Protein 7YLS (pdb70)

CATH classification: 2.102.10.10

Nearest PDB structures (foldseek):
  7yls-assembly1_B  TM=1.002E+00  e=3.024E-93  Variovorax paradoxus
  3vca-assembly1_A  TM=7.003E-01  e=1.512E-21  Sinorhizobium meliloti 1021
  4qup-assembly1_A  TM=6.989E-01  e=1.352E-21  Sinorhizobium meliloti 1021
  4qur-assembly1_A  TM=6.984E-01  e=1.690E-21  Sinorhizobium meliloti 1021
  4quq-assembly1_A  TM=7.025E-01  e=1.999E-21  Sinorhizobium meliloti 1021

Radius of gyration: 25.99 Å; Cα contacts (8 Å, |Δi|>4): 1235; chains: 2; bounding box: 70×60×62 Å

Foldseek 3Di:
DDDPVNVQVVVVVLQVCQQVLVLVVNLVQADQAAWEFEAQDPPDPDPPPHPGPGTDGSVRSVVLSVLVVDPPVVVVVPHKGKDKDKDRWDWPDDDVVVQKTKIKIWIKMKIADDPRIDIWTFIWIFIWGDDPNDIHTRYIYTYTPPSNDDDDDDRGGD/DQCVVPLVVLVVQFDLWWGFQCLQAPQNVVLLCLVFVQQQAKAWDDFCLQAQDAQKWFWDATSRFIKIWYQAPVRDTWMFGLFWLPHTHRQDDDTIDGRPQWGFRPPQGFIAGRNFAGDDHPPCCVCVPHCSCVDPSNRGTGTFPQWDDDQGTIIGHNDPHYDHDCQLCPPLCVLVQLLQLLFLVSHKHWDDDKFKAKFQTALLLVQLVQLALVPLLPLLVVQQVVLDVVCPPDPPLDQDDVSNVPNVCSNPDPVVLQVQWKKAAFQLKIWTGPFWAFDDPRPDDVVSLVSSCVRPNDVVSRVSNRRATQKIQPPDFKMAGRVLQKIWGWAGDGSGIIMIMITGIDRPPGPPVSVVRNSVVCVQQPHNPHPNVVSSSVVRVVSNVVCVDDDPRMGGRNAPDDCVCVVGHIDIGTSNHSVSSSSNVVSVSCSSSVVD

Organism: Variovorax paradoxus (strain S110) (NCBI:txid543728)

B-factor: mean 36.83, std 11.5, range [19.08, 93.51]

Solvent-accessible surface area: 25777 Å² total; per-residue (Å²): 214,37,69,137,103,60,0,29,73,21,0,74,66,1,5,92,6,2,41,54,167,98,22,100,85,0,16,65,31,4,2,100,104,2,65,1,15,0,2,1,41,82,136,7,166,49,10,93,60,43,1,1,1,3,46,0,54,79,37,18,3,60,1,17,10,47,4,43,131,31,120,128,3,66,3,16,91,78,92,6,181,20,96,14,113,45,129,104,5,62,36,76,80,68,62,63,178,47,54,102,2,3,0,98,0,19,11,66,0,24,8,26,43,59,160,76,110,59,121,10,50,15,40,1,44,0,40,2,10,40,103,131,75,45,29,49,0,50,38,1,40,0,43,7,137,54,4,62,34,35,4,32,20,2,27,9,8,0,129,78,10,106,130,45,35,101,19,0,111,64,10,22,72,70,35,81,2,20,43,21,2,5,25,20,79,51,1,16,80,1,1,30,79,22,0,7,1,1,2,2,1,10,2,4,6,47,36,46,0,71,120,76,1,8,15,12,33,20,94,14,11,68,72,54,0,0,0,0,20,21,73,93,39,40,24,82,1,0,30,4,122,1,10,60,146,25,28,146,9,14,96,45,105,79,31,86,35,38,170,83,0,148,3,80,148,69,27,7,16,0,93,5,34,0,35,49,87,48,21,66,159,144,88,59,73,128,146,61,57,36,136,133,68,127,25,33,155,6,8,68,70,18,177,34,27,88,51,48,86,12,0,0,1,0,2,30,28,102,23,28,27,75,2,88,106,2,1,41,79,0,16,24,5,0,38,9,0,2,24,18,0,8,78,21,87,6,48,39,13,12,19,16,0,67,1,39,5,24,0,2,1,2,4,4,3,24,25,28,4,43,12,57,33,7,19,82,15,2,52,4,0,0,21,7,0,102,157,54,42,60,152,87,80,162,111,62,90,52,43,30,4,2,50,60,4,20,53,41,48,26,110,109,147,98,15,69,72,25,4,0,58,2,8,76,21,0,0,0,4,6,3,40,103,138,53,151,99,55,92,75,64,38,18,97,62,13,35,96,29,0,107,90,148,54,32,118,73,95,15,61,100,4,15,1,35,24,37,84,19,2,2,2,2,1,4,3,4,1,56,9,68,30,5,1,1,38,9,5,32,37,87,22,6,60,90,0,11,0,21,0,62,0,1,91,4,76,44,21,26,90,76,23,17,39,83,0,3,70,16,0,7,3,21,3,0,0,3,0,9,6,10,5,6,17,8,57,42,6,82,42,85,16,71,43,35,121,62,95,71,123,55,68,29,69,5,85,105,88,57,71,86,87,15,88,95,27,30,98,41,75,32,22,0,20,12,38,4,0,12,6,20,1,3,53,8,0,22,103,17,0,18,72,61,64

Structure (mmCIF, N/CA/C/O backbone):
data_7YLS
#
_entry.id   7YLS
#
_cell.length_a   135.613
_cell.length_b   135.613
_cell.length_c   135.613
_cell.angle_alpha   90.000
_cell.angle_beta   90.000
_cell.angle_gamma   90.000
#
_symmetry.space_group_name_H-M   'P 2 3'
#
loop_
_entity.id
_entity.type
_entity.pdbx_description
1 polymer 'Aromatic-ring-hydroxylating dioxygenase beta subunit'
2 polymer 'Rieske (2Fe-2S) domain protein'
3 non-polymer 'ACETATE ION'
4 non-polymer 'FE2/S2 (INORGANIC) CLUSTER'
5 non-polymer GLYCEROL
6 non-polymer 'FE (III) ION'
7 water water
#
loop_
_atom_site.group_PDB
_atom_site.id
_atom_site.type_symbol
_atom_site.label_atom_id
_atom_site.label_alt_id
_atom_site.label_comp_id
_atom_site.label_asym_id
_atom_site.label_entity_id
_atom_site.label_seq_id
_atom_site.pdbx_PDB_ins_code
_atom_site.Cartn_x
_atom_site.Cartn_y
_atom_site.Cartn_z
_atom_site.occupancy
_atom_site.B_iso_or_equiv
_atom_site.auth_seq_id
_atom_site.auth_comp_id
_atom_site.auth_asym_id
_atom_site.auth_atom_id
_atom_site.pdbx_PDB_model_num
ATOM 1 N N . GLU A 1 5 ? 12.34229 -5.08503 18.19244 1.000 69.94756 5 GLU A N 1
ATOM 2 C CA . GLU A 1 5 ? 11.31282 -4.04680 18.23455 1.000 71.58317 5 GLU A CA 1
ATOM 3 C C . GLU A 1 5 ? 11.88465 -2.69322 18.69968 1.000 63.60164 5 GLU A C 1
ATOM 4 O O . GLU A 1 5 ? 11.23436 -1.65575 18.57614 1.000 63.01620 5 GLU A O 1
ATOM 15 N N . VAL A 1 6 ? 13.11818 -2.70483 19.20475 1.000 60.40513 6 VAL A N 1
ATOM 16 C CA . VAL A 1 6 ? 13.79480 -1.45353 19.54219 1.000 57.21420 6 VAL A CA 1
ATOM 17 C C . VAL A 1 6 ? 13.96888 -0.60910 18.28587 1.000 57.10169 6 VAL A C 1
ATOM 18 O O . VAL A 1 6 ? 14.41201 -1.10643 17.24360 1.000 58.66116 6 VAL A O 1
ATOM 31 N N . THR A 1 7 ? 13.65118 0.68189 18.38058 1.000 55.57144 7 THR A N 1
ATOM 32 C CA . THR A 1 7 ? 13.86733 1.60936 17.27715 1.000 50.97259 7 THR A CA 1
ATOM 33 C C . THR A 1 7 ? 15.03069 2.54135 17.60768 1.000 53.38041 7 THR A C 1
ATOM 34 O O . THR A 1 7 ? 15.44865 2.67401 18.76263 1.000 48.58398 7 THR A O 1
ATOM 45 N N . ARG A 1 8 ? 15.53910 3.23001 16.58392 1.000 49.10555 8 ARG A N 1
ATOM 46 C CA . ARG A 1 8 ? 16.56796 4.23398 16.85570 1.000 50.03601 8 ARG A CA 1
ATOM 47 C C . ARG A 1 8 ? 16.00926 5.38032 17.68844 1.000 45.84249 8 ARG A C 1
ATOM 48 O O . ARG A 1 8 ? 16.70929 5.92171 18.55554 1.000 41.28553 8 ARG A O 1
ATOM 69 N N . GLN A 1 9 ? 14.73908 5.73163 17.47897 1.000 47.35968 9 GLN A N 1
ATOM 70 C CA . GLN A 1 9 ? 14.16034 6.81444 18.25767 1.000 47.08448 9 GLN A CA 1
ATOM 71 C C . GLN A 1 9 ? 13.96817 6.40102 19.71342 1.000 47.23582 9 GLN A C 1
ATOM 72 O O . GLN A 1 9 ? 14.09562 7.24319 20.60391 1.000 42.58237 9 GLN A O 1
ATOM 86 N N . ASP A 1 10 ? 13.69136 5.11755 19.99233 1.000 44.57592 10 ASP A N 1
ATOM 87 C CA . ASP A 1 10 ? 13.64273 4.68770 21.39049 1.000 46.07597 10 ASP A CA 1
ATOM 88 C C . ASP A 1 10 ? 15.00391 4.85266 22.07150 1.000 43.51490 10 ASP A C 1
ATOM 89 O O . ASP A 1 10 ? 15.08495 5.16503 23.26545 1.000 41.40584 10 ASP A O 1
ATOM 98 N N . LEU A 1 11 ? 16.08129 4.56070 21.34809 1.000 40.19076 11 LEU A N 1
ATOM 99 C CA . LEU A 1 11 ? 17.42882 4.76265 21.88445 1.000 41.92362 11 LEU A CA 1
ATOM 100 C C . LEU A 1 11 ? 17.68937 6.23311 22.18759 1.000 41.68803 11 LEU A C 1
ATOM 101 O O . LEU A 1 11 ? 18.22713 6.57578 23.25098 1.000 40.03167 11 LEU A O 1
ATOM 117 N N . ILE A 1 12 ? 17.34935 7.11814 21.24321 1.000 39.46186 12 ILE A N 1
ATOM 118 C CA . ILE A 1 12 ? 17.50614 8.55459 21.46999 1.000 38.26180 12 ILE A CA 1
ATOM 119 C C . ILE A 1 12 ? 16.65049 8.99660 22.64614 1.000 38.98418 12 ILE A C 1
ATOM 120 O O . ILE A 1 12 ? 17.11122 9.72704 23.53125 1.000 33.47377 12 ILE A O 1
ATOM 136 N N . ASP A 1 13 ? 15.37787 8.57712 22.65855 1.000 38.48270 13 ASP A N 1
ATOM 137 C CA . ASP A 1 13 ? 14.46613 8.94770 23.73917 1.000 39.51223 13 ASP A CA 1
ATOM 138 C C . ASP A 1 13 ? 15.01976 8.52933 25.09931 1.000 38.00638 13 ASP A C 1
ATOM 139 O O . ASP A 1 13 ? 14.82318 9.22101 26.11134 1.000 37.24299 13 ASP A O 1
ATOM 148 N N . PHE A 1 14 ? 15.68808 7.38390 25.15100 1.000 37.92326 14 PHE A N 1
ATOM 149 C CA . PHE A 1 14 ? 16.26923 6.91749 26.40548 1.000 38.93607 14 PHE A CA 1
ATOM 150 C C . PHE A 1 14 ? 17.29480 7.90377 26.93668 1.000 35.03452 14 PHE A C 1
ATOM 151 O O . PHE A 1 14 ? 17.27598 8.25235 28.12140 1.000 34.25615 14 PHE A O 1
ATOM 168 N N . VAL A 1 15 ? 18.22288 8.33188 26.07630 1.000 35.65228 15 VAL A N 1
ATOM 169 C CA . VAL A 1 15 ? 19.29313 9.23834 26.50988 1.000 34.11365 15 VAL A CA 1
ATOM 170 C C . VAL A 1 15 ? 18.73033 10.59013 26.92651 1.000 33.57238 15 VAL A C 1
ATOM 171 O O . VAL A 1 15 ? 19.15220 11.16830 27.93729 1.000 33.15132 15 VAL A O 1
ATOM 184 N N . VAL A 1 16 ? 17.78921 11.12973 26.14588 1.000 31.31966 16 VAL A N 1
ATOM 185 C CA . VAL A 1 16 ? 17.12419 12.37744 26.51623 1.000 32.24294 16 VAL A CA 1
ATOM 186 C C . VAL A 1 16 ? 16.46213 12.24494 27.88918 1.000 34.69149 16 VAL A C 1
ATOM 187 O O . VAL A 1 16 ? 16.56451 13.13720 28.73793 1.000 33.69508 16 VAL A O 1
ATOM 200 N N . ASN A 1 17 ? 15.76071 11.14445 28.13482 1.000 34.80149 17 ASN A N 1
ATOM 201 C CA . ASN A 1 17 ? 15.04798 11.01392 29.40232 1.000 33.83971 17 ASN A CA 1
ATOM 202 C C . ASN A 1 17 ? 15.98964 10.81344 30.58904 1.000 32.69001 17 ASN A C 1
ATOM 203 O O . ASN A 1 17 ? 15.71948 11.29255 31.69877 1.000 32.79490 17 ASN A O 1
ATOM 214 N N . GLU A 1 18 ? 17.08535 10.09535 30.37538 1.000 32.31181 18 GLU A N 1
ATOM 215 C CA . GLU A 1 18 ? 18.09711 9.91957 31.41136 1.000 35.44512 18 GLU A CA 1
ATOM 216 C C . GLU A 1 18 ? 18.61010 11.25483 31.93210 1.000 35.16897 18 GLU A C 1
ATOM 217 O O . GLU A 1 18 ? 18.73050 11.46556 33.14680 1.000 31.00799 18 GLU A O 1
ATOM 229 N N . ALA A 1 19 ? 18.89586 12.18442 31.02735 1.000 32.18711 19 ALA A N 1
ATOM 230 C CA . ALA A 1 19 ? 19.34409 13.50028 31.47027 1.000 31.11057 19 ALA A CA 1
ATOM 231 C C . ALA A 1 19 ? 18.21657 14.24838 32.17192 1.000 31.92880 19 ALA A C 1
ATOM 232 O O . ALA A 1 19 ? 18.44855 14.98496 33.14317 1.000 29.69924 19 ALA A O 1
ATOM 239 N N . HIS A 1 20 ? 16.97571 14.05688 31.70794 1.000 32.16264 20 HIS A N 1
ATOM 240 C CA . HIS A 1 20 ? 15.84272 14.71259 32.34721 1.000 32.96561 20 HIS A CA 1
ATOM 241 C C . HIS A 1 20 ? 15.65750 14.20973 33.77788 1.000 34.74929 20 HIS A C 1
ATOM 242 O O . HIS A 1 20 ? 15.33517 14.99101 34.68522 1.000 31.26123 20 HIS A O 1
ATOM 256 N N . LEU A 1 21 ? 15.85890 12.91266 34.00681 1.000 31.53933 21 LEU A N 1
ATOM 257 C CA . LEU A 1 21 ? 15.74438 12.39985 35.37294 1.000 31.79963 21 LEU A CA 1
ATOM 258 C C . LEU A 1 21 ? 16.77276 13.03696 36.29320 1.000 28.07725 21 LEU A C 1
ATOM 259 O O . LEU A 1 21 ? 16.45055 13.42041 37.41847 1.000 33.77397 21 LEU A O 1
ATOM 275 N N . LEU A 1 22 ? 18.01656 13.15684 35.82020 1.000 29.15864 22 LEU A N 1
ATOM 276 C CA . LEU A 1 22 ? 19.06827 13.80637 36.60344 1.000 32.32574 22 LEU A CA 1
ATOM 277 C C . LEU A 1 22 ? 18.73408 15.26783 36.91643 1.000 35.52110 22 LEU A C 1
ATOM 278 O O . LEU A 1 22 ? 18.94082 15.72793 38.04913 1.000 36.29832 22 LEU A O 1
ATOM 294 N N . ASP A 1 23 ? 18.19084 16.01012 35.94183 1.000 30.21670 23 ASP A N 1
ATOM 295 C CA . ASP A 1 23 ? 17.87449 17.42556 36.15104 1.000 32.18749 23 ASP A CA 1
ATOM 296 C C . ASP A 1 23 ? 16.65886 17.63069 37.05662 1.000 32.63514 23 ASP A C 1
ATOM 297 O O . ASP A 1 23 ? 16.44957 18.74078 37.56388 1.000 31.40597 23 ASP A O 1
ATOM 306 N N . THR A 1 24 ? 15.84810 16.58980 37.26118 1.000 31.65634 24 THR A N 1
ATOM 307 C CA . THR A 1 24 ? 14.66151 16.66452 38.10499 1.000 30.96377 24 THR A CA 1
ATOM 308 C C . THR A 1 24 ? 14.83554 15.88825 39.40837 1.000 32.82069 24 THR A C 1
ATOM 309 O O . THR A 1 24 ? 13.86116 15.64189 40.11552 1.000 30.83861 24 THR A O 1
ATOM 320 N N . ARG A 1 25 ? 16.06719 15.52851 39.75341 1.000 29.58158 25 ARG A N 1
ATOM 321 C CA . ARG A 1 25 ? 16.38853 14.92247 41.03839 1.000 35.87425 25 ARG A CA 1
ATOM 322 C C . ARG A 1 25 ? 15.72384 13.55827 41.22150 1.000 30.51528 25 ARG A C 1
ATOM 323 O O . ARG A 1 25 ? 15.48590 13.13171 42.35989 1.000 32.55661 25 ARG A O 1
ATOM 344 N N . ARG A 1 26 ? 15.42092 12.86184 40.12450 1.000 32.02632 26 ARG A N 1
ATOM 345 C CA . ARG A 1 26 ? 14.80236 11.53868 40.18489 1.000 33.51530 26 ARG A CA 1
ATOM 346 C C . ARG A 1 26 ? 15.89047 10.46697 40.16759 1.000 35.90716 26 ARG A C 1
ATOM 347 O O . ARG A 1 26 ? 15.97488 9.62661 39.28236 1.000 35.67483 26 ARG A O 1
ATOM 368 N N . TYR A 1 27 ? 16.71908 10.51475 41.22273 1.000 35.93451 27 TYR A N 1
ATOM 369 C CA . TYR A 1 27 ? 17.97120 9.76479 41.23484 1.000 31.72313 27 TYR A CA 1
ATOM 370 C C . TYR A 1 27 ? 17.75109 8.27014 41.38310 1.000 35.47124 27 TYR A C 1
ATOM 371 O O . TYR A 1 27 ? 18.55031 7.47101 40.86245 1.000 36.72112 27 TYR A O 1
ATOM 389 N N . GLU A 1 28 ? 16.72981 7.87036 42.14116 1.000 38.21669 28 GLU A N 1
ATOM 390 C CA . GLU A 1 28 ? 16.45600 6.44505 42.31223 1.000 41.21943 28 GLU A CA 1
ATOM 391 C C . GLU A 1 28 ? 15.99340 5.83524 40.99977 1.000 41.76949 28 GLU A C 1
ATOM 392 O O . GLU A 1 28 ? 16.43490 4.74155 40.62158 1.000 37.61397 28 GLU A O 1
ATOM 404 N N . GLU A 1 29 ? 15.12113 6.53668 40.27851 1.000 38.23358 29 GLU A N 1
ATOM 405 C CA . GLU A 1 29 ? 14.70095 6.04268 38.97337 1.000 40.64601 29 GLU A CA 1
ATOM 406 C C . GLU A 1 29 ? 15.85847 6.03394 37.98551 1.000 40.98536 29 GLU A C 1
ATOM 407 O O . GLU A 1 29 ? 15.97112 5.11095 37.16956 1.000 40.74230 29 GLU A O 1
ATOM 419 N N . TRP A 1 30 ? 16.71525 7.06257 38.03592 1.000 35.28979 30 TRP A N 1
ATOM 420 C CA . TRP A 1 30 ? 17.91144 7.08748 37.19730 1.000 32.95566 30 TRP A CA 1
ATOM 421 C C . TRP A 1 30 ? 18.78237 5.86468 37.45605 1.000 34.91526 30 TRP A C 1
ATOM 422 O O . TRP A 1 30 ? 19.20079 5.16673 36.52450 1.000 34.23288 30 TRP A O 1
ATOM 443 N N . ASN A 1 31 ? 19.10547 5.62247 38.72476 1.000 34.33092 31 ASN A N 1
ATOM 444 C CA . ASN A 1 31 ? 19.98240 4.50933 39.07249 1.000 36.89910 31 ASN A CA 1
ATOM 445 C C . ASN A 1 31 ? 19.41168 3.19163 38.56221 1.000 34.83010 31 ASN A C 1
ATOM 446 O O . ASN A 1 31 ? 20.16000 2.30179 38.15367 1.000 35.36792 31 ASN A O 1
ATOM 457 N N . ALA A 1 32 ? 18.08133 3.05497 38.55709 1.000 36.89476 32 ALA A N 1
ATOM 458 C CA . ALA A 1 32 ? 17.47222 1.81594 38.09243 1.000 38.18286 32 ALA A CA 1
ATOM 459 C C . ALA A 1 32 ? 17.63533 1.61264 36.59162 1.000 41.66635 32 ALA A C 1
ATOM 460 O O . ALA A 1 32 ? 17.42691 0.49390 36.10309 1.000 42.60554 32 ALA A O 1
ATOM 467 N N . LEU A 1 33 ? 18.01759 2.65541 35.85623 1.000 37.90200 33 LEU A N 1
ATOM 468 C CA . LEU A 1 33 ? 18.27788 2.53728 34.42180 1.000 39.20871 33 LEU A CA 1
ATOM 469 C C . LEU A 1 33 ? 19.52972 1.73091 34.11362 1.000 40.47536 33 LEU A C 1
ATOM 470 O O . LEU A 1 33 ? 19.66063 1.21628 32.99811 1.000 41.71845 33 LEU A O 1
ATOM 486 N N . PHE A 1 34 ? 20.44744 1.60567 35.06368 1.000 37.45601 34 PHE A N 1
ATOM 487 C CA . PHE A 1 34 ? 21.64750 0.80994 34.85305 1.000 36.01939 34 PHE A CA 1
ATOM 488 C C . PHE A 1 34 ? 21.38313 -0.68331 35.09296 1.000 40.52367 34 PHE A C 1
ATOM 489 O O . PHE A 1 34 ? 20.60481 -1.05466 35.97191 1.000 40.82244 34 PHE A O 1
ATOM 506 N N . THR A 1 35 ? 22.06458 -1.55354 34.33417 1.000 39.76009 35 THR A N 1
ATOM 507 C CA . THR A 1 35 ? 22.11169 -2.95309 34.75478 1.000 40.07050 35 THR A CA 1
ATOM 508 C C . THR A 1 35 ? 22.92368 -3.06151 36.04325 1.000 42.64895 35 THR A C 1
ATOM 509 O O . THR A 1 35 ? 23.76304 -2.21668 36.34895 1.000 39.62267 35 THR A O 1
ATOM 520 N N . ASP A 1 36 ? 22.67967 -4.13731 36.79877 1.000 41.10034 36 ASP A N 1
ATOM 521 C CA . ASP A 1 36 ? 23.30686 -4.25579 38.11221 1.000 43.40180 36 ASP A CA 1
ATOM 522 C C . ASP A 1 36 ? 24.82704 -4.28089 38.02189 1.000 41.11212 36 ASP A C 1
ATOM 523 O O . ASP A 1 36 ? 25.50854 -3.91308 38.98386 1.000 39.76811 36 ASP A O 1
ATOM 532 N N . ASP A 1 37 ? 25.37701 -4.71675 36.89239 1.000 41.00577 37 ASP A N 1
ATOM 533 C CA . ASP A 1 37 ? 26.82443 -4.77255 36.73346 1.000 41.58931 37 ASP A CA 1
ATOM 534 C C . ASP A 1 37 ? 27.39613 -3.58931 35.96635 1.000 40.57193 37 ASP A C 1
ATOM 535 O O . ASP A 1 37 ? 28.59070 -3.60297 35.65453 1.000 38.24500 37 ASP A O 1
ATOM 544 N N . ALA A 1 38 ? 26.58808 -2.57139 35.65305 1.000 36.99833 38 ALA A N 1
ATOM 545 C CA . ALA A 1 38 ? 27.06999 -1.46138 34.84171 1.000 37.87293 38 ALA A CA 1
ATOM 546 C C . ALA A 1 38 ? 27.95561 -0.50336 35.64465 1.000 37.75103 38 ALA A C 1
ATOM 547 O O . ALA A 1 38 ? 27.84864 -0.38149 36.87289 1.000 34.95503 38 ALA A O 1
ATOM 554 N N . PHE A 1 39 ? 28.78145 0.26093 34.91236 1.000 33.93036 39 PHE A N 1
ATOM 555 C CA . PHE A 1 39 ? 29.57973 1.33135 35.49157 1.000 34.51076 39 PHE A CA 1
ATOM 556 C C . PHE A 1 39 ? 29.17966 2.68270 34.90350 1.000 33.34320 39 PHE A C 1
ATOM 557 O O . PHE A 1 39 ? 28.70893 2.78281 33.75975 1.000 33.05196 39 PHE A O 1
ATOM 574 N N . TYR A 1 40 ? 29.33068 3.70699 35.73469 1.000 30.63575 40 TYR A N 1
ATOM 575 C CA . TYR A 1 40 ? 29.14638 5.10471 35.39640 1.000 28.91681 40 TYR A CA 1
ATOM 576 C C . TYR A 1 40 ? 30.52357 5.74712 35.47720 1.000 27.16480 40 TYR A C 1
ATOM 577 O O . TYR A 1 40 ? 31.13837 5.80919 36.56038 1.000 30.20929 40 TYR A O 1
ATOM 595 N N . TRP A 1 41 ? 31.04933 6.13530 34.32160 1.000 28.66902 41 TRP A N 1
ATOM 596 C CA . TRP A 1 41 ? 32.47996 6.38912 34.14990 1.000 26.16206 41 TRP A CA 1
ATOM 597 C C . TRP A 1 41 ? 32.70914 7.80693 33.65904 1.000 27.89339 41 TRP A C 1
ATOM 598 O O . TRP A 1 41 ? 32.20837 8.17824 32.60211 1.000 26.38123 41 TRP A O 1
ATOM 619 N N . VAL A 1 42 ? 33.46353 8.58920 34.42608 1.000 26.06759 42 VAL A N 1
ATOM 620 C CA . VAL A 1 42 ? 33.92840 9.91060 33.98989 1.000 27.01011 42 VAL A CA 1
ATOM 621 C C . VAL A 1 42 ? 35.45392 9.86623 33.91710 1.000 25.64633 42 VAL A C 1
ATOM 622 O O . VAL A 1 42 ? 36.11811 10.03002 34.96038 1.000 25.68069 42 VAL A O 1
ATOM 635 N N . PRO A 1 43 ? 36.05476 9.63492 32.74275 1.000 26.59636 43 PRO A N 1
ATOM 636 C CA . PRO A 1 43 ? 37.52383 9.53863 32.67325 1.000 25.97863 43 PRO A CA 1
ATOM 637 C C . PRO A 1 43 ? 38.24658 10.80800 33.07366 1.000 24.46929 43 PRO A C 1
ATOM 638 O O . PRO A 1 43 ? 37.70818 11.92760 33.05187 1.000 24.56544 43 PRO A O 1
ATOM 649 N N . LEU A 1 44 ? 39.50728 10.60125 33.43338 1.000 24.50932 44 LEU A N 1
ATOM 650 C CA . LEU A 1 44 ? 40.39009 11.69923 33.75846 1.000 22.53505 44 LEU A CA 1
ATOM 651 C C . LEU A 1 44 ? 41.12702 12.25968 32.54308 1.000 24.80689 44 LEU A C 1
ATOM 652 O O . LEU A 1 44 ? 41.42342 13.44897 32.52956 1.000 25.96732 44 LEU A O 1
ATOM 668 N N . VAL A 1 45 ? 41.48302 11.44690 31.54791 1.000 26.31477 45 VAL A N 1
ATOM 669 C CA . VAL A 1 45 ? 42.26763 11.94591 30.41864 1.000 26.35474 45 VAL A CA 1
ATOM 670 C C . VAL A 1 45 ? 41.52114 11.67035 29.12512 1.000 29.08419 45 VAL A C 1
ATOM 671 O O . VAL A 1 45 ? 40.78754 10.67806 29.03156 1.000 29.04084 45 VAL A O 1
ATOM 684 N N . PRO A 1 46 ? 41.75229 12.45814 28.08374 1.000 30.23242 46 PRO A N 1
ATOM 685 C CA . PRO A 1 46 ? 41.17514 12.10929 26.77341 1.000 33.74913 46 PRO A CA 1
ATOM 686 C C . PRO A 1 46 ? 41.63816 10.74345 26.27025 1.000 30.20995 46 PRO A C 1
ATOM 687 O O . PRO A 1 46 ? 42.75893 10.29046 26.52593 1.000 30.39778 46 PRO A O 1
ATOM 698 N N . ASP A 1 47 ? 40.74011 10.08655 25.53638 1.000 34.95614 47 ASP A N 1
ATOM 699 C CA . ASP A 1 47 ? 40.99426 8.76593 24.98131 1.000 38.05804 47 ASP A CA 1
ATOM 700 C C . ASP A 1 47 ? 41.52936 7.77570 26.01622 1.000 37.34403 47 ASP A C 1
ATOM 701 O O . ASP A 1 47 ? 42.30051 6.86921 25.69043 1.000 35.33013 47 ASP A O 1
ATOM 710 N N . GLN A 1 48 ? 41.07076 7.89901 27.25437 1.000 31.41326 48 GLN A N 1
ATOM 711 C CA . GLN A 1 48 ? 41.46230 6.95213 28.28930 1.000 31.90134 48 GLN A CA 1
ATOM 712 C C . GLN A 1 48 ? 41.07668 5.53080 27.91867 1.000 30.23039 48 GLN A C 1
ATOM 713 O O . GLN A 1 48 ? 39.96525 5.27201 27.44673 1.000 33.75331 48 GLN A O 1
ATOM 727 N N . GLU A 1 49 ? 42.00319 4.58905 28.15184 1.000 33.32905 49 GLU A N 1
ATOM 728 C CA . GLU A 1 49 ? 41.82421 3.21293 27.68053 1.000 36.97203 49 GLU A CA 1
ATOM 729 C C . GLU A 1 49 ? 40.77739 2.45860 28.49052 1.000 37.34568 49 GLU A C 1
ATOM 730 O O . GLU A 1 49 ? 39.92246 1.75967 27.93222 1.000 36.96467 49 GLU A O 1
ATOM 742 N N . ASP A 1 50 ? 40.85034 2.55046 29.81303 1.000 32.29640 50 ASP A N 1
ATOM 743 C CA . ASP A 1 50 ? 39.94060 1.79700 30.65878 1.000 32.72428 50 ASP A CA 1
ATOM 744 C C . ASP A 1 50 ? 39.88659 2.46944 32.01822 1.000 31.63384 50 ASP A C 1
ATOM 745 O O . ASP A 1 50 ? 40.67763 3.36718 32.31659 1.000 32.13203 50 ASP A O 1
ATOM 754 N N . GLY A 1 51 ? 38.94362 2.01939 32.83632 1.000 31.85693 51 GLY A N 1
ATOM 755 C CA . GLY A 1 51 ? 38.74748 2.54475 34.17093 1.000 33.43582 51 GLY A CA 1
ATOM 756 C C . GLY A 1 51 ? 39.35260 1.70683 35.27551 1.000 35.36770 51 GLY A C 1
ATOM 757 O O . GLY A 1 51 ? 39.06908 1.96445 36.45216 1.000 37.76953 51 GLY A O 1
ATOM 761 N N . LEU A 1 52 ? 40.16960 0.71401 34.93524 1.000 33.00241 52 LEU A N 1
ATOM 762 C CA . LEU A 1 52 ? 40.79958 -0.20802 35.87816 1.000 36.37371 52 LEU A CA 1
ATOM 763 C C . LEU A 1 52 ? 42.25308 0.14552 36.18612 1.000 33.45457 52 LEU A C 1
ATOM 764 O O . LEU A 1 52 ? 42.65552 0.11799 37.35340 1.000 33.25697 52 LEU A O 1
ATOM 780 N N . ASN A 1 53 ? 43.05184 0.48262 35.16193 1.000 36.54134 53 ASN A N 1
ATOM 781 C CA . ASN A 1 53 ? 44.49145 0.68934 35.33586 1.000 30.53455 53 ASN A CA 1
ATOM 782 C C . ASN A 1 53 ? 44.91973 2.14388 35.26766 1.000 30.94805 53 ASN A C 1
ATOM 783 O O . ASN A 1 53 ? 46.12298 2.43748 35.32170 1.000 33.69480 53 ASN A O 1
ATOM 794 N N . HIS A 1 54 ? 43.97591 3.05469 35.14198 1.000 32.12486 54 HIS A N 1
ATOM 795 C CA . HIS A 1 54 ? 44.20472 4.48899 35.06378 1.000 28.15676 54 HIS A CA 1
ATOM 796 C C . HIS A 1 54 ? 43.15126 5.13856 35.94560 1.000 28.20333 54 HIS A C 1
ATOM 797 O O . HIS A 1 54 ? 41.99958 4.69728 35.96363 1.000 27.54974 54 HIS A O 1
ATOM 811 N N . THR A 1 55 ? 43.53532 6.18394 36.65917 1.000 26.35108 55 THR A N 1
ATOM 812 C CA . THR A 1 55 ? 42.58375 6.90797 37.49313 1.000 25.08141 55 THR A CA 1
ATOM 813 C C . THR A 1 55 ? 41.50714 7.54366 36.64176 1.000 26.24277 55 THR A C 1
ATOM 814 O O . THR A 1 55 ? 41.73621 7.95753 35.49177 1.000 26.38271 55 THR A O 1
ATOM 825 N N . SER A 1 56 ? 40.32677 7.62561 37.24162 1.000 25.66655 56 SER A N 1
ATOM 826 C CA . SER A 1 56 ? 39.19072 8.37125 36.71243 1.000 26.99384 56 SER A CA 1
ATOM 827 C C . SER A 1 56 ? 38.63295 9.30101 37.77256 1.000 26.22048 56 SER A C 1
ATOM 828 O O . SER A 1 56 ? 38.92345 9.17455 38.96149 1.000 25.59532 56 SER A O 1
ATOM 836 N N . HIS A 1 57 ? 37.79560 10.24793 37.32362 1.000 26.74263 57 HIS A N 1
ATOM 837 C CA . HIS A 1 57 ? 37.05092 11.03822 38.29068 1.000 22.95115 57 HIS A CA 1
ATOM 838 C C . HIS A 1 57 ? 35.95647 10.21581 38.93186 1.000 26.16725 57 HIS A C 1
ATOM 839 O O . HIS A 1 57 ? 35.73131 10.30759 40.14698 1.000 26.24598 57 HIS A O 1
ATOM 853 N N . LEU A 1 58 ? 35.24588 9.42988 38.13164 1.000 25.06927 58 LEU A N 1
ATOM 854 C CA . LEU A 1 58 ? 34.20818 8.53774 38.59991 1.000 26.18571 58 LEU A CA 1
ATOM 855 C C . LEU A 1 58 ? 34.29287 7.22028 37.83582 1.000 29.05842 58 LEU A C 1
ATOM 856 O O . LEU A 1 58 ? 34.56378 7.21095 36.63008 1.000 27.87442 58 LEU A O 1
ATOM 872 N N . TYR A 1 59 ? 34.11216 6.09413 38.53570 1.000 28.99275 59 TYR A N 1
ATOM 873 C CA . TYR A 1 59 ? 34.06303 4.76008 37.91945 1.000 30.40602 59 TYR A CA 1
ATOM 874 C C . TYR A 1 59 ? 33.16804 3.95706 38.85815 1.000 30.84430 59 TYR A C 1
ATOM 875 O O . TYR A 1 59 ? 33.62730 3.14090 39.66042 1.000 30.35107 59 TYR A O 1
ATOM 893 N N . GLU A 1 60 ? 31.88428 4.29149 38.85716 1.000 29.63166 60 GLU A N 1
ATOM 894 C CA . GLU A 1 60 ? 31.00736 3.93776 39.96692 1.000 32.08852 60 GLU A CA 1
ATOM 895 C C . GLU A 1 60 ? 30.16715 2.71483 39.60558 1.000 35.92384 60 GLU A C 1
ATOM 896 O O . GLU A 1 60 ? 29.43381 2.72878 38.61072 1.000 31.60739 60 GLU A O 1
ATOM 908 N N . ASP A 1 61 ? 30.25979 1.66614 40.43045 1.000 34.66180 61 ASP A N 1
ATOM 909 C CA . ASP A 1 61 ? 29.33288 0.55489 40.31887 1.000 33.99661 61 ASP A CA 1
ATOM 910 C C . ASP A 1 61 ? 28.02892 0.88953 41.05098 1.000 34.62881 61 ASP A C 1
ATOM 911 O O . ASP A 1 61 ? 27.82585 1.99566 41.55646 1.000 30.68490 61 ASP A O 1
ATOM 920 N N . LYS A 1 62 ? 27.13510 -0.08915 41.12308 1.000 35.87742 62 LYS A N 1
ATOM 921 C CA . LYS A 1 62 ? 25.82483 0.15740 41.70712 1.000 36.65610 62 LYS A CA 1
ATOM 922 C C . LYS A 1 62 ? 25.95736 0.61183 43.15593 1.000 36.32256 62 LYS A C 1
ATOM 923 O O . LYS A 1 62 ? 25.26547 1.54021 43.58821 1.000 34.33554 62 LYS A O 1
ATOM 942 N N . LEU A 1 63 ? 26.85442 -0.01698 43.92058 1.000 36.30394 63 LEU A N 1
ATOM 943 C CA . LEU A 1 63 ? 27.02519 0.37468 45.32379 1.000 35.43826 63 LEU A CA 1
ATOM 944 C C . LEU A 1 63 ? 27.43524 1.83971 45.44408 1.000 34.69302 63 LEU A C 1
ATOM 945 O O . LEU A 1 63 ? 26.92000 2.57447 46.29953 1.000 34.38169 63 LEU A O 1
ATOM 961 N N . LEU A 1 64 ? 28.36760 2.28886 44.59583 1.000 31.35414 64 LEU A N 1
ATOM 962 C CA . LEU A 1 64 ? 28.86669 3.65009 44.73687 1.000 32.77845 64 LEU A CA 1
ATOM 963 C C . LEU A 1 64 ? 27.81385 4.65772 44.30033 1.000 34.26632 64 LEU A C 1
ATOM 964 O O . LEU A 1 64 ? 27.66815 5.72010 44.91758 1.000 31.68519 64 LEU A O 1
ATOM 980 N N . ARG A 1 65 ? 27.05464 4.32928 43.25017 1.000 32.25202 65 ARG A N 1
ATOM 981 C CA . ARG A 1 65 ? 25.95133 5.19393 42.83542 1.000 33.73140 65 ARG A CA 1
ATOM 982 C C . ARG A 1 65 ? 24.93581 5.32216 43.97474 1.000 33.09189 65 ARG A C 1
ATOM 983 O O . ARG A 1 65 ? 24.49963 6.42807 44.32361 1.000 30.94653 65 ARG A O 1
ATOM 1004 N N . GLU A 1 66 ? 24.59949 4.20444 44.61045 1.000 31.99446 66 GLU A N 1
ATOM 1005 C CA . GLU A 1 66 ? 23.62308 4.24094 45.69812 1.000 34.01752 66 GLU A CA 1
ATOM 1006 C C . GLU A 1 66 ? 24.15482 5.03164 46.88688 1.000 32.72023 66 GLU A C 1
ATOM 1007 O O . GLU A 1 66 ? 23.40621 5.78196 47.52855 1.000 32.40378 66 GLU A O 1
ATOM 1019 N N . LEU A 1 67 ? 25.43557 4.84059 47.21849 1.000 31.46739 67 LEU A N 1
ATOM 1020 C CA . LEU A 1 67 ? 26.04963 5.60022 48.30282 1.000 33.17449 67 LEU A CA 1
ATOM 1021 C C . LEU A 1 67 ? 25.92550 7.09094 48.04762 1.000 32.84117 67 LEU A C 1
ATOM 1022 O O . LEU A 1 67 ? 25.51500 7.85429 48.92675 1.000 31.96210 67 LEU A O 1
ATOM 1038 N N . ARG A 1 68 ? 26.28003 7.53237 46.84050 1.000 32.99973 68 ARG A N 1
ATOM 1039 C CA . ARG A 1 68 ? 26.22230 8.96416 46.56267 1.000 29.51636 68 ARG A CA 1
ATOM 1040 C C . ARG A 1 68 ? 24.79054 9.47278 46.61594 1.000 31.84823 68 ARG A C 1
ATOM 1041 O O . ARG A 1 68 ? 24.51755 10.54527 47.17340 1.000 29.21219 68 ARG A O 1
ATOM 1062 N N . ILE A 1 69 ? 23.84524 8.70259 46.08890 1.000 30.04335 69 ILE A N 1
ATOM 1063 C CA . ILE A 1 69 ? 22.46022 9.14897 46.11816 1.000 30.92202 69 ILE A CA 1
ATOM 1064 C C . ILE A 1 69 ? 21.95326 9.24952 47.55284 1.000 32.61655 69 ILE A C 1
ATOM 1065 O O . ILE A 1 69 ? 21.29285 10.22483 47.91877 1.000 33.67301 69 ILE A O 1
ATOM 1081 N N . GLU A 1 70 ? 22.19567 8.21773 48.36782 1.000 32.31942 70 GLU A N 1
ATOM 1082 C CA . GLU A 1 70 ? 21.69024 8.23699 49.73599 1.000 32.67781 70 GLU A CA 1
ATOM 1083 C C . GLU A 1 70 ? 22.33008 9.35461 50.56177 1.000 34.07512 70 GLU A C 1
ATOM 1084 O O . GLU A 1 70 ? 21.67063 9.96396 51.41253 1.000 34.09734 70 GLU A O 1
ATOM 1096 N N . ARG A 1 71 ? 23.62106 9.61640 50.34561 1.000 31.50130 71 ARG A N 1
ATOM 1097 C CA . ARG A 1 71 ? 24.30599 10.69385 51.06071 1.000 29.74856 71 ARG A CA 1
ATOM 1098 C C . ARG A 1 71 ? 23.64723 12.05212 50.82368 1.000 32.36259 71 ARG A C 1
ATOM 1099 O O . ARG A 1 71 ? 23.59100 12.89092 51.73569 1.000 30.35485 71 ARG A O 1
ATOM 1120 N N . LEU A 1 72 ? 23.14439 12.30165 49.61230 1.000 32.70912 72 LEU A N 1
ATOM 1121 C CA . LEU A 1 72 ? 22.43478 13.55926 49.35812 1.000 32.59876 72 LEU A CA 1
ATOM 1122 C C . LEU A 1 72 ? 21.17738 13.72705 50.20863 1.000 35.71729 72 LEU A C 1
ATOM 1123 O O . LEU A 1 72 ? 20.63652 14.83900 50.29829 1.000 32.77614 72 LEU A O 1
ATOM 1139 N N . LYS A 1 73 ? 20.66014 12.65943 50.80536 1.000 34.74990 73 LYS A N 1
ATOM 1140 C CA . LYS A 1 73 ? 19.50793 12.81258 51.68284 1.000 32.21353 73 LYS A CA 1
ATOM 1141 C C . LYS A 1 73 ? 19.90056 13.18350 53.10860 1.000 34.32656 73 LYS A C 1
ATOM 1142 O O . LYS A 1 73 ? 19.01922 13.37181 53.95617 1.000 36.14291 73 LYS A O 1
ATOM 1161 N N . SER A 1 74 ? 21.16180 13.17971 53.42216 1.000 33.04032 74 SER A N 1
ATOM 1162 C CA . SER A 1 74 ? 21.56638 13.31219 54.82134 1.000 33.24086 74 SER A CA 1
ATOM 1163 C C . SER A 1 74 ? 21.43350 14.75507 55.29932 1.000 31.37335 74 SER A C 1
ATOM 1164 O O . SER A 1 74 ? 21.86609 15.67683 54.60574 1.000 31.81215 74 SER A O 1
ATOM 1172 N N . PRO A 1 75 ? 20.90074 14.97519 56.50778 1.000 32.96321 75 PRO A N 1
ATOM 1173 C CA . PRO A 1 75 ? 20.90049 16.33325 57.07459 1.000 31.13532 75 PRO A CA 1
ATOM 1174 C C . PRO A 1 75 ? 22.28378 16.82250 57.39873 1.000 32.14769 75 PRO A C 1
ATOM 1175 O O . PRO A 1 75 ? 22.45487 18.01644 57.67120 1.000 35.03929 75 PRO A O 1
ATOM 1186 N N . ARG A 1 76 ? 23.28924 15.94948 57.37159 1.000 29.39547 76 ARG A N 1
ATOM 1187 C CA . ARG A 1 76 ? 24.65841 16.37855 57.65212 1.000 31.57308 76 ARG A CA 1
ATOM 1188 C C . ARG A 1 76 ? 25.57176 16.26428 56.43112 1.000 28.38961 76 ARG A C 1
ATOM 1189 O O . ARG A 1 76 ? 26.80486 16.22806 56.58222 1.000 26.08258 76 ARG A O 1
ATOM 1210 N N . ALA A 1 77 ? 24.99346 16.27989 55.21912 1.000 26.60320 77 ALA A N 1
ATOM 1211 C CA . ALA A 1 77 ? 25.74492 16.48193 53.97224 1.000 30.03124 77 ALA A CA 1
ATOM 1212 C C . ALA A 1 77 ? 26.02436 17.98332 53.84123 1.000 26.76341 77 ALA A C 1
ATOM 1213 O O . ALA A 1 77 ? 25.35797 18.71540 53.10842 1.000 25.90849 77 ALA A O 1
ATOM 1220 N N . PHE A 1 78 ? 27.01028 18.45001 54.62956 1.000 25.83696 78 PHE A N 1
ATOM 1221 C CA . PHE A 1 78 ? 27.27962 19.88840 54.72905 1.000 26.28600 78 PHE A CA 1
ATOM 1222 C C . PHE A 1 78 ? 27.66092 20.48895 53.39093 1.000 26.59594 78 PHE A C 1
ATOM 1223 O O . PHE A 1 78 ? 27.36429 21.67214 53.13473 1.000 27.26156 78 PHE A O 1
ATOM 1240 N N . SER A 1 79 ? 28.34270 19.72470 52.52413 1.000 24.35518 79 SER A N 1
ATOM 1241 C CA . SER A 1 79 ? 28.73218 20.29146 51.23452 1.000 28.23635 79 SER A CA 1
ATOM 1242 C C . SER A 1 79 ? 27.55545 20.54231 50.29555 1.000 26.40631 79 SER A C 1
ATOM 1243 O O . SER A 1 79 ? 27.75841 21.15895 49.24681 1.000 24.63548 79 SER A O 1
ATOM 1251 N N . GLN A 1 80 ? 26.34596 20.08194 50.63209 1.000 24.73583 80 GLN A N 1
ATOM 1252 C CA . GLN A 1 80 ? 25.11115 20.31743 49.87663 1.000 25.85372 80 GLN A CA 1
ATOM 1253 C C . GLN A 1 80 ? 24.14340 21.19797 50.67723 1.000 25.56753 80 GLN A C 1
ATOM 1254 O O . GLN A 1 80 ? 22.90146 21.06169 50.61805 1.000 28.01952 80 GLN A O 1
ATOM 1268 N N . GLN A 1 81 ? 24.70703 22.15597 51.41145 1.000 28.27864 81 GLN A N 1
ATOM 1269 C CA . GLN A 1 81 ? 23.91452 23.16127 52.12254 1.000 29.13309 81 GLN A CA 1
ATOM 1270 C C . GLN A 1 81 ? 24.37015 24.51265 51.59913 1.000 28.55516 81 GLN A C 1
ATOM 1271 O O . GLN A 1 81 ? 25.46174 24.98612 51.97455 1.000 31.25346 81 GLN A O 1
ATOM 1285 N N . PRO A 1 82 ? 23.60593 25.14916 50.66670 1.000 29.71598 82 PRO A N 1
ATOM 1286 C CA . PRO A 1 82 ? 22.32125 24.71971 50.07709 1.000 30.82312 82 PRO A CA 1
ATOM 1287 C C . PRO A 1 82 ? 22.56729 23.68591 48.98029 1.000 26.94809 82 PRO A C 1
ATOM 1288 O O . PRO A 1 82 ? 23.68600 23.56871 48.48380 1.000 27.07423 82 PRO A O 1
ATOM 1299 N N . PRO A 1 83 ? 21.54698 22.94375 48.57289 1.000 29.19392 83 PRO A N 1
ATOM 1300 C CA . PRO A 1 83 ? 21.75716 21.92675 47.52301 1.000 27.06685 83 PRO A CA 1
ATOM 1301 C C . PRO A 1 83 ? 22.19100 22.55405 46.20479 1.000 27.16522 83 PRO A C 1
ATOM 1302 O O . PRO A 1 83 ? 21.68315 23.59903 45.78239 1.000 27.16689 83 PRO A O 1
ATOM 1313 N N . SER A 1 84 ? 23.14628 21.89781 45.56573 1.000 25.87754 84 SER A N 1
ATOM 1314 C CA . SER A 1 84 ? 23.48266 22.19246 44.18081 1.000 26.00466 84 SER A CA 1
ATOM 1315 C C . SER A 1 84 ? 22.30436 21.83901 43.27908 1.000 24.66280 84 SER A C 1
ATOM 1316 O O . SER A 1 84 ? 21.39684 21.08653 43.65945 1.000 25.93474 84 SER A O 1
ATOM 1324 N N . ARG A 1 85 ? 22.32605 22.40501 42.07123 1.000 25.09636 85 ARG A N 1
ATOM 1325 C CA . ARG A 1 85 ? 21.35440 22.13418 41.02038 1.000 27.76577 85 ARG A CA 1
ATOM 1326 C C . ARG A 1 85 ? 22.10293 21.91947 39.72199 1.000 27.26885 85 ARG A C 1
ATOM 1327 O O . ARG A 1 85 ? 23.14940 22.51112 39.51870 1.000 25.51154 85 ARG A O 1
ATOM 1348 N N . CYS A 1 86 ? 21.53843 21.12735 38.81762 1.000 23.54320 86 CYS A N 1
ATOM 1349 C CA . CYS A 1 86 ? 22.12770 20.92959 37.49213 1.000 24.17285 86 CYS A CA 1
ATOM 1350 C C . CYS A 1 86 ? 21.13262 21.02426 36.35688 1.000 25.86819 86 CYS A C 1
ATOM 1351 O O . CYS A 1 86 ? 19.91431 20.97091 36.54510 1.000 24.87950 86 CYS A O 1
ATOM 1359 N N . HIS A 1 87 ? 21.71705 21.18627 35.16819 1.000 24.62691 87 HIS A N 1
ATOM 1360 C CA . HIS A 1 87 ? 21.01430 21.28379 33.90666 1.000 24.15217 87 HIS A CA 1
ATOM 1361 C C . HIS A 1 87 ? 21.87091 20.65170 32.82141 1.000 25.99428 87 HIS A C 1
ATOM 1362 O O . HIS A 1 87 ? 23.09079 20.89854 32.72325 1.000 25.14107 87 HIS A O 1
ATOM 1376 N N . HIS A 1 88 ? 21.24188 19.78688 32.03556 1.000 24.67760 88 HIS A N 1
ATOM 1377 C CA . HIS A 1 88 ? 21.88466 19.20858 30.85702 1.000 26.53289 88 HIS A CA 1
ATOM 1378 C C . HIS A 1 88 ? 21.23646 19.79561 29.60849 1.000 27.74847 88 HIS A C 1
ATOM 1379 O O . HIS A 1 88 ? 20.00337 19.74802 29.47858 1.000 30.57646 88 HIS A O 1
ATOM 1393 N N . LEU A 1 89 ? 22.04289 20.29161 28.67656 1.000 24.85991 89 LEU A N 1
ATOM 1394 C CA . LEU A 1 89 ? 21.59849 20.57894 27.31652 1.000 27.37746 89 LEU A CA 1
ATOM 1395 C C . LEU A 1 89 ? 22.21774 19.56704 26.37366 1.000 28.63649 89 LEU A C 1
ATOM 1396 O O . LEU A 1 89 ? 23.44478 19.43162 26.33203 1.000 26.55676 89 LEU A O 1
ATOM 1412 N N . LEU A 1 90 ? 21.38150 18.83573 25.62625 1.000 26.45536 90 LEU A N 1
ATOM 1413 C CA . LEU A 1 90 ? 21.86710 17.78911 24.74545 1.000 27.47690 90 LEU A CA 1
ATOM 1414 C C . LEU A 1 90 ? 21.74187 18.16771 23.27241 1.000 26.79577 90 LEU A C 1
ATOM 1415 O O . LEU A 1 90 ? 20.72048 18.72147 22.83840 1.000 28.53835 90 LEU A O 1
ATOM 1431 N N . GLN A 1 91 ? 22.77320 17.84760 22.50576 1.000 26.68055 91 GLN A N 1
ATOM 1432 C CA . GLN A 1 91 ? 22.66038 17.65166 21.06484 1.000 28.37852 91 GLN A CA 1
ATOM 1433 C C . GLN A 1 91 ? 21.99770 16.30403 20.79830 1.000 29.68685 91 GLN A C 1
ATOM 1434 O O . GLN A 1 91 ? 22.19499 15.35484 21.55243 1.000 29.94649 91 GLN A O 1
ATOM 1448 N N . VAL A 1 92 ? 21.21912 16.20813 19.72170 1.000 28.79428 92 VAL A N 1
ATOM 1449 C CA . VAL A 1 92 ? 20.54530 14.93672 19.43951 1.000 32.46466 92 VAL A CA 1
ATOM 1450 C C . VAL A 1 92 ? 21.53525 13.77387 19.49359 1.000 29.64925 92 VAL A C 1
ATOM 1451 O O . VAL A 1 92 ? 22.59270 13.81086 18.82081 1.000 29.20955 92 VAL A O 1
ATOM 1464 N N . PRO A 1 93 ? 21.23532 12.70973 20.24950 1.000 34.02136 93 PRO A N 1
ATOM 1465 C CA . PRO A 1 93 ? 22.12418 11.53406 20.23437 1.000 32.32031 93 PRO A CA 1
ATOM 1466 C C . PRO A 1 93 ? 22.27685 10.96902 18.84012 1.000 38.55888 93 PRO A C 1
ATOM 1467 O O . PRO A 1 93 ? 21.32702 10.92627 18.05617 1.000 36.71856 93 PRO A O 1
ATOM 1478 N N . VAL A 1 94 ? 23.49130 10.52378 18.55057 1.000 33.81019 94 VAL A N 1
ATOM 1479 C CA . VAL A 1 94 ? 23.83245 9.85629 17.30347 1.000 34.51420 94 VAL A CA 1
ATOM 1480 C C . VAL A 1 94 ? 24.01543 8.37587 17.60248 1.000 37.69880 94 VAL A C 1
ATOM 1481 O O . VAL A 1 94 ? 24.75539 8.00916 18.52780 1.000 35.31839 94 VAL A O 1
ATOM 1494 N N . VAL A 1 95 ? 23.35739 7.52663 16.81644 1.000 36.11801 95 VAL A N 1
ATOM 1495 C CA . VAL A 1 95 ? 23.48514 6.08310 16.98620 1.000 39.40022 95 VAL A CA 1
ATOM 1496 C C . VAL A 1 95 ? 24.72764 5.60186 16.24026 1.000 41.92506 95 VAL A C 1
ATOM 1497 O O . VAL A 1 95 ? 24.79110 5.64532 15.01229 1.000 40.90804 95 VAL A O 1
ATOM 1510 N N . GLU A 1 96 ? 25.73292 5.16474 16.99103 1.000 38.40366 96 GLU A N 1
ATOM 1511 C CA . GLU A 1 96 ? 26.98047 4.68226 16.41542 1.000 38.94769 96 GLU A CA 1
ATOM 1512 C C . GLU A 1 96 ? 26.93484 3.18998 16.09403 1.000 43.40192 96 GLU A C 1
ATOM 1513 O O . GLU A 1 96 ? 27.56324 2.73893 15.12579 1.000 41.95705 96 GLU A O 1
ATOM 1525 N N . GLN A 1 97 ? 26.21727 2.41040 16.89875 1.000 43.09528 97 GLN A N 1
ATOM 1526 C CA . GLN A 1 97 ? 26.13581 0.97217 16.72026 1.0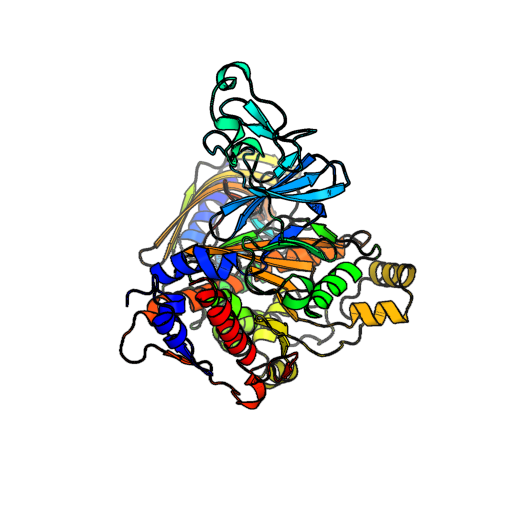00 45.72895 97 GLN A CA 1
ATOM 1527 C C . GLN A 1 97 ? 24.72899 0.51343 17.04235 1.000 47.12511 97 GLN A C 1
ATOM 1528 O O . GLN A 1 97 ? 24.20707 0.82900 18.11084 1.000 40.61847 97 GLN A O 1
ATOM 1542 N N . PHE A 1 98 ? 24.12834 -0.24521 16.13116 1.000 47.35543 98 PHE A N 1
ATOM 1543 C CA . PHE A 1 98 ? 22.76826 -0.74975 16.28660 1.000 48.20381 98 PHE A CA 1
ATOM 1544 C C . PHE A 1 98 ? 22.84729 -2.23831 15.97199 1.000 51.55768 98 PHE A C 1
ATOM 1545 O O . PHE A 1 98 ? 22.87545 -2.62484 14.79895 1.000 49.23924 98 PHE A O 1
ATOM 1562 N N . ASP A 1 99 ? 22.87693 -3.07218 17.02033 1.000 55.72832 99 ASP A N 1
ATOM 1563 C CA . ASP A 1 99 ? 23.00217 -4.53425 16.89775 1.000 53.35589 99 ASP A CA 1
ATOM 1564 C C . ASP A 1 99 ? 21.84784 -5.18438 17.65703 1.000 51.76686 99 ASP A C 1
ATOM 1565 O O . ASP A 1 99 ? 22.00078 -5.62169 18.79720 1.000 56.55699 99 ASP A O 1
ATOM 1574 N N . ALA A 1 100 ? 20.67895 -5.24987 17.01495 1.000 56.80837 100 ALA A N 1
ATOM 1575 C CA . ALA A 1 100 ? 19.52742 -5.88325 17.65696 1.000 62.04879 100 ALA A CA 1
ATOM 1576 C C . ALA A 1 100 ? 19.77436 -7.36990 17.91466 1.000 61.34566 100 ALA A C 1
ATOM 1577 O O . ALA A 1 100 ? 19.34350 -7.91060 18.94254 1.000 61.22380 100 ALA A O 1
ATOM 1584 N N . GLU A 1 101 ? 20.44436 -8.05595 16.98424 1.000 61.98455 101 GLU A N 1
ATOM 1585 C CA . GLU A 1 101 ? 20.69296 -9.48241 17.17639 1.000 61.19590 101 GLU A CA 1
ATOM 1586 C C . GLU A 1 101 ? 21.55148 -9.70701 18.41119 1.000 62.29257 101 GLU A C 1
ATOM 1587 O O . GLU A 1 101 ? 21.27401 -10.59837 19.22441 1.000 65.08068 101 GLU A O 1
ATOM 1599 N N . GLY A 1 102 ? 22.60737 -8.91279 18.55980 1.000 59.92264 102 GLY A N 1
ATOM 1600 C CA . GLY A 1 102 ? 23.48025 -8.99185 19.70696 1.000 58.77565 102 GLY A CA 1
ATOM 1601 C C . GLY A 1 102 ? 22.98798 -8.23764 20.90719 1.000 54.50024 102 GLY A C 1
ATOM 1602 O O . GLY A 1 102 ? 23.68039 -8.19876 21.92648 1.000 54.13609 102 GLY A O 1
ATOM 1606 N N . ASN A 1 103 ? 21.79579 -7.65293 20.81256 1.000 54.55550 103 ASN A N 1
ATOM 1607 C CA . ASN A 1 103 ? 21.24427 -6.84220 21.89269 1.000 55.22533 103 ASN A CA 1
ATOM 1608 C C . ASN A 1 103 ? 22.27931 -5.84901 22.40822 1.000 50.21724 103 ASN A C 1
ATOM 1609 O O . ASN A 1 103 ? 22.58611 -5.79680 23.60008 1.000 50.96548 103 ASN A O 1
ATOM 1620 N N . ARG A 1 104 ? 22.82864 -5.06011 21.48682 1.000 51.78647 104 ARG A N 1
ATOM 1621 C CA . ARG A 1 104 ? 23.86421 -4.08920 21.82042 1.000 53.85710 104 ARG A CA 1
ATOM 1622 C C . ARG A 1 104 ? 23.63411 -2.81236 21.01790 1.000 49.36491 104 ARG A C 1
ATOM 1623 O O . ARG A 1 104 ? 23.40341 -2.86488 19.80609 1.000 47.02525 104 ARG A O 1
ATOM 1644 N N . PHE A 1 105 ? 23.68554 -1.66901 21.70287 1.000 45.71125 105 PHE A N 1
ATOM 1645 C CA . PHE A 1 105 ? 23.49154 -0.36914 21.07902 1.000 42.73689 105 PHE A CA 1
ATOM 1646 C C . PHE A 1 105 ? 24.43808 0.63868 21.70104 1.000 41.28827 105 PHE A C 1
ATOM 1647 O O . PHE A 1 105 ? 24.63251 0.62990 22.92071 1.000 42.17184 105 PHE A O 1
ATOM 1664 N N . VAL A 1 106 ? 24.99923 1.52371 20.86974 1.000 36.42095 106 VAL A N 1
ATOM 1665 C CA . VAL A 1 106 ? 25.92893 2.55443 21.33083 1.000 37.24135 106 VAL A CA 1
ATOM 1666 C C . VAL A 1 106 ? 25.52568 3.90039 20.74277 1.000 39.45458 106 VAL A C 1
ATOM 1667 O O . VAL A 1 106 ? 25.38086 4.04225 19.52083 1.000 38.72302 106 VAL A O 1
ATOM 1680 N N . LEU A 1 107 ? 25.34919 4.88743 21.60347 1.000 35.96922 107 LEU A N 1
ATOM 1681 C CA . LEU A 1 107 ? 25.00799 6.23139 21.16438 1.000 37.26729 107 LEU A CA 1
ATOM 1682 C C . LEU A 1 107 ? 26.11114 7.19018 21.57373 1.000 36.12832 107 LEU A C 1
ATOM 1683 O O . LEU A 1 107 ? 26.81590 6.96595 22.56176 1.000 33.76966 107 LEU A O 1
ATOM 1699 N N . ARG A 1 108 ? 26.23729 8.26915 20.80809 1.000 31.66861 108 ARG A N 1
ATOM 1700 C CA . ARG A 1 108 ? 27.19063 9.34857 21.06497 1.000 30.76637 108 ARG A CA 1
ATOM 1701 C C . ARG A 1 108 ? 26.41992 10.65871 21.14958 1.000 31.80824 108 ARG A C 1
ATOM 1702 O O . ARG A 1 108 ? 25.73509 11.03209 20.19370 1.000 33.05664 108 ARG A O 1
ATOM 1723 N N . THR A 1 109 ? 26.53337 11.36385 22.28434 1.000 27.36451 109 THR A N 1
ATOM 1724 C CA . THR A 1 109 ? 25.69331 12.53518 22.56202 1.000 28.24938 109 THR A CA 1
ATOM 1725 C C . THR A 1 109 ? 26.52330 13.66969 23.12912 1.000 31.11400 109 THR A C 1
ATOM 1726 O O . THR A 1 109 ? 27.07672 13.56100 24.23177 1.000 28.28066 109 THR A O 1
ATOM 1737 N N . GLY A 1 110 ? 26.55239 14.78309 22.40852 1.000 28.61904 110 GLY A N 1
ATOM 1738 C CA . GLY A 1 110 ? 27.20331 15.95851 22.92786 1.000 30.53557 110 GLY A CA 1
ATOM 1739 C C . GLY A 1 110 ? 26.36227 16.61183 24.00466 1.000 27.91500 110 GLY A C 1
ATOM 1740 O O . GLY A 1 110 ? 25.11707 16.57556 23.97992 1.000 28.82233 110 GLY A O 1
ATOM 1744 N N . PHE A 1 111 ? 27.04284 17.26560 24.94405 1.000 25.27778 111 PHE A N 1
ATOM 1745 C CA . PHE A 1 111 ? 26.32521 17.90104 26.03456 1.000 24.11322 111 PHE A CA 1
ATOM 1746 C C . PHE A 1 111 ? 27.03387 19.15801 26.52993 1.000 23.71262 111 PHE A C 1
ATOM 1747 O O . PHE A 1 111 ? 28.23525 19.35915 26.31197 1.000 25.93888 111 PHE A O 1
ATOM 1764 N N . HIS A 1 112 ? 26.21188 20.04007 27.10810 1.000 24.13289 112 HIS A N 1
ATOM 1765 C CA . HIS A 1 112 ? 26.59000 21.17442 27.96497 1.000 25.67759 112 HIS A CA 1
ATOM 1766 C C . HIS A 1 112 ? 25.95505 20.88981 29.33022 1.000 23.47822 112 HIS A C 1
ATOM 1767 O O . HIS A 1 112 ? 24.73701 20.69226 29.43153 1.000 25.55030 112 HIS A O 1
ATOM 1781 N N . TYR A 1 113 ? 26.76814 20.82034 30.37356 1.000 21.44974 113 TYR A N 1
ATOM 1782 C CA . TYR A 1 113 ? 26.30293 20.51323 31.72340 1.000 22.76321 113 TYR A CA 1
ATOM 1783 C C . TYR A 1 113 ? 26.61322 21.69861 32.60988 1.000 22.27480 113 TYR A C 1
ATOM 1784 O O . TYR A 1 113 ? 27.76264 22.14599 32.64204 1.000 23.65603 113 TYR A O 1
ATOM 1802 N N . THR A 1 114 ? 25.60623 22.19076 33.32692 1.000 22.49030 114 THR A N 1
ATOM 1803 C CA . THR A 1 114 ? 25.75054 23.31182 34.24202 1.000 22.29838 114 THR A CA 1
ATOM 1804 C C . THR A 1 114 ? 25.45653 22.81437 35.64357 1.000 23.03056 114 THR A C 1
ATOM 1805 O O . THR A 1 114 ? 24.47730 22.09865 35.85319 1.000 23.22470 114 THR A O 1
ATOM 1816 N N . GLU A 1 115 ? 26.26281 23.25453 36.61747 1.000 22.52602 115 GLU A N 1
ATOM 1817 C CA . GLU A 1 115 ? 25.98360 22.95878 38.01009 1.000 24.59659 115 GLU A CA 1
ATOM 1818 C C . GLU A 1 115 ? 26.12234 24.22889 38.82216 1.000 24.93746 115 GLU A C 1
ATOM 1819 O O . GLU A 1 115 ? 27.14263 24.92351 38.73913 1.000 24.74486 115 GLU A O 1
ATOM 1831 N N . SER A 1 116 ? 25.12846 24.51425 39.64230 1.000 25.19321 116 SER A N 1
ATOM 1832 C CA . SER A 1 116 ? 25.14817 25.76060 40.38313 1.000 26.38977 116 SER A CA 1
ATOM 1833 C C . SER A 1 116 ? 24.93815 25.44762 41.84829 1.000 27.74144 116 SER A C 1
ATOM 1834 O O . SER A 1 116 ? 24.29006 24.45519 42.19063 1.000 27.59003 116 SER A O 1
ATOM 1842 N N . GLN A 1 117 ? 25.46749 26.30907 42.70412 1.000 25.60080 117 GLN A N 1
ATOM 1843 C CA . GLN A 1 117 ? 25.21699 26.21996 44.13425 1.000 26.13418 117 GLN A CA 1
ATOM 1844 C C . GLN A 1 117 ? 25.14970 27.64898 44.64742 1.000 25.08845 117 GLN A C 1
ATOM 1845 O O . GLN A 1 117 ? 26.14510 28.36009 44.55383 1.000 24.23883 117 GLN A O 1
ATOM 1859 N N . GLY A 1 118 ? 23.99784 28.05609 45.17100 1.000 25.72789 118 GLY A N 1
ATOM 1860 C CA . GLY A 1 118 ? 23.84726 29.43850 45.60292 1.000 26.79778 118 GLY A CA 1
ATOM 1861 C C . GLY A 1 118 ? 24.08981 30.36917 44.41499 1.000 25.76713 118 GLY A C 1
ATOM 1862 O O . GLY A 1 118 ? 23.54663 30.17488 43.33286 1.000 29.31299 118 GLY A O 1
ATOM 1866 N N . ASP A 1 119 ? 24.98571 31.34436 44.59539 1.000 25.72896 119 ASP A N 1
ATOM 1867 C CA . ASP A 1 119 ? 25.33447 32.30816 43.55453 1.000 24.01666 119 ASP A CA 1
ATOM 1868 C C . ASP A 1 119 ? 26.53613 31.87402 42.69731 1.000 29.45924 119 ASP A C 1
ATOM 1869 O O . ASP A 1 119 ? 27.02322 32.65188 41.87995 1.000 27.26763 119 ASP A O 1
ATOM 1878 N N . GLU A 1 120 ? 26.99949 30.64999 42.83724 1.000 22.56857 120 GLU A N 1
ATOM 1879 C CA . GLU A 1 120 ? 28.12712 30.14006 42.07210 1.000 25.13699 120 GLU A CA 1
ATOM 1880 C C . GLU A 1 120 ? 27.64307 29.17495 41.00725 1.000 27.45352 120 GLU A C 1
ATOM 1881 O O . GLU A 1 120 ? 26.66150 28.45662 41.19324 1.000 27.73926 120 GLU A O 1
ATOM 1893 N N . LEU A 1 121 ? 28.35493 29.16277 39.89259 1.000 25.15846 121 LEU A N 1
ATOM 1894 C CA . LEU A 1 121 ? 27.95281 28.34695 38.76192 1.000 23.58591 121 LEU A CA 1
ATOM 1895 C C . LEU A 1 121 ? 29.17824 27.94017 37.96520 1.000 25.56803 121 LEU A C 1
ATOM 1896 O O . LEU A 1 121 ? 30.05500 28.76133 37.71381 1.000 27.03153 121 LEU A O 1
ATOM 1912 N N . GLN A 1 122 ? 29.19328 26.69459 37.50205 1.000 21.68617 122 GLN A N 1
ATOM 1913 C CA . GLN A 1 122 ? 30.21827 26.19176 36.60865 1.000 24.54448 122 GLN A CA 1
ATOM 1914 C C . GLN A 1 122 ? 29.53247 25.44609 35.48010 1.000 24.36952 122 GLN A C 1
ATOM 1915 O O . GLN A 1 122 ? 28.43228 24.93007 35.64833 1.000 24.14143 122 GLN A O 1
ATOM 1929 N N . PHE A 1 123 ? 30.18309 25.38617 34.31959 1.000 24.07601 123 PHE A N 1
ATOM 1930 C CA . PHE A 1 123 ? 29.67506 24.56164 33.23588 1.000 24.08424 123 PHE A CA 1
ATOM 1931 C C . PHE A 1 123 ? 30.79024 23.73198 32.64259 1.000 24.16625 123 PHE A C 1
ATOM 1932 O O . PHE A 1 123 ? 31.96261 24.09362 32.72098 1.000 21.86919 123 PHE A O 1
ATOM 1949 N N . TYR A 1 124 ? 30.40502 22.62994 32.02361 1.000 21.60126 124 TYR A N 1
ATOM 1950 C CA . TYR A 1 124 ? 31.33642 21.68560 31.39991 1.000 23.33439 124 TYR A CA 1
ATOM 1951 C C . TYR A 1 124 ? 30.71808 21.19889 30.10107 1.000 24.95391 124 TYR A C 1
ATOM 1952 O O . TYR A 1 124 ? 29.49914 21.02697 30.01068 1.000 25.80423 124 TYR A O 1
ATOM 1970 N N . VAL A 1 125 ? 31.55935 20.97403 29.08743 1.000 25.25244 125 VAL A N 1
ATOM 1971 C CA . VAL A 1 125 ? 31.06157 20.43779 27.82372 1.000 22.34993 125 VAL A CA 1
ATOM 1972 C C . VAL A 1 125 ? 31.77533 19.13884 27.54722 1.000 25.88279 125 VAL A C 1
ATOM 1973 O O . VAL A 1 125 ? 32.86152 18.87509 28.07168 1.000 22.71772 125 VAL A O 1
ATOM 1986 N N . GLY A 1 126 ? 31.13174 18.29420 26.75224 1.000 23.32392 126 GLY A N 1
ATOM 1987 C CA . GLY A 1 126 ? 31.72185 17.00294 26.44627 1.000 25.63757 126 GLY A CA 1
ATOM 1988 C C . GLY A 1 126 ? 30.80972 16.14918 25.58692 1.000 26.18175 126 GLY A C 1
ATOM 1989 O O . GLY A 1 126 ? 29.83635 16.63988 25.00405 1.000 26.90656 126 GLY A O 1
ATOM 1993 N N . THR A 1 127 ? 31.09499 14.84870 25.59237 1.000 25.91196 127 THR A N 1
ATOM 1994 C CA . THR A 1 127 ? 30.35059 13.85072 24.83471 1.000 26.61306 127 THR A CA 1
ATOM 1995 C C . THR A 1 127 ? 30.09131 12.63682 25.71336 1.000 27.99173 127 THR A C 1
ATOM 1996 O O . THR A 1 127 ? 31.00594 12.12243 26.37971 1.000 25.99478 127 THR A O 1
ATOM 2007 N N . PHE A 1 128 ? 28.84040 12.17732 25.70046 1.000 27.66844 128 PHE A N 1
ATOM 2008 C CA . PHE A 1 128 ? 28.45903 10.91513 26.31221 1.000 29.79240 128 PHE A CA 1
ATOM 2009 C C . PHE A 1 128 ? 28.60028 9.77547 25.32839 1.000 30.56599 128 PHE A C 1
ATOM 2010 O O . PHE A 1 128 ? 28.23779 9.91348 24.16370 1.000 27.39400 128 PHE A O 1
ATOM 2027 N N . PHE A 1 129 ? 29.02695 8.62429 25.81633 1.000 29.10968 129 PHE A N 1
ATOM 2028 C CA . PHE A 1 129 ? 28.83135 7.36738 25.11213 1.000 30.17319 129 PHE A CA 1
ATOM 2029 C C . PHE A 1 129 ? 27.97192 6.48214 25.99110 1.000 32.96859 129 PHE A C 1
ATOM 2030 O O . PHE A 1 129 ? 28.35361 6.17255 27.12306 1.000 32.65020 129 PHE A O 1
ATOM 2047 N N . HIS A 1 130 ? 26.78864 6.14437 25.49389 1.000 32.52132 130 HIS A N 1
ATOM 2048 C CA . HIS A 1 130 ? 25.86381 5.25696 26.18883 1.000 35.42906 130 HIS A CA 1
ATOM 2049 C C . HIS A 1 130 ? 25.90144 3.88883 25.52834 1.000 35.58075 130 HIS A C 1
ATOM 2050 O O . HIS A 1 130 ? 25.66019 3.78067 24.31790 1.000 35.93623 130 HIS A O 1
ATOM 2064 N N . HIS A 1 131 ? 26.18022 2.84756 26.31434 1.000 35.49533 131 HIS A N 1
ATOM 2065 C CA . HIS A 1 131 ? 26.02303 1.46302 25.87739 1.000 36.63459 131 HIS A CA 1
ATOM 2066 C C . HIS A 1 131 ? 24.71263 0.93997 26.44978 1.000 38.81336 131 HIS A C 1
ATOM 2067 O O . HIS A 1 131 ? 24.55816 0.87239 27.67207 1.000 38.08223 131 HIS A O 1
ATOM 2081 N N . LEU A 1 132 ? 23.76625 0.61901 25.57134 1.000 36.60979 132 LEU A N 1
ATOM 2082 C CA . LEU A 1 132 ? 22.42161 0.21959 25.94663 1.000 39.91264 132 LEU A CA 1
ATOM 2083 C C . LEU A 1 132 ? 22.15895 -1.22984 25.55191 1.000 42.99119 132 LEU A C 1
ATOM 2084 O O . LEU A 1 132 ? 22.75456 -1.76236 24.61080 1.000 43.23896 132 LEU A O 1
ATOM 2100 N N . THR A 1 133 ? 21.24745 -1.85727 26.28456 1.000 40.67153 133 THR A N 1
ATOM 2101 C CA . THR A 1 133 ? 20.81611 -3.23151 26.02289 1.000 44.96164 133 THR A CA 1
ATOM 2102 C C . THR A 1 133 ? 19.38998 -3.37615 26.52736 1.000 46.27466 133 THR A C 1
ATOM 2103 O O . THR A 1 133 ? 18.90383 -2.54865 27.30129 1.000 46.26507 133 THR A O 1
ATOM 2114 N N . VAL A 1 134 ? 18.70837 -4.42428 26.06336 1.000 49.75136 134 VAL A N 1
ATOM 2115 C CA . VAL A 1 134 ? 17.36254 -4.75155 26.52873 1.000 53.18221 134 VAL A CA 1
ATOM 2116 C C . VAL A 1 134 ? 17.44564 -5.84897 27.57723 1.000 54.26306 134 VAL A C 1
ATOM 2117 O O . VAL A 1 134 ? 18.03834 -6.90950 27.33666 1.000 52.30418 134 VAL A O 1
ATOM 2130 N N . ARG A 1 135 ? 16.87105 -5.58014 28.75000 1.000 55.53815 135 ARG A N 1
ATOM 2131 C CA . ARG A 1 135 ? 16.71667 -6.56038 29.82179 1.000 56.22493 135 ARG A CA 1
ATOM 2132 C C . ARG A 1 135 ? 15.26230 -6.51540 30.26398 1.000 61.15684 135 ARG A C 1
ATOM 2133 O O . ARG A 1 135 ? 14.79487 -5.46355 30.72157 1.000 61.12407 135 ARG A O 1
ATOM 2154 N N . ASP A 1 136 ? 14.55109 -7.64552 30.09133 1.000 61.27694 136 ASP A N 1
ATOM 2155 C CA . ASP A 1 136 ? 13.16318 -7.81912 30.53823 1.000 64.63913 136 ASP A CA 1
ATOM 2156 C C . ASP A 1 136 ? 12.21274 -6.85370 29.82186 1.000 66.38548 136 ASP A C 1
ATOM 2157 O O . ASP A 1 136 ? 11.21779 -6.38162 30.37966 1.000 66.91909 136 ASP A O 1
ATOM 2166 N N . GLY A 1 137 ? 12.47989 -6.62072 28.53552 1.000 64.85412 137 GLY A N 1
ATOM 2167 C CA . GLY A 1 137 ? 11.66221 -5.73951 27.72319 1.000 61.67005 137 GLY A CA 1
ATOM 2168 C C . GLY A 1 137 ? 11.95700 -4.25954 27.86650 1.000 64.26530 137 GLY A C 1
ATOM 2169 O O . GLY A 1 137 ? 11.27019 -3.44140 27.23277 1.000 65.42372 137 GLY A O 1
ATOM 2173 N N . ALA A 1 138 ? 12.95851 -3.88161 28.65677 1.000 61.67732 138 ALA A N 1
ATOM 2174 C CA . ALA A 1 138 ? 13.26321 -2.48088 28.91946 1.000 55.26256 138 ALA A CA 1
ATOM 2175 C C . ALA A 1 138 ? 14.71353 -2.16273 28.57641 1.000 52.09612 138 ALA A C 1
ATOM 2176 O O . ALA A 1 138 ? 15.61316 -2.97528 28.80730 1.000 50.68066 138 ALA A O 1
ATOM 2183 N N . LEU A 1 139 ? 14.93983 -0.96725 28.04523 1.000 48.71748 139 LEU A N 1
ATOM 2184 C CA . LEU A 1 139 ? 16.29794 -0.52133 27.78275 1.000 49.20214 139 LEU A CA 1
ATOM 2185 C C . LEU A 1 139 ? 16.99812 -0.22774 29.10899 1.000 47.52362 139 LEU A C 1
ATOM 2186 O O . LEU A 1 139 ? 16.39781 0.32143 30.04383 1.000 44.54020 139 LEU A O 1
ATOM 2202 N N . ARG A 1 140 ? 18.27124 -0.61393 29.19069 1.000 43.30506 140 ARG A N 1
ATOM 2203 C CA . ARG A 1 140 ? 19.10430 -0.35618 30.35812 1.000 43.52911 140 ARG A CA 1
ATOM 2204 C C . ARG A 1 140 ? 20.50907 0.00648 29.88841 1.000 40.65510 140 ARG A C 1
ATOM 2205 O O . ARG A 1 140 ? 20.92381 -0.35154 28.78317 1.000 39.98669 140 ARG A O 1
ATOM 2226 N N . MET A 1 141 ? 21.23651 0.74553 30.72626 1.000 38.51484 141 MET A N 1
ATOM 2227 C CA . MET A 1 141 ? 22.61662 1.09253 30.41397 1.000 37.20657 141 MET A CA 1
ATOM 2228 C C . MET A 1 141 ? 23.56261 0.04506 30.98815 1.000 38.88450 141 MET A C 1
ATOM 2229 O O . MET A 1 141 ? 23.54721 -0.21361 32.19526 1.000 36.53055 141 MET A O 1
ATOM 2243 N N . THR A 1 142 ? 24.45479 -0.47815 30.14815 1.000 37.81920 142 THR A N 1
ATOM 2244 C CA . THR A 1 142 ? 25.56691 -1.29019 30.63685 1.000 34.76865 142 THR A CA 1
ATOM 2245 C C . THR A 1 142 ? 26.82940 -0.47001 30.86420 1.000 37.64206 142 THR A C 1
ATOM 2246 O O . THR A 1 142 ? 27.72751 -0.92301 31.58571 1.000 39.05019 142 THR A O 1
ATOM 2257 N N . LEU A 1 143 ? 26.89409 0.73647 30.29183 1.000 34.19326 143 LEU A N 1
ATOM 2258 C CA . LEU A 1 143 ? 27.96895 1.69116 30.53389 1.000 34.80597 143 LEU A CA 1
ATOM 2259 C C . LEU A 1 143 ? 27.46793 3.08775 30.16994 1.000 32.29197 143 LEU A C 1
ATOM 2260 O O . LEU A 1 143 ? 26.80835 3.26198 29.14343 1.000 35.21742 143 LEU A O 1
ATOM 2276 N N . LYS A 1 144 ? 27.76333 4.07396 31.01304 1.000 30.05906 144 LYS A N 1
ATOM 2277 C CA . LYS A 1 144 ? 27.67085 5.47649 30.61826 1.000 28.95657 144 LYS A CA 1
ATOM 2278 C C . LYS A 1 144 ? 29.06340 6.05715 30.80224 1.000 31.86213 144 LYS A C 1
ATOM 2279 O O . LYS A 1 144 ? 29.60336 6.03330 31.91706 1.000 32.74109 144 LYS A O 1
ATOM 2298 N N . ARG A 1 145 ? 29.65450 6.52951 29.70025 1.000 31.22245 145 ARG A N 1
ATOM 2299 C CA . ARG A 1 145 ? 30.97459 7.14463 29.69618 1.000 28.75405 145 ARG A CA 1
ATOM 2300 C C . ARG A 1 145 ? 30.79820 8.62623 29.39188 1.000 28.96178 145 ARG A C 1
ATOM 2301 O O . ARG A 1 145 ? 30.16793 8.97609 28.38996 1.000 30.74974 145 ARG A O 1
ATOM 2322 N N . VAL A 1 146 ? 31.36832 9.47910 30.23648 1.000 27.50678 146 VAL A N 1
ATOM 2323 C CA . VAL A 1 146 ? 31.25865 10.93140 30.14232 1.000 27.68091 146 VAL A CA 1
ATOM 2324 C C . VAL A 1 146 ? 32.65154 11.46481 29.81907 1.000 27.59142 146 VAL A C 1
ATOM 2325 O O . VAL A 1 146 ? 33.48199 11.59012 30.72643 1.000 26.87441 146 VAL A O 1
ATOM 2338 N N . ASN A 1 147 ? 32.89031 11.85081 28.56040 1.000 27.98632 147 ASN A N 1
ATOM 2339 C CA . ASN A 1 147 ? 34.16414 12.44287 28.13698 1.000 27.49128 147 ASN A CA 1
ATOM 2340 C C . ASN A 1 147 ? 34.04164 13.96039 28.24026 1.000 29.16020 147 ASN A C 1
ATOM 2341 O O . ASN A 1 147 ? 33.39988 14.58971 27.39611 1.000 28.33750 147 ASN A O 1
ATOM 2352 N N . LEU A 1 148 ? 34.62245 14.55946 29.28856 1.000 23.21521 148 LEU A N 1
ATOM 2353 C CA . LEU A 1 148 ? 34.66988 16.01364 29.41060 1.000 24.21896 148 LEU A CA 1
ATOM 2354 C C . LEU A 1 148 ? 35.83997 16.56411 28.58975 1.000 25.88728 148 LEU A C 1
ATOM 2355 O O . LEU A 1 148 ? 36.94673 16.00078 28.57663 1.000 26.02265 148 LEU A O 1
ATOM 2371 N N . LEU A 1 149 ? 35.57412 17.66302 27.88955 1.000 22.11383 149 LEU A N 1
ATOM 2372 C CA . LEU A 1 149 ? 36.59906 18.31765 27.10478 1.000 24.10978 149 LEU A CA 1
ATOM 2373 C C . LEU A 1 149 ? 37.82976 18.57092 27.93759 1.000 27.51151 149 LEU A C 1
ATOM 2374 O O . LEU A 1 149 ? 38.95436 18.34277 27.47595 1.000 26.53407 149 LEU A O 1
ATOM 2390 N N . ASN A 1 150 ? 37.63136 19.07398 29.15798 1.000 26.02504 150 ASN A N 1
ATOM 2391 C CA . ASN A 1 150 ? 38.71312 19.47790 30.04332 1.000 25.98382 150 ASN A CA 1
ATOM 2392 C C . ASN A 1 150 ? 38.82296 18.57728 31.27021 1.000 22.74869 150 ASN A C 1
ATOM 2393 O O . ASN A 1 150 ? 39.12028 19.03593 32.36777 1.000 23.45242 150 ASN A O 1
ATOM 2404 N N . CYS A 1 151 ? 38.63012 17.28335 31.09490 1.000 25.89664 151 CYS A N 1
ATOM 2405 C CA . CYS A 1 151 ? 38.71278 16.31991 32.18787 1.000 25.33484 151 CYS A CA 1
ATOM 2406 C C . CYS A 1 151 ? 40.00631 16.41783 32.99167 1.000 22.50527 151 CYS A C 1
ATOM 2407 O O . CYS A 1 151 ? 40.02058 16.08990 34.18858 1.000 23.58677 151 CYS A O 1
ATOM 2415 N N . ASP A 1 152 ? 41.11764 16.73912 32.33428 1.000 25.01392 152 ASP A N 1
ATOM 2416 C CA . ASP A 1 152 ? 42.41988 16.71755 32.97434 1.000 21.92300 152 ASP A CA 1
ATOM 2417 C C . ASP A 1 152 ? 42.84498 18.08243 33.46114 1.000 24.95950 152 ASP A C 1
ATOM 2418 O O . ASP A 1 152 ? 43.92941 18.20286 34.03943 1.000 25.41288 152 ASP A O 1
ATOM 2427 N N . ALA A 1 153 ? 41.97142 19.07835 33.32925 1.000 21.19879 153 ALA A N 1
ATOM 2428 C CA . ALA A 1 153 ? 42.23058 20.41671 33.81505 1.000 21.96308 153 ALA A CA 1
ATOM 2429 C C . ALA A 1 153 ? 41.98260 20.50321 35.31564 1.000 23.26695 153 ALA A C 1
ATOM 2430 O O . ALA A 1 153 ? 41.56063 19.53745 35.96402 1.000 23.03801 153 ALA A O 1
ATOM 2437 N N . ALA A 1 154 ? 42.29741 21.68160 35.86519 1.000 22.32769 154 ALA A N 1
ATOM 2438 C CA . ALA A 1 154 ? 42.09414 22.01587 37.26491 1.000 24.07625 154 ALA A CA 1
ATOM 2439 C C . ALA A 1 154 ? 40.61817 22.32296 37.44827 1.000 27.99845 154 ALA A C 1
ATOM 2440 O O . ALA A 1 154 ? 40.12334 23.33344 36.94344 1.000 27.09774 154 ALA A O 1
ATOM 2447 N N . LEU A 1 155 ? 39.91702 21.43011 38.11376 1.000 24.41014 155 LEU A N 1
ATOM 2448 C CA . LEU A 1 155 ? 38.48366 21.53160 38.26951 1.000 22.53580 155 LEU A CA 1
ATOM 2449 C C . LEU A 1 155 ? 38.12426 21.83535 39.70821 1.000 23.25207 155 LEU A C 1
ATOM 2450 O O . LEU A 1 155 ? 38.76027 21.30093 40.64106 1.000 22.23862 155 LEU A O 1
ATOM 2466 N N . PRO A 1 156 ? 37.06398 22.61511 39.92139 1.000 23.52203 156 PRO A N 1
ATOM 2467 C CA . PRO A 1 156 ? 36.49834 22.79245 41.25662 1.000 20.65048 156 PRO A CA 1
ATOM 2468 C C . PRO A 1 156 ? 35.61826 21.59069 41.56140 1.000 21.65405 156 PRO A C 1
ATOM 2469 O O . PRO A 1 156 ? 35.52372 20.66377 40.75725 1.000 23.06251 156 PRO A O 1
ATOM 2480 N N . ALA A 1 157 ? 34.99241 21.60319 42.74342 1.000 23.47764 157 ALA A N 1
ATOM 2481 C CA . ALA A 1 157 ? 34.14013 20.48662 43.14931 1.000 23.07391 157 ALA A CA 1
ATOM 2482 C C . ALA A 1 157 ? 32.97544 20.30595 42.18300 1.000 26.48803 157 ALA A C 1
ATOM 2483 O O . ALA A 1 157 ? 32.24167 21.26797 41.87110 1.000 27.56083 157 ALA A O 1
ATOM 2490 N N . VAL A 1 158 ? 32.75916 19.06684 41.76251 1.000 21.58589 158 VAL A N 1
ATOM 2491 C CA . VAL A 1 158 ? 31.59457 18.69453 40.95973 1.000 23.61792 158 VAL A CA 1
ATOM 2492 C C . VAL A 1 158 ? 30.79808 17.70923 41.77969 1.000 24.43077 158 VAL A C 1
ATOM 2493 O O . VAL A 1 158 ? 31.26426 16.59245 42.04386 1.000 23.34189 158 VAL A O 1
ATOM 2506 N N . GLN A 1 159 ? 29.59172 18.09824 42.18292 1.000 22.58301 159 GLN A N 1
ATOM 2507 C CA . GLN A 1 159 ? 28.89830 17.33408 43.21787 1.000 25.50599 159 GLN A CA 1
ATOM 2508 C C . GLN A 1 159 ? 27.65380 16.58560 42.76502 1.000 30.26822 159 GLN A C 1
ATOM 2509 O O . GLN A 1 159 ? 27.16028 15.75640 43.51852 1.000 27.41104 159 GLN A O 1
ATOM 2523 N N . LEU A 1 160 ? 27.14165 16.81430 41.57389 1.000 23.93077 160 LEU A N 1
ATOM 2524 C CA . LEU A 1 160 ? 25.97951 16.07236 41.10320 1.000 23.93752 160 LEU A CA 1
ATOM 2525 C C . LEU A 1 160 ? 26.42044 15.12989 40.00137 1.000 31.51055 160 LEU A C 1
ATOM 2526 O O . LEU A 1 160 ? 27.61318 14.84921 39.85534 1.000 35.00030 160 LEU A O 1
ATOM 2542 N N . PHE A 1 161 ? 25.46132 14.56109 39.27879 1.000 29.09698 161 PHE A N 1
ATOM 2543 C CA . PHE A 1 161 ? 25.75137 13.54879 38.27459 1.000 28.22117 161 PHE A CA 1
ATOM 2544 C C . PHE A 1 161 ? 25.64128 14.13826 36.88079 1.000 29.64899 161 PHE A C 1
ATOM 2545 O O . PHE A 1 161 ? 24.57634 14.62577 36.49538 1.000 30.28145 161 PHE A O 1
ATOM 2562 N N . ILE A 1 162 ? 26.72334 14.08054 36.12350 1.000 29.27528 162 ILE A N 1
ATOM 2563 C CA . ILE A 1 162 ? 26.69702 14.50301 34.72198 1.000 28.41700 162 ILE A CA 1
ATOM 2564 C C . ILE A 1 162 ? 26.11080 13.36696 33.84117 1.000 28.36177 162 ILE A C 1
ATOM 2565 O O . ILE A 1 162 ? 26.51861 12.19621 34.09661 1.000 31.33862 162 ILE A O 1
ATOM 2581 N N . THR B 2 2 ? 46.86447 45.24061 59.19613 1.000 53.95617 2 THR B N 1
ATOM 2582 C CA . THR B 2 2 ? 48.10727 45.99505 59.43236 1.000 55.61924 2 THR B CA 1
ATOM 2583 C C . THR B 2 2 ? 48.92233 45.91547 58.13015 1.000 50.96850 2 THR B C 1
ATOM 2584 O O . THR B 2 2 ? 48.56112 45.14498 57.23277 1.000 55.94425 2 THR B O 1
ATOM 2594 N N . SER B 2 3 ? 49.97337 46.73601 57.99906 1.000 57.66017 3 SER B N 1
ATOM 2595 C CA . SER B 2 3 ? 50.91941 46.63629 56.88607 1.000 44.63096 3 SER B CA 1
ATOM 2596 C C . SER B 2 3 ? 52.03515 45.69760 57.31400 1.000 40.34204 3 SER B C 1
ATOM 2597 O O . SER B 2 3 ? 52.88627 46.05480 58.13417 1.000 40.23024 3 SER B O 1
ATOM 2605 N N . TYR B 2 4 ? 52.03225 44.49866 56.76141 1.000 34.61922 4 TYR B N 1
ATOM 2606 C CA . TYR B 2 4 ? 53.01439 43.49995 57.17081 1.000 33.19925 4 TYR B CA 1
ATOM 2607 C C . TYR B 2 4 ? 54.33978 43.63701 56.42364 1.000 32.10795 4 TYR B C 1
ATOM 2608 O O . TYR B 2 4 ? 55.35909 43.09322 56.87698 1.000 33.12431 4 TYR B O 1
ATOM 2626 N N . ARG B 2 5 ? 54.32962 44.27602 55.25621 1.000 30.45824 5 ARG B N 1
ATOM 2627 C CA . ARG B 2 5 ? 55.57400 44.42273 54.51621 1.000 34.23003 5 ARG B CA 1
ATOM 2628 C C . ARG B 2 5 ? 56.60334 45.16327 55.35831 1.000 36.51093 5 ARG B C 1
ATOM 2629 O O . ARG B 2 5 ? 56.29718 46.16937 56.00380 1.000 36.64779 5 ARG B O 1
ATOM 2650 N N . ASP B 2 6 ? 57.83792 44.65581 55.33063 1.000 36.06417 6 ASP B N 1
ATOM 2651 C CA . ASP B 2 6 ? 58.97587 45.23953 56.04011 1.000 41.25110 6 ASP B CA 1
ATOM 2652 C C . ASP B 2 6 ? 58.67656 45.40435 57.52330 1.000 41.13554 6 ASP B C 1
ATOM 2653 O O . ASP B 2 6 ? 59.18395 46.32027 58.17029 1.000 41.27428 6 ASP B O 1
ATOM 2662 N N . ASN B 2 7 ? 57.86891 44.49372 58.07941 1.000 37.19576 7 ASN B N 1
ATOM 2663 C CA . ASN B 2 7 ? 57.35190 44.62862 59.44070 1.000 38.38273 7 ASN B CA 1
ATOM 2664 C C . ASN B 2 7 ? 57.40091 43.26836 60.12379 1.000 39.99338 7 ASN B C 1
ATOM 2665 O O . ASN B 2 7 ? 56.36534 42.70750 60.50610 1.000 36.76690 7 ASN B O 1
ATOM 2676 N N . PRO B 2 8 ? 58.60857 42.72137 60.32459 1.000 37.25253 8 PRO B N 1
ATOM 2677 C CA . PRO B 2 8 ? 58.71549 41.39319 60.94224 1.000 35.32590 8 PRO B CA 1
ATOM 2678 C C . PRO B 2 8 ? 58.13511 41.32747 62.34454 1.000 40.01563 8 PRO B C 1
ATOM 2679 O O . PRO B 2 8 ? 57.69678 40.25043 62.75889 1.000 35.63769 8 PRO B O 1
ATOM 2690 N N . ASP B 2 9 ? 58.14445 42.42495 63.10835 1.000 36.01491 9 ASP B N 1
ATOM 2691 C CA . ASP B 2 9 ? 57.55794 42.37245 64.44387 1.000 39.68639 9 ASP B CA 1
ATOM 2692 C C . ASP B 2 9 ? 56.06341 42.08085 64.36054 1.000 36.14289 9 ASP B C 1
ATOM 2693 O O . ASP B 2 9 ? 55.50924 41.36036 65.20022 1.000 35.50201 9 ASP B O 1
ATOM 2702 N N . ALA B 2 10 ? 55.39338 42.64308 63.35774 1.000 35.77530 10 ALA B N 1
ATOM 2703 C CA . ALA B 2 10 ? 53.97395 42.37295 63.19075 1.000 34.53717 10 ALA B CA 1
ATOM 2704 C C . ALA B 2 10 ? 53.73532 40.93057 62.76509 1.000 37.96559 10 ALA B C 1
ATOM 2705 O O . ALA B 2 10 ? 52.76304 40.30521 63.20026 1.000 33.87705 10 ALA B O 1
ATOM 2712 N N . ILE B 2 11 ? 54.61885 40.38580 61.92762 1.000 33.11920 11 ILE B N 1
ATOM 2713 C CA . ILE B 2 11 ? 54.54500 38.97225 61.55961 1.000 35.86513 11 ILE B CA 1
ATOM 2714 C C . ILE B 2 11 ? 54.68675 38.08124 62.79382 1.000 30.90110 11 ILE B C 1
ATOM 2715 O O . ILE B 2 11 ? 53.94418 37.10429 62.96465 1.000 33.67286 11 ILE B O 1
ATOM 2731 N N . ARG B 2 12 ? 55.72038 38.32709 63.61322 1.000 31.77802 12 ARG B N 1
ATOM 2732 C CA . ARG B 2 12 ? 55.90838 37.50655 64.80821 1.000 32.87302 12 ARG B CA 1
ATOM 2733 C C . ARG B 2 12 ? 54.68631 37.55067 65.70818 1.000 32.31417 12 ARG B C 1
ATOM 2734 O O . ARG B 2 12 ? 54.38890 36.57134 66.38442 1.000 32.80697 12 ARG B O 1
ATOM 2755 N N . ALA B 2 13 ? 54.00330 38.68127 65.77321 1.000 34.35885 13 ALA B N 1
ATOM 2756 C CA . ALA B 2 13 ? 52.85624 38.81201 66.66885 1.000 35.37925 13 ALA B CA 1
ATOM 2757 C C . ALA B 2 13 ? 51.65615 37.96872 66.25207 1.000 32.80473 13 ALA B C 1
ATOM 2758 O O . ALA B 2 13 ? 50.74966 37.74791 67.07737 1.000 33.96663 13 ALA B O 1
ATOM 2765 N N . LEU B 2 14 ? 51.63940 37.47673 65.01606 1.000 31.01516 14 LEU B N 1
ATOM 2766 C CA . LEU B 2 14 ? 50.54724 36.64442 64.52352 1.000 30.97652 14 LEU B CA 1
ATOM 2767 C C . LEU B 2 14 ? 50.58411 35.22087 65.05375 1.000 29.94062 14 LEU B C 1
ATOM 2768 O O . LEU B 2 14 ? 49.58957 34.50010 64.91998 1.000 28.64655 14 LEU B O 1
ATOM 2784 N N . VAL B 2 15 ? 51.71263 34.78020 65.58419 1.000 28.18529 15 VAL B N 1
ATOM 2785 C CA . VAL B 2 15 ? 51.93695 33.37932 65.92226 1.000 29.82961 15 VAL B CA 1
ATOM 2786 C C . VAL B 2 15 ? 52.35417 33.32198 67.38703 1.000 31.41338 15 VAL B C 1
ATOM 2787 O O . VAL B 2 15 ? 53.40865 33.84606 67.76246 1.000 31.11978 15 VAL B O 1
ATOM 2800 N N . GLN B 2 16 ? 51.49592 32.74003 68.23041 1.000 32.90804 16 GLN B N 1
ATOM 2801 C CA . GLN B 2 16 ? 51.79360 32.50593 69.63013 1.000 36.32838 16 GLN B CA 1
ATOM 2802 C C . GLN B 2 16 ? 52.03409 31.01167 69.80087 1.000 34.64460 16 GLN B C 1
ATOM 2803 O O . GLN B 2 16 ? 51.97854 30.21913 68.83740 1.000 34.20980 16 GLN B O 1
ATOM 2817 N N . ASP B 2 17 ? 52.40900 30.63050 71.01243 1.000 39.63351 17 ASP B N 1
ATOM 2818 C CA . ASP B 2 17 ? 52.79060 29.24395 71.19933 1.000 41.95429 17 ASP B CA 1
ATOM 2819 C C . ASP B 2 17 ? 51.63474 28.29320 70.91340 1.000 38.11900 17 ASP B C 1
ATOM 2820 O O . ASP B 2 17 ? 51.87249 27.15499 70.49728 1.000 38.12120 17 ASP B O 1
ATOM 2829 N N . ASP B 2 18 ? 50.38831 28.72719 71.13951 1.000 32.72075 18 ASP B N 1
ATOM 2830 C CA . ASP B 2 18 ? 49.23855 27.82620 71.15347 1.000 30.23378 18 ASP B CA 1
ATOM 2831 C C . ASP B 2 18 ? 48.05018 28.34882 70.35017 1.000 27.64021 18 ASP B C 1
ATOM 2832 O O . ASP B 2 18 ? 46.94382 27.82151 70.49642 1.000 29.10143 18 ASP B O 1
ATOM 2841 N N . ARG B 2 19 ? 48.25529 29.34947 69.49946 1.000 30.27832 19 ARG B N 1
ATOM 2842 C CA . ARG B 2 19 ? 47.20637 29.89612 68.64161 1.000 26.37720 19 ARG B CA 1
ATOM 2843 C C . ARG B 2 19 ? 47.83803 30.82183 67.60664 1.000 27.49259 19 ARG B C 1
ATOM 2844 O O . ARG B 2 19 ? 48.96962 31.30546 67.78249 1.000 31.66199 19 ARG B O 1
ATOM 2865 N N . VAL B 2 20 ? 47.14008 30.99953 66.49297 1.000 26.68892 20 VAL B N 1
ATOM 2866 C CA . VAL B 2 20 ? 47.62674 31.88588 65.44627 1.000 25.17263 20 VAL B CA 1
ATOM 2867 C C . VAL B 2 20 ? 46.49415 32.79594 64.99794 1.000 24.63182 20 VAL B C 1
ATOM 2868 O O . VAL B 2 20 ? 45.30735 32.49044 65.15394 1.000 26.38104 20 VAL B O 1
ATOM 2881 N N . HIS B 2 21 ? 46.89029 33.92933 64.43019 1.000 23.81018 21 HIS B N 1
ATOM 2882 C CA . HIS B 2 21 ? 45.93620 34.95553 64.04907 1.000 25.69720 21 HIS B CA 1
ATOM 2883 C C . HIS B 2 21 ? 45.32630 34.62631 62.69577 1.000 25.57681 21 HIS B C 1
ATOM 2884 O O . HIS B 2 21 ? 45.98060 34.03324 61.82270 1.000 25.37081 21 HIS B O 1
ATOM 2898 N N . ARG B 2 22 ? 44.06112 35.02451 62.52548 1.000 23.80220 22 ARG B N 1
ATOM 2899 C CA . ARG B 2 22 ? 43.31444 34.63957 61.32377 1.000 22.82663 22 ARG B CA 1
ATOM 2900 C C . ARG B 2 22 ? 43.95521 35.18546 60.04541 1.000 23.21153 22 ARG B C 1
ATOM 2901 O O . ARG B 2 22 ? 43.71094 34.65579 58.96159 1.000 22.15377 22 ARG B O 1
ATOM 2922 N N . ASP B 2 23 ? 44.68616 36.29168 60.11650 1.000 23.77381 23 ASP B N 1
ATOM 2923 C CA . ASP B 2 23 ? 45.28981 36.83845 58.90394 1.000 23.93185 23 ASP B CA 1
ATOM 2924 C C . ASP B 2 23 ? 46.22519 35.85249 58.19860 1.000 22.33868 23 ASP B C 1
ATOM 2925 O O . ASP B 2 23 ? 46.42515 35.98994 56.98292 1.000 22.84486 23 ASP B O 1
ATOM 2934 N N . LEU B 2 24 ? 46.77872 34.85659 58.90269 1.000 24.06581 24 LEU B N 1
ATOM 2935 C CA . LEU B 2 24 ? 47.54054 33.81431 58.20614 1.000 24.64758 24 LEU B CA 1
ATOM 2936 C C . LEU B 2 24 ? 46.72558 33.21054 57.06242 1.000 23.67174 24 LEU B C 1
ATOM 2937 O O . LEU B 2 24 ? 47.27087 32.80620 56.02539 1.000 24.29841 24 LEU B O 1
ATOM 2953 N N . TYR B 2 25 ? 45.42046 33.10087 57.25665 1.000 21.62016 25 TYR B N 1
ATOM 2954 C CA . TYR B 2 25 ? 44.54916 32.42564 56.30691 1.000 20.38527 25 TYR B CA 1
ATOM 2955 C C . TYR B 2 25 ? 43.91870 33.38134 55.32087 1.000 24.65814 25 TYR B C 1
ATOM 2956 O O . TYR B 2 25 ? 43.58285 32.95950 54.21372 1.000 22.82453 25 TYR B O 1
ATOM 2974 N N . THR B 2 26 ? 43.69435 34.63778 55.70174 1.000 23.82777 26 THR B N 1
ATOM 2975 C CA . THR B 2 26 ? 42.90225 35.54359 54.88803 1.000 25.79462 26 THR B CA 1
ATOM 2976 C C . THR B 2 26 ? 43.67158 36.64839 54.19786 1.000 22.70719 26 THR B C 1
ATOM 2977 O O . THR B 2 26 ? 43.12335 37.26630 53.26751 1.000 24.89439 26 THR B O 1
ATOM 2988 N N . SER B 2 27 ? 44.86349 36.98032 54.66116 1.000 23.02700 27 SER B N 1
ATOM 2989 C CA . SER B 2 27 ? 45.56146 38.18587 54.19825 1.000 24.06743 27 SER B CA 1
ATOM 2990 C C . SER B 2 27 ? 46.27030 37.94973 52.85214 1.000 25.12199 27 SER B C 1
ATOM 2991 O O . SER B 2 27 ? 47.21168 37.14863 5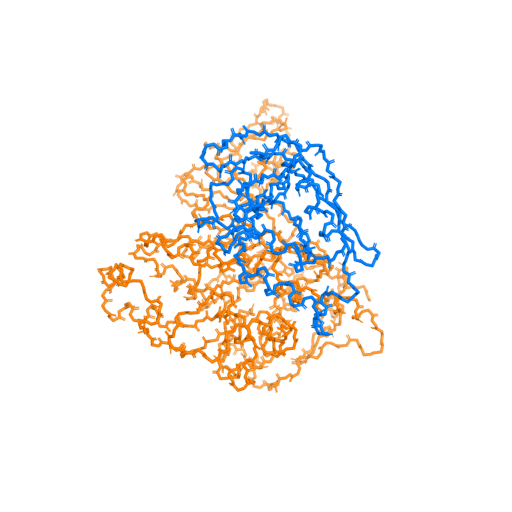2.77441 1.000 22.35696 27 SER B O 1
ATOM 2999 N N . GLN B 2 28 ? 45.83319 38.66437 51.80141 1.000 23.01070 28 GLN B N 1
ATOM 3000 C CA . GLN B 2 28 ? 46.53631 38.57399 50.51541 1.000 22.38152 28 GLN B CA 1
ATOM 3001 C C . GLN B 2 28 ? 47.93756 39.16148 50.63282 1.000 22.16836 28 GLN B C 1
ATOM 3002 O O . GLN B 2 28 ? 48.87802 38.64558 50.01173 1.000 23.95521 28 GLN B O 1
ATOM 3016 N N . GLU B 2 29 ? 48.11066 40.23418 51.43198 1.000 24.31128 29 GLU B N 1
ATOM 3017 C CA . GLU B 2 29 ? 49.46212 40.77236 51.62770 1.000 28.25206 29 GLU B CA 1
ATOM 3018 C C . GLU B 2 29 ? 50.38719 39.70136 52.20349 1.000 26.91641 29 GLU B C 1
ATOM 3019 O O . GLU B 2 29 ? 51.52815 39.50707 51.72888 1.000 25.44005 29 GLU B O 1
ATOM 3031 N N . LEU B 2 30 ? 49.91600 38.96901 53.20806 1.000 23.04543 30 LEU B N 1
ATOM 3032 C CA . LEU B 2 30 ? 50.75091 37.90129 53.74611 1.000 23.39000 30 LEU B CA 1
ATOM 3033 C C . LEU B 2 30 ? 51.01788 36.82779 52.70984 1.000 23.26402 30 LEU B C 1
ATOM 3034 O O . LEU B 2 30 ? 52.12736 36.30217 52.63582 1.000 24.71672 30 LEU B O 1
ATOM 3050 N N . PHE B 2 31 ? 50.04086 36.51267 51.86216 1.000 22.23739 31 PHE B N 1
ATOM 3051 C CA . PHE B 2 31 ? 50.31583 35.55383 50.79624 1.000 24.19667 31 PHE B CA 1
ATOM 3052 C C . PHE B 2 31 ? 51.47361 36.03306 49.91040 1.000 24.59833 31 PHE B C 1
ATOM 3053 O O . PHE B 2 31 ? 52.35605 35.24941 49.51899 1.000 21.62836 31 PHE B O 1
ATOM 3070 N N . GLU B 2 32 ? 51.43856 37.30687 49.51496 1.000 23.04807 32 GLU B N 1
ATOM 3071 C CA . GLU B 2 32 ? 52.49306 37.86320 48.67750 1.000 24.42977 32 GLU B CA 1
ATOM 3072 C C . GLU B 2 32 ? 53.84302 37.77971 49.38150 1.000 25.35144 32 GLU B C 1
ATOM 3073 O O . GLU B 2 32 ? 54.84969 37.34236 48.79213 1.000 24.80440 32 GLU B O 1
ATOM 3085 N N . LEU B 2 33 ? 53.85545 38.07207 50.67829 1.000 23.24014 33 LEU B N 1
ATOM 3086 C CA . LEU B 2 33 ? 55.09806 38.00925 51.43212 1.000 23.47846 33 LEU B CA 1
ATOM 3087 C C . LEU B 2 33 ? 55.56769 36.56191 51.61149 1.000 23.06838 33 LEU B C 1
ATOM 3088 O O . LEU B 2 33 ? 56.77510 36.33287 51.67916 1.000 24.68981 33 LEU B O 1
ATOM 3104 N N . GLU B 2 34 ? 54.64643 35.57755 51.65733 1.000 22.15938 34 GLU B N 1
ATOM 3105 C CA . GLU B 2 34 ? 55.06103 34.16352 51.67398 1.000 21.67241 34 GLU B CA 1
ATOM 3106 C C . GLU B 2 34 ? 55.85321 33.79936 50.41663 1.000 22.43383 34 GLU B C 1
ATOM 3107 O O . GLU B 2 34 ? 56.76269 32.95682 50.46507 1.000 24.13172 34 GLU B O 1
ATOM 3119 N N . GLN B 2 35 ? 55.48711 34.36411 49.26671 1.000 21.20967 35 GLN B N 1
ATOM 3120 C CA . GLN B 2 35 ? 56.24396 34.07467 48.04733 1.000 24.59093 35 GLN B CA 1
ATOM 3121 C C . GLN B 2 35 ? 57.65210 34.63182 48.11608 1.000 25.62174 35 GLN B C 1
ATOM 3122 O O . GLN B 2 35 ? 58.59367 34.02168 47.58366 1.000 26.25004 35 GLN B O 1
ATOM 3136 N N . GLU B 2 36 ? 57.81292 35.78645 48.74403 1.000 25.07922 36 GLU B N 1
ATOM 3137 C CA . GLU B 2 36 ? 59.11267 36.42137 48.87620 1.000 26.79959 36 GLU B CA 1
ATOM 3138 C C . GLU B 2 36 ? 59.97571 35.78095 49.94942 1.000 24.70845 36 GLU B C 1
ATOM 3139 O O . GLU B 2 36 ? 61.21581 35.80598 49.84224 1.000 26.78664 36 GLU B O 1
ATOM 3151 N N . HIS B 2 37 ? 59.35934 35.24569 50.99907 1.000 23.01170 37 HIS B N 1
ATOM 3152 C CA . HIS B 2 37 ? 60.08726 34.75363 52.15824 1.000 25.42811 37 HIS B CA 1
ATOM 3153 C C . HIS B 2 37 ? 59.77892 33.27304 52.38166 1.000 25.55886 37 HIS B C 1
ATOM 3154 O O . HIS B 2 37 ? 60.58294 32.43853 51.97423 1.000 28.21227 37 HIS B O 1
ATOM 3168 N N . PHE B 2 38 ? 58.64611 32.91715 52.99563 1.000 24.40886 38 PHE B N 1
ATOM 3169 C CA . PHE B 2 38 ? 58.40007 31.52465 53.41517 1.000 25.85783 38 PHE B CA 1
ATOM 3170 C C . PHE B 2 38 ? 58.64558 30.47704 52.31702 1.000 23.35048 38 PHE B C 1
ATOM 3171 O O . PHE B 2 38 ? 59.41525 29.51402 52.51508 1.000 23.82863 38 PHE B O 1
ATOM 3188 N N . PHE B 2 39 ? 57.95730 30.60066 51.17753 1.000 21.21900 39 PHE B N 1
ATOM 3189 C CA . PHE B 2 39 ? 58.08087 29.57256 50.14239 1.000 22.00299 39 PHE B CA 1
ATOM 3190 C C . PHE B 2 39 ? 59.42215 29.63369 49.42673 1.000 23.29979 39 PHE B C 1
ATOM 3191 O O . PHE B 2 39 ? 59.78792 28.69326 48.71263 1.000 23.77251 39 PHE B O 1
ATOM 3208 N N . ALA B 2 40 ? 60.13947 30.74822 49.54579 1.000 22.62669 40 ALA B N 1
ATOM 3209 C CA . ALA B 2 40 ? 61.47191 30.85231 48.96156 1.000 26.30756 40 ALA B CA 1
ATOM 3210 C C . ALA B 2 40 ? 62.58429 30.35814 49.87735 1.000 24.65633 40 ALA B C 1
ATOM 3211 O O . ALA B 2 40 ? 63.70471 30.14377 49.41027 1.000 24.82402 40 ALA B O 1
ATOM 3218 N N . ASN B 2 41 ? 62.29631 30.15449 51.16024 1.000 23.17592 41 ASN B N 1
ATOM 3219 C CA . ASN B 2 41 ? 63.27634 29.84321 52.17967 1.000 24.78438 41 ASN B CA 1
ATOM 3220 C C . ASN B 2 41 ? 63.13073 28.42802 52.67387 1.000 22.63919 41 ASN B C 1
ATOM 3221 O O . ASN B 2 41 ? 63.77287 28.06538 53.67127 1.000 22.46708 41 ASN B O 1
ATOM 3232 N N . THR B 2 42 ? 62.22921 27.65525 52.05238 1.000 24.15058 42 THR B N 1
ATOM 3233 C CA . THR B 2 42 ? 61.90414 26.28855 52.43433 1.000 23.46524 42 THR B CA 1
ATOM 3234 C C . THR B 2 42 ? 62.19766 25.34566 51.28073 1.000 23.38375 42 THR B C 1
ATOM 3235 O O . THR B 2 42 ? 62.23675 25.75463 50.10904 1.000 22.49268 42 THR B O 1
ATOM 3246 N N . TRP B 2 43 ? 62.36358 24.05874 51.60450 1.000 24.10724 43 TRP B N 1
ATOM 3247 C CA . TRP B 2 43 ? 62.46845 23.05830 50.54616 1.000 24.11325 43 TRP B CA 1
ATOM 3248 C C . TRP B 2 43 ? 61.08016 22.61973 50.10752 1.000 23.65509 43 TRP B C 1
ATOM 3249 O O . TRP B 2 43 ? 60.22906 22.27306 50.93945 1.000 21.77749 43 TRP B O 1
ATOM 3270 N N . ASN B 2 44 ? 60.88698 22.55596 48.79786 1.000 22.64875 44 ASN B N 1
ATOM 3271 C CA . ASN B 2 44 ? 59.60403 22.27100 48.16915 1.000 24.48518 44 ASN B CA 1
ATOM 3272 C C . ASN B 2 44 ? 59.76796 21.18856 47.10667 1.000 22.72859 44 ASN B C 1
ATOM 3273 O O . ASN B 2 44 ? 60.69752 21.24252 46.31702 1.000 22.67331 44 ASN B O 1
ATOM 3284 N N . TYR B 2 45 ? 58.87540 20.19627 47.13869 1.000 21.32083 45 TYR B N 1
ATOM 3285 C CA . TYR B 2 45 ? 58.81778 19.15687 46.12076 1.000 23.42233 45 TYR B CA 1
ATOM 3286 C C . TYR B 2 45 ? 58.50701 19.75836 44.76145 1.000 24.06061 45 TYR B C 1
ATOM 3287 O O . TYR B 2 45 ? 57.55731 20.53595 44.62254 1.000 22.43689 45 TYR B O 1
ATOM 3305 N N . VAL B 2 46 ? 59.24401 19.32630 43.72926 1.000 22.31376 46 VAL B N 1
ATOM 3306 C CA . VAL B 2 46 ? 59.03151 19.79557 42.36637 1.000 22.88351 46 VAL B CA 1
ATOM 3307 C C . VAL B 2 46 ? 58.80978 18.67811 41.35240 1.000 26.13238 46 VAL B C 1
ATOM 3308 O O . VAL B 2 46 ? 58.59635 18.98395 40.18109 1.000 24.99998 46 VAL B O 1
ATOM 3321 N N . GLY B 2 47 ? 58.89542 17.40681 41.72774 1.000 25.19423 47 GLY B N 1
ATOM 3322 C CA . GLY B 2 47 ? 58.72276 16.35128 40.73897 1.000 27.11571 47 GLY B CA 1
ATOM 3323 C C . GLY B 2 47 ? 59.47202 15.08347 41.07894 1.000 25.00169 47 GLY B C 1
ATOM 3324 O O . GLY B 2 47 ? 60.23547 15.01597 42.02208 1.000 23.02760 47 GLY B O 1
ATOM 3328 N N . HIS B 2 48 ? 59.24665 14.05957 40.25147 1.000 23.10262 48 HIS B N 1
ATOM 3329 C CA . HIS B 2 48 ? 59.86846 12.75356 40.46156 1.000 23.86983 48 HIS B CA 1
ATOM 3330 C C . HIS B 2 48 ? 60.77138 12.37141 39.28609 1.000 23.75832 48 HIS B C 1
ATOM 3331 O O . HIS B 2 48 ? 60.48282 12.68442 38.12136 1.000 24.68387 48 HIS B O 1
ATOM 3345 N N . GLU B 2 49 ? 61.86250 11.66171 39.60028 1.000 25.17228 49 GLU B N 1
ATOM 3346 C CA . GLU B 2 49 ? 62.86967 11.36066 38.58487 1.000 26.55905 49 GLU B CA 1
ATOM 3347 C C . GLU B 2 49 ? 62.31180 10.52876 37.44570 1.000 31.76955 49 GLU B C 1
ATOM 3348 O O . GLU B 2 49 ? 62.77630 10.65010 36.30582 1.000 29.14371 49 GLU B O 1
ATOM 3360 N N . SER B 2 50 ? 61.29068 9.71895 37.71859 1.000 27.22085 50 SER B N 1
ATOM 3361 C CA . SER B 2 50 ? 60.65053 8.95647 36.64526 1.000 29.98750 50 SER B CA 1
ATOM 3362 C C . SER B 2 50 ? 59.97036 9.84863 35.61537 1.000 27.41675 50 SER B C 1
ATOM 3363 O O . SER B 2 50 ? 59.66879 9.37142 34.51413 1.000 29.22397 50 SER B O 1
ATOM 3371 N N . GLN B 2 51 ? 59.72301 11.11375 35.93894 1.000 25.20979 51 GLN B N 1
ATOM 3372 C CA . GLN B 2 51 ? 59.15426 12.05723 34.98065 1.000 27.41248 51 GLN B CA 1
ATOM 3373 C C . GLN B 2 51 ? 60.18261 12.65451 34.02635 1.000 28.69662 51 GLN B C 1
ATOM 3374 O O . GLN B 2 51 ? 59.78934 13.36915 33.09542 1.000 27.99651 51 GLN B O 1
ATOM 3388 N N . LEU B 2 52 ? 61.46594 12.48814 34.31730 1.000 26.69728 52 LEU B N 1
ATOM 3389 C CA . LEU B 2 52 ? 62.54857 13.05929 33.50495 1.000 30.66883 52 LEU B CA 1
ATOM 3390 C C . LEU B 2 52 ? 63.73925 12.11545 33.60880 1.000 29.24242 52 LEU B C 1
ATOM 3391 O O . LEU B 2 52 ? 64.81602 12.47006 34.10599 1.000 30.84673 52 LEU B O 1
ATOM 3407 N N . PRO B 2 53 ? 63.59834 10.89055 33.07993 1.000 29.27156 53 PRO B N 1
ATOM 3408 C CA . PRO B 2 53 ? 64.65067 9.89252 33.28895 1.000 35.33749 53 PRO B CA 1
ATOM 3409 C C . PRO B 2 53 ? 65.86634 9.97877 32.37067 1.000 32.85363 53 PRO B C 1
ATOM 3410 O O . PRO B 2 53 ? 66.94003 9.51603 32.75726 1.000 34.66219 53 PRO B O 1
ATOM 3421 N N . LYS B 2 54 ? 65.72458 10.53495 31.17862 1.000 31.96477 54 LYS B N 1
ATOM 3422 C CA . LYS B 2 54 ? 66.78697 10.53799 30.16817 1.000 34.32063 54 LYS B CA 1
ATOM 3423 C C . LYS B 2 54 ? 67.34046 11.94339 29.95141 1.000 32.56846 54 LYS B C 1
ATOM 3424 O O . LYS B 2 54 ? 66.62054 12.93686 30.10646 1.000 31.13817 54 LYS B O 1
ATOM 3443 N N . PRO B 2 55 ? 68.59614 12.06748 29.51968 1.000 30.86689 55 PRO B N 1
ATOM 3444 C CA . PRO B 2 55 ? 69.13241 13.40326 29.20999 1.000 31.48075 55 PRO B CA 1
ATOM 3445 C C . PRO B 2 55 ? 68.23927 14.20051 28.27235 1.000 30.17845 55 PRO B C 1
ATOM 3446 O O . PRO B 2 55 ? 67.72388 13.68395 27.26661 1.000 32.85341 55 PRO B O 1
ATOM 3457 N N . GLY B 2 56 ? 68.03497 15.48646 28.59401 1.000 33.63086 56 GLY B N 1
ATOM 3458 C CA . GLY B 2 56 ? 67.17128 16.31923 27.79968 1.000 34.66063 56 GLY B CA 1
ATOM 3459 C C . GLY B 2 56 ? 65.72421 16.35475 28.25778 1.000 30.50757 56 GLY B C 1
ATOM 3460 O O . GLY B 2 56 ? 65.00228 17.29945 27.91007 1.000 27.35463 56 GLY B O 1
ATOM 3464 N N . ASP B 2 57 ? 65.28754 15.36921 29.05410 1.000 29.46298 57 ASP B N 1
ATOM 3465 C CA . ASP B 2 57 ? 63.93023 15.37682 29.56828 1.000 27.58789 57 ASP B CA 1
ATOM 3466 C C . ASP B 2 57 ? 63.79852 16.52552 30.56552 1.000 27.31079 57 ASP B C 1
ATOM 3467 O O . ASP B 2 57 ? 64.73058 16.82989 31.32750 1.000 28.06738 57 ASP B O 1
ATOM 3476 N N . TRP B 2 58 ? 62.62841 17.14174 30.57739 1.000 25.32769 58 TRP B N 1
ATOM 3477 C CA . TRP B 2 58 ? 62.35286 18.24014 31.48911 1.000 27.20979 58 TRP B CA 1
ATOM 3478 C C . TRP B 2 58 ? 60.87646 18.17381 31.84850 1.000 26.91727 58 TRP B C 1
ATOM 3479 O O . TRP B 2 58 ? 60.06066 17.63035 31.08871 1.000 25.36230 58 TRP B O 1
ATOM 3500 N N . ILE B 2 59 ? 60.54539 18.74728 33.01583 1.000 24.20706 59 ILE B N 1
ATOM 3501 C CA . ILE B 2 59 ? 59.19286 19.16357 33.38344 1.000 22.78696 59 ILE B CA 1
ATOM 3502 C C . ILE B 2 59 ? 59.21069 20.61807 33.83053 1.000 26.12354 59 ILE B C 1
ATOM 3503 O O . ILE B 2 59 ? 60.22751 21.13247 34.32756 1.000 25.48777 59 ILE B O 1
ATOM 3519 N N . SER B 2 60 ? 58.07012 21.27500 33.66758 1.000 24.33477 60 SER B N 1
ATOM 3520 C CA . SER B 2 60 ? 57.92070 22.64386 34.11931 1.000 23.49240 60 SER B CA 1
ATOM 3521 C C . SER B 2 60 ? 57.18989 22.61326 35.46082 1.000 23.67887 60 SER B C 1
ATOM 3522 O O . SER B 2 60 ? 56.37740 21.72986 35.74115 1.000 31.07841 60 SER B O 1
ATOM 3530 N N . ASN B 2 61 ? 57.42292 23.64605 36.24279 1.000 22.77291 61 ASN B N 1
ATOM 3531 C CA . ASN B 2 61 ? 56.76654 23.78124 37.53444 1.000 23.88621 61 ASN B CA 1
ATOM 3532 C C . ASN B 2 61 ? 56.86028 25.22435 37.99049 1.000 23.72138 61 ASN B C 1
ATOM 3533 O O . ASN B 2 61 ? 57.43479 26.07891 37.31154 1.000 23.92042 61 ASN B O 1
ATOM 3544 N N . GLU B 2 62 ? 56.24673 25.49904 39.14594 1.000 21.63795 62 GLU B N 1
ATOM 3545 C CA . GLU B 2 62 ? 56.26615 26.84041 39.71672 1.000 25.60575 62 GLU B CA 1
ATOM 3546 C C . GLU B 2 62 ? 56.44169 26.72694 41.21645 1.000 26.24362 62 GLU B C 1
ATOM 3547 O O . GLU B 2 62 ? 55.70876 25.96276 41.84163 1.000 27.39950 62 GLU B O 1
ATOM 3559 N N . ILE B 2 63 ? 57.33493 27.52144 41.80265 1.000 22.71291 63 ILE B N 1
ATOM 3560 C CA . ILE B 2 63 ? 57.53813 27.51772 43.26036 1.000 20.03613 63 ILE B CA 1
ATOM 3561 C C . ILE B 2 63 ? 57.75314 28.94298 43.71892 1.000 23.41465 63 ILE B C 1
ATOM 3562 O O . ILE B 2 63 ? 58.57699 29.65796 43.14253 1.000 20.77612 63 ILE B O 1
ATOM 3578 N N . ALA B 2 64 ? 57.00480 29.37612 44.72702 1.000 22.17518 64 ALA B N 1
ATOM 3579 C CA . ALA B 2 64 ? 57.18005 30.71703 45.29347 1.000 22.18356 64 ALA B CA 1
ATOM 3580 C C . ALA B 2 64 ? 56.99452 31.82315 44.24168 1.000 26.75777 64 ALA B C 1
ATOM 3581 O O . ALA B 2 64 ? 57.61218 32.90444 44.32172 1.000 21.39415 64 ALA B O 1
ATOM 3588 N N . GLY B 2 65 ? 56.14081 31.57994 43.25665 1.000 22.91381 65 GLY B N 1
ATOM 3589 C CA . GLY B 2 65 ? 55.86902 32.52659 42.16490 1.000 27.39484 65 GLY B CA 1
ATOM 3590 C C . GLY B 2 65 ? 56.87260 32.50875 41.02764 1.000 26.28455 65 GLY B C 1
ATOM 3591 O O . GLY B 2 65 ? 56.71714 33.28617 40.06805 1.000 26.03581 65 GLY B O 1
ATOM 3595 N N . ARG B 2 66 ? 57.91803 31.72764 41.12838 1.000 20.74870 66 ARG B N 1
ATOM 3596 C CA . ARG B 2 66 ? 58.90413 31.57877 40.05568 1.000 19.75224 66 ARG B CA 1
ATOM 3597 C C . ARG B 2 66 ? 58.55741 30.43551 39.10488 1.000 21.70310 66 ARG B C 1
ATOM 3598 O O . ARG B 2 66 ? 58.33123 29.29166 39.53957 1.000 22.14535 66 ARG B O 1
ATOM 3619 N N . PRO B 2 67 ? 58.61705 30.64051 37.79602 1.000 22.81036 67 PRO B N 1
ATOM 3620 C CA . PRO B 2 67 ? 58.47876 29.50816 36.87092 1.000 23.87439 67 PRO B CA 1
ATOM 3621 C C . PRO B 2 67 ? 59.80528 28.77487 36.76526 1.000 26.19608 67 PRO B C 1
ATOM 3622 O O . PRO B 2 67 ? 60.84176 29.41340 36.60796 1.000 22.49403 67 PRO B O 1
ATOM 3633 N N . LEU B 2 68 ? 59.78961 27.43762 36.89231 1.000 22.17370 68 LEU B N 1
ATOM 3634 C CA . LEU B 2 68 ? 60.99974 26.62030 36.86562 1.000 21.63755 68 LEU B CA 1
ATOM 3635 C C . LEU B 2 68 ? 60.98354 25.60650 35.72620 1.000 20.66406 68 LEU B C 1
ATOM 3636 O O . LEU B 2 68 ? 59.91527 25.17577 35.26876 1.000 23.31853 68 LEU B O 1
ATOM 3652 N N . ILE B 2 69 ? 62.19080 25.21507 35.30540 1.000 22.48245 69 ILE B N 1
ATOM 3653 C CA . ILE B 2 69 ? 62.45655 23.98533 34.56182 1.000 21.19520 69 ILE B CA 1
ATOM 3654 C C . ILE B 2 69 ? 63.22526 23.04095 35.48267 1.000 24.21014 69 ILE B C 1
ATOM 3655 O O . ILE B 2 69 ? 64.23858 23.42093 36.09928 1.000 25.26893 69 ILE B O 1
ATOM 3671 N N . VAL B 2 70 ? 62.79024 21.79116 35.52459 1.000 22.24498 70 VAL B N 1
ATOM 3672 C CA . VAL B 2 70 ? 63.51332 20.68857 36.16788 1.000 21.98875 70 VAL B CA 1
ATOM 3673 C C . VAL B 2 70 ? 63.92312 19.72386 35.07769 1.000 23.96522 70 VAL B C 1
ATOM 3674 O O . VAL B 2 70 ? 63.05160 19.14812 34.41472 1.000 26.69806 70 VAL B O 1
ATOM 3687 N N . ALA B 2 71 ? 65.22677 19.54793 34.88271 1.000 22.75564 71 ALA B N 1
ATOM 3688 C CA . ALA B 2 71 ? 65.73036 18.90344 33.67847 1.000 25.12025 71 ALA B CA 1
ATOM 3689 C C . ALA B 2 71 ? 66.82163 17.87217 33.98740 1.000 25.12978 71 ALA B C 1
ATOM 3690 O O . ALA B 2 71 ? 67.54344 17.98918 34.97782 1.000 27.49726 71 ALA B O 1
ATOM 3697 N N . ARG B 2 72 ? 66.90079 16.83821 33.15974 1.000 25.73842 72 ARG B N 1
ATOM 3698 C CA . ARG B 2 72 ? 67.98458 15.85572 33.21940 1.000 29.51500 72 ARG B CA 1
ATOM 3699 C C . ARG B 2 72 ? 69.12679 16.35440 32.32612 1.000 30.33162 72 ARG B C 1
ATOM 3700 O O . ARG B 2 72 ? 69.01705 16.40934 31.08750 1.000 30.54327 72 ARG B O 1
ATOM 3721 N N . HIS B 2 73 ? 70.24165 16.68056 32.94988 1.000 27.95541 73 HIS B N 1
ATOM 3722 C CA . HIS B 2 73 ? 71.44481 17.10689 32.24346 1.000 30.21529 73 HIS B CA 1
ATOM 3723 C C . HIS B 2 73 ? 72.18670 15.90048 31.64104 1.000 31.92741 73 HIS B C 1
ATOM 3724 O O . HIS B 2 73 ? 71.93587 14.73671 31.96436 1.000 30.32572 73 HIS B O 1
ATOM 3738 N N . SER B 2 74 ? 73.12470 16.19251 30.74123 1.000 33.57154 74 SER B N 1
ATOM 3739 C CA . SER B 2 74 ? 73.84259 15.13878 30.02820 1.000 36.36203 74 SER B CA 1
ATOM 3740 C C . SER B 2 74 ? 74.74058 14.29137 30.91510 1.000 38.49963 74 SER B C 1
ATOM 3741 O O . SER B 2 74 ? 75.17197 13.21763 30.47996 1.000 38.50547 74 SER B O 1
ATOM 3749 N N . ASP B 2 75 ? 75.05884 14.74823 32.12441 1.000 37.42737 75 ASP B N 1
ATOM 3750 C CA . ASP B 2 75 ? 75.81954 13.95024 33.06729 1.000 37.09286 75 ASP B CA 1
ATOM 3751 C C . ASP B 2 75 ? 74.92628 13.08482 33.95030 1.000 36.67364 75 ASP B C 1
ATOM 3752 O O . ASP B 2 75 ? 75.41850 12.49301 34.91096 1.000 38.72026 75 ASP B O 1
ATOM 3761 N N . GLY B 2 76 ? 73.62974 13.01523 33.65412 1.000 35.53500 76 GLY B N 1
ATOM 3762 C CA . GLY B 2 76 ? 72.69752 12.20718 34.41861 1.000 35.20153 76 GLY B CA 1
ATOM 3763 C C . GLY B 2 76 ? 72.11527 12.85453 35.65237 1.000 36.20633 76 GLY B C 1
ATOM 3764 O O . GLY B 2 76 ? 71.25640 12.23663 36.31106 1.000 32.95285 76 GLY B O 1
ATOM 3768 N N . SER B 2 77 ? 72.55734 14.06112 36.00616 1.000 32.50158 77 SER B N 1
ATOM 3769 C CA . SER B 2 77 ? 72.08040 14.74052 37.19101 1.000 33.11819 77 SER B CA 1
ATOM 3770 C C . SER B 2 77 ? 70.79746 15.48421 36.85904 1.000 29.25782 77 SER B C 1
ATOM 3771 O O . SER B 2 77 ? 70.48182 15.75007 35.68695 1.000 28.59091 77 SER B O 1
ATOM 3779 N N . VAL B 2 78 ? 70.07331 15.83881 37.91302 1.000 28.87199 78 VAL B N 1
ATOM 3780 C CA . VAL B 2 78 ? 68.90537 16.70693 37.82482 1.000 28.23321 78 VAL B CA 1
ATOM 3781 C C . VAL B 2 78 ? 69.37660 18.12502 38.09716 1.000 29.28119 78 VAL B C 1
ATOM 3782 O O . VAL B 2 78 ? 70.08766 18.37436 39.07947 1.000 30.62697 78 VAL B O 1
ATOM 3795 N N . ARG B 2 79 ? 68.98734 19.05760 37.22461 1.000 28.73007 79 ARG B N 1
ATOM 3796 C CA . ARG B 2 79 ? 69.25542 20.47347 37.41068 1.000 29.46166 79 ARG B CA 1
ATOM 3797 C C . ARG B 2 79 ? 67.92865 21.20615 37.44942 1.000 27.14744 79 ARG B C 1
ATOM 3798 O O . ARG B 2 79 ? 66.94722 20.81032 36.79663 1.000 27.64420 79 ARG B O 1
ATOM 3819 N N . ALA B 2 80 ? 67.88233 22.30754 38.17706 1.000 25.36769 80 ALA B N 1
ATOM 3820 C CA . ALA B 2 80 ? 66.69909 23.14687 38.21805 1.000 26.54400 80 ALA B CA 1
ATOM 3821 C C . ALA B 2 80 ? 67.13216 24.56275 37.86886 1.000 27.31883 80 ALA B C 1
ATOM 3822 O O . ALA B 2 80 ? 68.17724 25.03979 38.33397 1.000 25.48478 80 ALA B O 1
ATOM 3829 N N . MET B 2 81 ? 66.28373 25.26570 37.12025 1.000 24.32123 81 MET B N 1
ATOM 3830 C CA . MET B 2 81 ? 66.58750 26.62831 36.72305 1.000 22.51759 81 MET B CA 1
ATOM 3831 C C . MET B 2 81 ? 65.30033 27.38796 36.44758 1.000 25.70181 81 MET B C 1
ATOM 3832 O O . MET B 2 81 ? 64.21599 26.81450 36.32455 1.000 23.71543 81 MET B O 1
ATOM 3846 N N . MET B 2 82 ? 65.44921 28.70362 36.31496 1.000 24.49710 82 MET B N 1
ATOM 3847 C CA . MET B 2 82 ? 64.32642 29.58457 35.97046 1.000 24.55249 82 MET B CA 1
ATOM 3848 C C . MET B 2 82 ? 63.90491 29.33694 34.51914 1.000 24.64338 82 MET B C 1
ATOM 3849 O O . MET B 2 82 ? 64.74390 29.29466 33.62634 1.000 23.67360 82 MET B O 1
ATOM 3863 N N . ASN B 2 83 ? 62.60698 29.22499 34.26987 1.000 20.68013 83 ASN B N 1
ATOM 3864 C CA . ASN B 2 83 ? 62.06823 29.08744 32.91029 1.000 22.09286 83 ASN B CA 1
ATOM 3865 C C . ASN B 2 83 ? 61.91458 30.49610 32.35476 1.000 21.21641 83 ASN B C 1
ATOM 3866 O O . ASN B 2 83 ? 60.80376 31.02939 32.22030 1.000 23.21469 83 ASN B O 1
ATOM 3877 N N . ARG B 2 84 ? 63.06340 31.13482 32.16805 1.000 23.99857 84 ARG B N 1
ATOM 3878 C CA . ARG B 2 84 ? 63.12959 32.57663 31.94103 1.000 25.16236 84 ARG B CA 1
ATOM 3879 C C . ARG B 2 84 ? 64.40555 32.91000 31.18716 1.000 23.89378 84 ARG B C 1
ATOM 3880 O O . ARG B 2 84 ? 65.51711 32.85788 31.74289 1.000 24.23146 84 ARG B O 1
ATOM 3901 N N . CYS B 2 85 ? 64.24534 33.26399 29.90934 1.000 21.43735 85 CYS B N 1
ATOM 3902 C CA . CYS B 2 85 ? 65.39132 33.49229 29.04704 1.000 23.37244 85 CYS B CA 1
ATOM 3903 C C . CYS B 2 85 ? 66.28650 34.61951 29.54529 1.000 26.49517 85 CYS B C 1
ATOM 3904 O O . CYS B 2 85 ? 65.82786 35.65514 30.02957 1.000 26.36431 85 CYS B O 1
ATOM 3911 N N . ALA B 2 86 ? 67.58095 34.43574 29.34570 1.000 24.70210 86 ALA B N 1
ATOM 3912 C CA . ALA B 2 86 ? 68.55344 35.45300 29.72926 1.000 26.53915 86 ALA B CA 1
ATOM 3913 C C . ALA B 2 86 ? 68.43219 36.74526 28.92781 1.000 26.44507 86 ALA B C 1
ATOM 3914 O O . ALA B 2 86 ? 69.07200 37.74541 29.28147 1.000 30.01631 86 ALA B O 1
ATOM 3921 N N . HIS B 2 87 ? 67.72063 36.73123 27.80200 1.000 25.38206 87 HIS B N 1
ATOM 3922 C CA . HIS B 2 87 ? 67.57349 37.92765 26.96304 1.000 27.54719 87 HIS B CA 1
ATOM 3923 C C . HIS B 2 87 ? 66.41206 38.76541 27.51104 1.000 26.22965 87 HIS B C 1
ATOM 3924 O O . HIS B 2 87 ? 66.61864 39.66963 28.33197 1.000 26.66515 87 HIS B O 1
ATOM 3938 N N . LYS B 2 88 ? 65.17542 38.48244 27.10821 1.000 23.31978 88 LYS B N 1
ATOM 3939 C CA . LYS B 2 88 ? 64.04945 39.29834 27.57283 1.000 22.92605 88 LYS B CA 1
ATOM 3940 C C . LYS B 2 88 ? 63.00031 38.48133 28.33772 1.000 26.11936 88 LYS B C 1
ATOM 3941 O O . LYS B 2 88 ? 61.85875 38.93873 28.54237 1.000 24.17786 88 LYS B O 1
ATOM 3960 N N . GLY B 2 89 ? 63.36675 37.29645 28.83284 1.000 22.71922 89 GLY B N 1
ATOM 3961 C CA . GLY B 2 89 ? 62.56714 36.65248 29.86820 1.000 21.49159 89 GLY B CA 1
ATOM 3962 C C . GLY B 2 89 ? 61.56090 35.62812 29.40992 1.000 22.45173 89 GLY B C 1
ATOM 3963 O O . GLY B 2 89 ? 60.77005 35.14390 30.23344 1.000 22.28339 89 GLY B O 1
ATOM 3967 N N . SER B 2 90 ? 61.53067 35.30370 28.12480 1.000 23.64724 90 SER B N 1
ATOM 3968 C CA . SER B 2 90 ? 60.64107 34.25220 27.62852 1.000 23.97422 90 SER B CA 1
ATOM 3969 C C . SER B 2 90 ? 60.83897 32.93156 28.34325 1.000 23.72072 90 SER B C 1
ATOM 3970 O O . SER B 2 90 ? 61.97482 32.51139 28.58504 1.000 22.67809 90 SER B O 1
ATOM 3978 N N . ARG B 2 91 ? 59.72577 32.19593 28.53169 1.000 21.80511 91 ARG B N 1
ATOM 3979 C CA . ARG B 2 91 ? 59.81124 30.78807 28.89954 1.000 24.22673 91 ARG B CA 1
ATOM 3980 C C . ARG B 2 91 ? 60.52506 30.08136 27.77628 1.000 25.58573 91 ARG B C 1
ATOM 3981 O O . ARG B 2 91 ? 60.21552 30.31803 26.59896 1.000 24.43874 91 ARG B O 1
ATOM 4002 N N . LEU B 2 92 ? 61.50357 29.24729 28.13227 1.000 21.90755 92 LEU B N 1
ATOM 4003 C CA . LEU B 2 92 ? 62.22621 28.45025 27.14277 1.000 24.03895 92 LEU B CA 1
ATOM 4004 C C . LEU B 2 92 ? 61.40144 27.25554 26.68894 1.000 27.33222 92 LEU B C 1
ATOM 4005 O O . LEU B 2 92 ? 61.55611 26.78435 25.55136 1.000 26.61571 92 LEU B O 1
ATOM 4021 N N . VAL B 2 93 ? 60.51570 26.77484 27.55552 1.000 26.79401 93 VAL B N 1
ATOM 4022 C CA . VAL B 2 93 ? 59.73641 25.57952 27.28121 1.000 24.10346 93 VAL B CA 1
ATOM 4023 C C . VAL B 2 93 ? 58.28934 25.81924 27.64883 1.000 27.54839 93 VAL B C 1
ATOM 4024 O O . VAL B 2 93 ? 57.97680 26.39830 28.69664 1.000 25.93556 93 VAL B O 1
ATOM 4037 N N . ASN B 2 94 ? 57.41124 25.35322 26.76784 1.000 28.75387 94 ASN B N 1
ATOM 4038 C CA . ASN B 2 94 ? 55.97964 25.48536 26.90704 1.000 29.69323 94 ASN B CA 1
ATOM 4039 C C . ASN B 2 94 ? 55.38120 24.12160 27.19522 1.000 30.25894 94 ASN B C 1
ATOM 4040 O O . ASN B 2 94 ? 55.84372 23.09175 26.69065 1.000 30.56231 94 ASN B O 1
ATOM 4051 N N . GLY B 2 95 ? 54.32256 24.13486 27.97476 1.000 32.52018 95 GLY B N 1
ATOM 4052 C CA . GLY B 2 95 ? 53.64016 22.90723 28.32057 1.000 29.20564 95 GLY B CA 1
ATOM 4053 C C . GLY B 2 95 ? 54.24549 22.23939 29.53160 1.000 31.17646 95 GLY B C 1
ATOM 4054 O O . GLY B 2 95 ? 55.17462 22.75937 30.15526 1.000 29.05395 95 GLY B O 1
ATOM 4058 N N . PRO B 2 96 ? 53.71139 21.08354 29.90443 1.000 27.54124 96 PRO B N 1
ATOM 4059 C CA . PRO B 2 96 ? 54.13124 20.47103 31.17223 1.000 29.48999 96 PRO B CA 1
ATOM 4060 C C . PRO B 2 96 ? 55.41910 19.66062 31.11980 1.000 29.22488 96 PRO B C 1
ATOM 4061 O O . PRO B 2 96 ? 56.05581 19.53581 32.16697 1.000 25.16137 96 PRO B O 1
ATOM 4072 N N . CYS B 2 97 ? 55.79712 19.07871 29.96870 1.000 27.96863 97 CYS B N 1
ATOM 4073 C CA . CYS B 2 97 ? 56.95720 18.19954 29.89344 1.000 25.71550 97 CYS B CA 1
ATOM 4074 C C . CYS B 2 97 ? 57.41028 18.02164 28.45379 1.000 28.48239 97 CYS B C 1
ATOM 4075 O O . CYS B 2 97 ? 56.64936 18.22108 27.50392 1.000 29.44209 97 CYS B O 1
ATOM 4083 N N . GLY B 2 98 ? 58.65673 17.59699 28.30846 1.000 28.35026 98 GLY B N 1
ATOM 4084 C CA . GLY B 2 98 ? 59.17029 17.25319 26.99690 1.000 28.98250 98 GLY B CA 1
ATOM 4085 C C . GLY B 2 98 ? 60.61739 16.83039 27.05883 1.000 29.19446 98 GLY B C 1
ATOM 4086 O O . GLY B 2 98 ? 61.18361 16.59487 28.12765 1.000 26.87055 98 GLY B O 1
ATOM 4090 N N . ASN B 2 99 ? 61.21099 16.70404 25.87191 1.000 28.90769 99 ASN B N 1
ATOM 4091 C CA . ASN B 2 99 ? 62.63029 16.45951 25.77068 1.000 28.66172 99 ASN B CA 1
ATOM 4092 C C . ASN B 2 99 ? 63.20949 17.51271 24.82245 1.000 31.96245 99 ASN B C 1
ATOM 4093 O O . ASN B 2 99 ? 62.71469 17.68926 23.70718 1.000 30.80753 99 ASN B O 1
ATOM 4104 N N . THR B 2 100 ? 64.25576 18.20431 25.26506 1.000 29.89186 100 THR B N 1
ATOM 4105 C CA . THR B 2 100 ? 64.82815 19.30544 24.48644 1.000 30.30403 100 THR B CA 1
ATOM 4106 C C . THR B 2 100 ? 66.09744 18.89778 23.74375 1.000 33.51479 100 THR 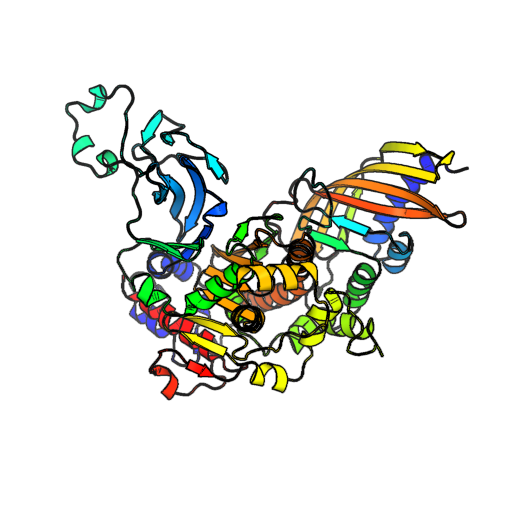B C 1
ATOM 4107 O O . THR B 2 100 ? 66.75111 19.74101 23.11295 1.000 35.78117 100 THR B O 1
ATOM 4118 N N . GLY B 2 101 ? 66.45444 17.61605 23.79971 1.000 34.66985 101 GLY B N 1
ATOM 4119 C CA . GLY B 2 101 ? 67.69009 17.17687 23.18978 1.000 37.87729 101 GLY B CA 1
ATOM 4120 C C . GLY B 2 101 ? 68.88978 17.72033 23.92599 1.000 34.38426 101 GLY B C 1
ATOM 4121 O O . GLY B 2 101 ? 68.99436 17.62588 25.14749 1.000 33.84550 101 GLY B O 1
ATOM 4125 N N . LYS B 2 102 ? 69.81362 18.32728 23.17798 1.000 34.23755 102 LYS B N 1
ATOM 4126 C CA . LYS B 2 102 ? 71.08026 18.73773 23.76943 1.000 33.76397 102 LYS B CA 1
ATOM 4127 C C . LYS B 2 102 ? 71.07685 20.17452 24.27628 1.000 35.86362 102 LYS B C 1
ATOM 4128 O O . LYS B 2 102 ? 72.01087 20.56306 24.97615 1.000 34.20066 102 LYS B O 1
ATOM 4147 N N . PHE B 2 103 ? 70.02698 20.95144 24.01000 1.000 33.12540 103 PHE B N 1
ATOM 4148 C CA . PHE B 2 103 ? 70.00277 22.33044 24.46667 1.000 28.67624 103 PHE B CA 1
ATOM 4149 C C . PHE B 2 103 ? 68.58205 22.86399 24.43658 1.000 28.21818 103 PHE B C 1
ATOM 4150 O O . PHE B 2 103 ? 67.76793 22.49445 23.57882 1.000 28.31101 103 PHE B O 1
ATOM 4167 N N . PHE B 2 104 ? 68.30805 23.77810 25.35713 1.000 30.29412 104 PHE B N 1
ATOM 4168 C CA . PHE B 2 104 ? 67.13544 24.62675 25.25406 1.000 26.00260 104 PHE B CA 1
ATOM 4169 C C . PHE B 2 104 ? 67.35633 25.68071 24.17324 1.000 26.02624 104 PHE B C 1
ATOM 4170 O O . PHE B 2 104 ? 68.48976 26.11385 23.91127 1.000 25.73693 104 PHE B O 1
ATOM 4187 N N . ARG B 2 105 ? 66.25419 26.03805 23.50725 1.000 26.60154 105 ARG B N 1
ATOM 4188 C CA . ARG B 2 105 ? 66.23692 27.06753 22.46066 1.000 27.49287 105 ARG B CA 1
ATOM 4189 C C . ARG B 2 105 ? 65.08990 28.01972 22.72818 1.000 27.37537 105 ARG B C 1
ATOM 4190 O O . ARG B 2 105 ? 63.92043 27.61026 22.73670 1.000 26.73047 105 ARG B O 1
ATOM 4211 N N . CYS B 2 106 ? 65.41210 29.29121 22.94384 1.000 24.84669 106 CYS B N 1
ATOM 4212 C CA . CYS B 2 106 ? 64.34605 30.24578 23.25325 1.000 23.42794 106 CYS B CA 1
ATOM 4213 C C . CYS B 2 106 ? 63.41726 30.39050 22.04707 1.000 24.39285 106 CYS B C 1
ATOM 4214 O O . CYS B 2 106 ? 63.89405 30.64247 20.93991 1.000 24.94894 106 CYS B O 1
ATOM 4221 N N . PRO B 2 107 ? 62.09529 30.25975 22.21682 1.000 25.57942 107 PRO B N 1
ATOM 4222 C CA . PRO B 2 107 ? 61.15235 30.37812 21.08712 1.000 25.75581 107 PRO B CA 1
ATOM 4223 C C . PRO B 2 107 ? 60.80291 31.79888 20.66800 1.000 25.49525 107 PRO B C 1
ATOM 4224 O O . PRO B 2 107 ? 59.90931 31.97293 19.83012 1.000 27.72565 107 PRO B O 1
ATOM 4235 N N . TYR B 2 108 ? 61.51072 32.81241 21.18561 1.000 24.95485 108 TYR B N 1
ATOM 4236 C CA . TYR B 2 108 ? 61.31964 34.18194 20.71199 1.000 27.80054 108 TYR B CA 1
ATOM 4237 C C . TYR B 2 108 ? 62.43950 34.62233 19.76910 1.000 27.69852 108 TYR B C 1
ATOM 4238 O O . TYR B 2 108 ? 62.16397 34.96085 18.60465 1.000 26.97341 108 TYR B O 1
ATOM 4256 N N . HIS B 2 109 ? 63.71741 34.61131 20.21407 1.000 27.10951 109 HIS B N 1
ATOM 4257 C CA . HIS B 2 109 ? 64.85936 34.96193 19.32391 1.000 26.35759 109 HIS B CA 1
ATOM 4258 C C . HIS B 2 109 ? 65.95185 33.88262 19.20385 1.000 26.49774 109 HIS B C 1
ATOM 4259 O O . HIS B 2 109 ? 66.97950 34.12076 18.53415 1.000 26.70974 109 HIS B O 1
ATOM 4273 N N . ALA B 2 110 ? 65.76562 32.73180 19.82233 1.000 28.50241 110 ALA B N 1
ATOM 4274 C CA . ALA B 2 110 ? 66.57033 31.52719 19.63340 1.000 28.90618 110 ALA B CA 1
ATOM 4275 C C . ALA B 2 110 ? 67.98765 31.65645 20.18395 1.000 31.87798 110 ALA B C 1
ATOM 4276 O O . ALA B 2 110 ? 68.91505 31.03128 19.66264 1.000 28.94553 110 ALA B O 1
ATOM 4283 N N . TRP B 2 111 ? 68.19256 32.42758 21.24804 1.000 27.83062 111 TRP B N 1
ATOM 4284 C CA . TRP B 2 111 ? 69.33247 32.14378 22.10548 1.000 26.61811 111 TRP B CA 1
ATOM 4285 C C . TRP B 2 111 ? 69.19072 30.69876 22.55624 1.000 27.08001 111 TRP B C 1
ATOM 4286 O O . TRP B 2 111 ? 68.06983 30.20912 22.74655 1.000 27.89578 111 TRP B O 1
ATOM 4307 N N . THR B 2 112 ? 70.31247 30.02550 22.76152 1.000 28.45786 112 THR B N 1
ATOM 4308 C CA . THR B 2 112 ? 70.30877 28.63436 23.21944 1.000 29.62881 112 THR B CA 1
ATOM 4309 C C . THR B 2 112 ? 71.11489 28.49554 24.50726 1.000 29.20164 112 THR B C 1
ATOM 4310 O O . THR B 2 112 ? 72.03313 29.26918 24.75738 1.000 28.09513 112 THR B O 1
ATOM 4321 N N . PHE B 2 113 ? 70.77184 27.48339 25.30628 1.000 28.99009 113 PHE B N 1
ATOM 4322 C CA . PHE B 2 113 ? 71.31931 27.22287 26.63787 1.000 32.34292 113 PHE B CA 1
ATOM 4323 C C . PHE B 2 113 ? 71.54035 25.71868 26.78066 1.000 31.16403 113 PHE B C 1
ATOM 4324 O O . PHE B 2 113 ? 70.72134 24.90931 26.32228 1.000 27.81414 113 PHE B O 1
ATOM 4341 N N . LYS B 2 114 ? 72.63688 25.34463 27.42499 1.000 29.07657 114 LYS B N 1
ATOM 4342 C CA . LYS B 2 114 ? 72.81443 23.94096 27.72501 1.000 31.80590 114 LYS B CA 1
ATOM 4343 C C . LYS B 2 114 ? 71.76865 23.46495 28.74104 1.000 28.67809 114 LYS B C 1
ATOM 4344 O O . LYS B 2 114 ? 71.07335 24.24976 29.38873 1.000 29.04631 114 LYS B O 1
ATOM 4363 N N . THR B 2 115 ? 71.70202 22.14459 28.93079 1.000 29.95303 115 THR B N 1
ATOM 4364 C CA . THR B 2 115 ? 70.72128 21.64616 29.89047 1.000 29.41018 115 THR B CA 1
ATOM 4365 C C . THR B 2 115 ? 71.14643 21.85755 31.34594 1.000 28.33036 115 THR B C 1
ATOM 4366 O O . THR B 2 115 ? 70.37944 21.50119 32.25589 1.000 31.00917 115 THR B O 1
ATOM 4377 N N . ASP B 2 116 ? 72.30892 22.44803 31.59916 1.000 31.03759 116 ASP B N 1
ATOM 4378 C CA . ASP B 2 116 ? 72.59448 22.95591 32.93315 1.000 30.97770 116 ASP B CA 1
ATOM 4379 C C . ASP B 2 116 ? 72.26294 24.43948 33.08923 1.000 36.04844 116 ASP B C 1
ATOM 4380 O O . ASP B 2 116 ? 72.52757 25.01071 34.15182 1.000 34.21071 116 ASP B O 1
ATOM 4389 N N . GLY B 2 117 ? 71.65659 25.06252 32.07876 1.000 31.75910 117 GLY B N 1
ATOM 4390 C CA . GLY B 2 117 ? 71.32393 26.46501 32.14180 1.000 31.47657 117 GLY B CA 1
ATOM 4391 C C . GLY B 2 117 ? 72.33964 27.40895 31.53008 1.000 30.17826 117 GLY B C 1
ATOM 4392 O O . GLY B 2 117 ? 71.98951 28.56351 31.23747 1.000 29.93148 117 GLY B O 1
ATOM 4396 N N . SER B 2 118 ? 73.56970 26.96280 31.30616 1.000 28.84186 118 SER B N 1
ATOM 4397 C CA . SER B 2 118 ? 74.59851 27.87549 30.83582 1.000 31.63607 118 SER B CA 1
ATOM 4398 C C . SER B 2 118 ? 74.34891 28.33144 29.39439 1.000 30.34479 118 SER B C 1
ATOM 4399 O O . SER B 2 118 ? 73.77829 27.61559 28.55874 1.000 31.23785 118 SER B O 1
ATOM 4407 N N . LEU B 2 119 ? 74.77583 29.55577 29.10699 1.000 30.90240 119 LEU B N 1
ATOM 4408 C CA . LEU B 2 119 ? 74.57113 30.09391 27.76666 1.000 34.94647 119 LEU B CA 1
ATOM 4409 C C . LEU B 2 119 ? 75.36115 29.27590 26.75582 1.000 35.33021 119 LEU B C 1
ATOM 4410 O O . LEU B 2 119 ? 76.52893 28.95710 26.97606 1.000 34.08178 119 LEU B O 1
ATOM 4426 N N . LEU B 2 120 ? 74.72554 28.90908 25.65602 1.000 31.35808 120 LEU B N 1
ATOM 4427 C CA . LEU B 2 120 ? 75.38544 28.14961 24.59867 1.000 33.52286 120 LEU B CA 1
ATOM 4428 C C . LEU B 2 120 ? 75.68062 28.99316 23.36224 1.000 32.07349 120 LEU B C 1
ATOM 4429 O O . LEU B 2 120 ? 76.82823 29.02102 22.89827 1.000 31.85447 120 LEU B O 1
ATOM 4445 N N . ALA B 2 121 ? 74.67996 29.66846 22.78287 1.000 31.05216 121 ALA B N 1
ATOM 4446 C CA . ALA B 2 121 ? 74.89434 30.48211 21.58666 1.000 32.62963 121 ALA B CA 1
ATOM 4447 C C . ALA B 2 121 ? 73.88942 31.62479 21.52354 1.000 32.90009 121 ALA B C 1
ATOM 4448 O O . ALA B 2 121 ? 72.76720 31.52442 22.02915 1.000 31.74710 121 ALA B O 1
ATOM 4455 N N . ILE B 2 122 ? 74.28892 32.69007 20.83996 1.000 33.60017 122 ILE B N 1
ATOM 4456 C CA . ILE B 2 122 ? 73.41202 33.83602 20.59106 1.000 32.36796 122 ILE B CA 1
ATOM 4457 C C . ILE B 2 122 ? 73.41175 34.07645 19.08784 1.000 30.15322 122 ILE B C 1
ATOM 4458 O O . ILE B 2 122 ? 74.50816 34.10446 18.49246 1.000 32.31942 122 ILE B O 1
ATOM 4474 N N . PRO B 2 123 ? 72.24080 34.22112 18.43127 1.000 32.59555 123 PRO B N 1
ATOM 4475 C CA . PRO B 2 123 ? 72.24492 34.60131 17.00699 1.000 33.04268 123 PRO B CA 1
ATOM 4476 C C . PRO B 2 123 ? 72.81327 35.99234 16.81233 1.000 35.80250 123 PRO B C 1
ATOM 4477 O O . PRO B 2 123 ? 72.63703 36.87499 17.65694 1.000 31.75305 123 PRO B O 1
ATOM 4488 N N . LEU B 2 124 ? 73.55571 36.16283 15.71370 1.000 31.68549 124 LEU B N 1
ATOM 4489 C CA . LEU B 2 124 ? 74.17038 37.44829 15.39662 1.000 37.22933 124 LEU B CA 1
ATOM 4490 C C . LEU B 2 124 ? 74.93962 37.99605 16.59040 1.000 39.25419 124 LEU B C 1
ATOM 4491 O O . LEU B 2 124 ? 74.75154 39.13204 17.01809 1.000 32.44387 124 LEU B O 1
ATOM 4507 N N . LYS B 2 125 ? 75.82047 37.15535 17.14593 1.000 36.96433 125 LYS B N 1
ATOM 4508 C CA . LYS B 2 125 ? 76.46256 37.50969 18.40282 1.000 35.33383 125 LYS B CA 1
ATOM 4509 C C . LYS B 2 125 ? 77.32573 38.75589 18.28035 1.000 35.77777 125 LYS B C 1
ATOM 4510 O O . LYS B 2 125 ? 77.56967 39.41086 19.30313 1.000 39.81490 125 LYS B O 1
ATOM 4529 N N . THR B 2 126 ? 77.76476 39.12010 17.06166 1.000 38.33634 126 THR B N 1
ATOM 4530 C CA . THR B 2 126 ? 78.59009 40.30659 16.88285 1.000 45.27815 126 THR B CA 1
ATOM 4531 C C . THR B 2 126 ? 77.83634 41.57631 17.26151 1.000 39.89265 126 THR B C 1
ATOM 4532 O O . THR B 2 126 ? 78.46500 42.60723 17.50164 1.000 40.80497 126 THR B O 1
ATOM 4543 N N . GLY B 2 127 ? 76.50505 41.53879 17.31848 1.000 37.95927 127 GLY B N 1
ATOM 4544 C CA . GLY B 2 127 ? 75.78551 42.71475 17.76611 1.000 39.59809 127 GLY B CA 1
ATOM 4545 C C . GLY B 2 127 ? 76.05181 43.08461 19.21342 1.000 38.81854 127 GLY B C 1
ATOM 4546 O O . GLY B 2 127 ? 75.72522 44.19850 19.62555 1.000 36.11393 127 GLY B O 1
ATOM 4550 N N . TYR B 2 128 ? 76.64945 42.19026 19.99050 1.000 34.42484 128 TYR B N 1
ATOM 4551 C CA . TYR B 2 128 ? 77.01993 42.48838 21.36964 1.000 35.87061 128 TYR B CA 1
ATOM 4552 C C . TYR B 2 128 ? 78.50151 42.79914 21.53243 1.000 43.40146 128 TYR B C 1
ATOM 4553 O O . TYR B 2 128 ? 78.94705 43.05405 22.65828 1.000 41.01773 128 TYR B O 1
ATOM 4571 N N . GLU B 2 129 ? 79.26037 42.81467 20.43069 1.000 41.44658 129 GLU B N 1
ATOM 4572 C CA . GLU B 2 129 ? 80.71784 42.81499 20.49431 1.000 53.07131 129 GLU B CA 1
ATOM 4573 C C . GLU B 2 129 ? 81.28385 43.85881 21.45262 1.000 53.64382 129 GLU B C 1
ATOM 4574 O O . GLU B 2 129 ? 82.15297 43.54400 22.27787 1.000 67.22288 129 GLU B O 1
ATOM 4586 N N . ASN B 2 130 ? 80.86879 45.10846 21.32557 1.000 46.75669 130 ASN B N 1
ATOM 4587 C CA . ASN B 2 130 ? 81.41812 46.17762 22.15686 1.000 50.81100 130 ASN B CA 1
ATOM 4588 C C . ASN B 2 130 ? 80.38396 46.68234 23.15959 1.000 51.52816 130 ASN B C 1
ATOM 4589 O O . ASN B 2 130 ? 80.32697 47.87576 23.47025 1.000 58.25406 130 ASN B O 1
ATOM 4600 N N . THR B 2 131 ? 79.56004 45.77777 23.67545 1.000 45.07099 131 THR B N 1
ATOM 4601 C CA . THR B 2 131 ? 78.54468 46.12872 24.65763 1.000 44.44521 131 THR B CA 1
ATOM 4602 C C . THR B 2 131 ? 78.90375 45.51479 26.00890 1.000 46.99588 131 THR B C 1
ATOM 4603 O O . THR B 2 131 ? 79.80535 44.67572 26.13055 1.000 43.58916 131 THR B O 1
ATOM 4614 N N . ALA B 2 132 ? 78.15323 45.92665 27.03029 1.000 47.41712 132 ALA B N 1
ATOM 4615 C CA . ALA B 2 132 ? 78.34923 45.43142 28.38514 1.000 49.27054 132 ALA B CA 1
ATOM 4616 C C . ALA B 2 132 ? 77.59982 44.13749 28.67930 1.000 44.83987 132 ALA B C 1
ATOM 4617 O O . ALA B 2 132 ? 77.52131 43.74318 29.85247 1.000 46.57397 132 ALA B O 1
ATOM 4624 N N . LEU B 2 133 ? 77.03967 43.46782 27.66285 1.000 42.13745 133 LEU B N 1
ATOM 4625 C CA . LEU B 2 133 ? 76.30042 42.23017 27.93933 1.000 41.14694 133 LEU B CA 1
ATOM 4626 C C . LEU B 2 133 ? 77.15334 41.24963 28.74003 1.000 40.45000 133 LEU B C 1
ATOM 4627 O O . LEU B 2 133 ? 76.66732 40.61565 29.68046 1.000 38.77306 133 LEU B O 1
ATOM 4643 N N . HIS B 2 134 ? 78.43024 41.12519 28.38416 1.000 44.56637 134 HIS B N 1
ATOM 4644 C CA . HIS B 2 134 ? 79.32892 40.18219 29.04876 1.000 45.69353 134 HIS B CA 1
ATOM 4645 C C . HIS B 2 134 ? 79.52034 40.47435 30.53127 1.000 48.76726 134 HIS B C 1
ATOM 4646 O O . HIS B 2 134 ? 79.98048 39.58962 31.27171 1.000 47.19334 134 HIS B O 1
ATOM 4660 N N . GLU B 2 135 ? 79.18613 41.68849 30.97811 1.000 47.01394 135 GLU B N 1
ATOM 4661 C CA . GLU B 2 135 ? 79.30730 42.07631 32.37946 1.000 47.56741 135 GLU B CA 1
ATOM 4662 C C . GLU B 2 135 ? 78.07342 41.76709 33.21291 1.000 46.68856 135 GLU B C 1
ATOM 4663 O O . GLU B 2 135 ? 78.12810 41.90758 34.44243 1.000 51.20218 135 GLU B O 1
ATOM 4675 N N . CYS B 2 136 ? 76.96509 41.37176 32.58657 1.000 42.85024 136 CYS B N 1
ATOM 4676 C CA . CYS B 2 136 ? 75.69032 41.19917 33.26254 1.000 40.83652 136 CYS B CA 1
ATOM 4677 C C . CYS B 2 136 ? 75.48582 39.73739 33.63195 1.000 40.64477 136 CYS B C 1
ATOM 4678 O O . CYS B 2 136 ? 76.11967 38.83526 33.07834 1.000 41.19199 136 CYS B O 1
ATOM 4686 N N . GLU B 2 137 ? 74.56398 39.51571 34.57264 1.000 44.64344 137 GLU B N 1
ATOM 4687 C CA . GLU B 2 137 ? 74.18367 38.15466 34.93572 1.000 44.00419 137 GLU B CA 1
ATOM 4688 C C . GLU B 2 137 ? 73.71065 37.35638 33.72422 1.000 44.45193 137 GLU B C 1
ATOM 4689 O O . GLU B 2 137 ? 73.93477 36.14272 33.64333 1.000 40.75276 137 GLU B O 1
ATOM 4701 N N . SER B 2 138 ? 73.05065 38.02328 32.77272 1.000 39.47440 138 SER B N 1
ATOM 4702 C CA . SER B 2 138 ? 72.50664 37.32765 31.61254 1.000 41.06471 138 SER B CA 1
ATOM 4703 C C . SER B 2 138 ? 73.58057 36.52744 30.89521 1.000 39.83401 138 SER B C 1
ATOM 4704 O O . SER B 2 138 ? 73.30819 35.45098 30.35266 1.000 40.11097 138 SER B O 1
ATOM 4712 N N . ALA B 2 139 ? 74.81980 37.04043 30.88311 1.000 37.79385 139 ALA B N 1
ATOM 4713 C CA . ALA B 2 139 ? 75.88027 36.36570 30.15179 1.000 40.62740 139 ALA B CA 1
ATOM 4714 C C . ALA B 2 139 ? 76.15111 34.97076 30.67593 1.000 41.42902 139 ALA B C 1
ATOM 4715 O O . ALA B 2 139 ? 76.72218 34.15206 29.94961 1.000 42.64825 139 ALA B O 1
ATOM 4722 N N . LYS B 2 140 ? 75.80444 34.70060 31.92696 1.000 37.97836 140 LYS B N 1
ATOM 4723 C CA . LYS B 2 140 ? 75.98718 33.36314 32.45433 1.000 45.61503 140 LYS B CA 1
ATOM 4724 C C . LYS B 2 140 ? 75.01257 32.37353 31.81668 1.000 44.71589 140 LYS B C 1
ATOM 4725 O O . LYS B 2 140 ? 75.23372 31.16667 31.92318 1.000 46.91041 140 LYS B O 1
ATOM 4744 N N . GLY B 2 141 ? 73.86623 32.83481 31.32585 1.000 33.48532 141 GLY B N 1
ATOM 4745 C CA . GLY B 2 141 ? 72.78557 31.91901 30.99266 1.000 29.11385 141 GLY B CA 1
ATOM 4746 C C . GLY B 2 141 ? 71.58246 32.05548 31.88652 1.000 27.13230 141 GLY B C 1
ATOM 4747 O O . GLY B 2 141 ? 71.33840 33.11169 32.48107 1.000 29.96396 141 GLY B O 1
ATOM 4751 N N . LEU B 2 142 ? 70.77605 31.00691 31.97997 1.000 26.05303 142 LEU B N 1
ATOM 4752 C CA . LEU B 2 142 ? 69.59920 31.05109 32.84637 1.000 26.12836 142 LEU B CA 1
ATOM 4753 C C . LEU B 2 142 ? 70.00032 31.02106 34.31504 1.000 29.25582 142 LEU B C 1
ATOM 4754 O O . LEU B 2 142 ? 71.01450 30.42172 34.68733 1.000 29.35066 142 LEU B O 1
ATOM 4770 N N . THR B 2 143 ? 69.20846 31.68852 35.15010 1.000 29.44600 143 THR B N 1
ATOM 4771 C CA . THR B 2 143 ? 69.42875 31.60947 36.59800 1.000 28.04547 143 THR B CA 1
ATOM 4772 C C . THR B 2 143 ? 69.20475 30.17234 37.03567 1.000 26.94952 143 THR B C 1
ATOM 4773 O O . THR B 2 143 ? 68.13990 29.61259 36.76564 1.000 26.61967 143 THR B O 1
ATOM 4784 N N . THR B 2 144 ? 70.21550 29.55019 37.65016 1.000 26.58543 144 THR B N 1
ATOM 4785 C CA . THR B 2 144 ? 70.12032 28.16333 38.08944 1.000 26.45639 144 THR B CA 1
ATOM 4786 C C . THR B 2 144 ? 69.98989 28.11137 39.60248 1.000 30.37424 144 THR B C 1
ATOM 4787 O O . THR B 2 144 ? 70.46422 29.00228 40.31998 1.000 30.52992 144 THR B O 1
ATOM 4798 N N . LEU B 2 145 ? 69.33803 27.05495 40.08191 1.000 28.43320 145 LEU B N 1
ATOM 4799 C CA . LEU B 2 145 ? 69.15894 26.84908 41.51596 1.000 26.58323 145 LEU B CA 1
ATOM 4800 C C . LEU B 2 145 ? 70.33187 26.03827 42.04400 1.000 29.77061 145 LEU B C 1
ATOM 4801 O O . LEU B 2 145 ? 70.57983 24.92791 41.56030 1.000 29.60649 145 LEU B O 1
ATOM 4817 N N . ARG B 2 146 ? 71.04522 26.57996 43.03536 1.000 25.57696 146 ARG B N 1
ATOM 4818 C CA . ARG B 2 146 ? 72.02196 25.77874 43.77842 1.000 31.15425 146 ARG B CA 1
ATOM 4819 C C . ARG B 2 146 ? 71.38607 24.63217 44.56052 1.000 29.52674 146 ARG B C 1
ATOM 4820 O O . ARG B 2 146 ? 71.98509 23.55467 44.70698 1.000 28.98733 146 ARG B O 1
ATOM 4840 N N . TYR B 2 147 ? 70.25020 24.91335 45.19410 1.000 27.09404 147 TYR B N 1
ATOM 4841 C CA . TYR B 2 147 ? 69.61483 24.04875 46.20041 1.000 27.97815 147 TYR B CA 1
ATOM 4842 C C . TYR B 2 147 ? 68.61344 23.15929 45.48291 1.000 26.84113 147 TYR B C 1
ATOM 4843 O O . TYR B 2 147 ? 67.45855 23.49617 45.30881 1.000 23.74684 147 TYR B O 1
ATOM 4861 N N . VAL B 2 148 ? 69.11896 22.03300 44.99918 1.000 26.00271 148 VAL B N 1
ATOM 4862 C CA . VAL B 2 148 ? 68.34908 21.03369 44.28527 1.000 27.46715 148 VAL B CA 1
ATOM 4863 C C . VAL B 2 148 ? 68.83671 19.70385 44.81030 1.000 29.41777 148 VAL B C 1
ATOM 4864 O O . VAL B 2 148 ? 70.04294 19.44054 44.78487 1.000 30.45241 148 VAL B O 1
ATOM 4877 N N . ARG B 2 149 ? 67.92140 18.90483 45.35172 1.000 26.05461 149 ARG B N 1
ATOM 4878 C CA . ARG B 2 149 ? 68.26742 17.64124 45.98378 1.000 27.47607 149 ARG B CA 1
ATOM 4879 C C . ARG B 2 149 ? 67.20189 16.59890 45.66770 1.000 30.17246 149 ARG B C 1
ATOM 4880 O O . ARG B 2 149 ? 66.04218 16.90930 45.38629 1.000 26.33163 149 ARG B O 1
ATOM 4901 N N . SER B 2 150 ? 67.59194 15.34756 45.75877 1.000 27.58397 150 SER B N 1
ATOM 4902 C CA . SER B 2 150 ? 66.66222 14.25688 45.57112 1.000 27.96934 150 SER B CA 1
ATOM 4903 C C . SER B 2 150 ? 66.81415 13.22160 46.67116 1.000 30.27869 150 SER B C 1
ATOM 4904 O O . SER B 2 150 ? 67.89369 13.04516 47.24017 1.000 33.81684 150 SER B O 1
ATOM 4912 N N . HIS B 2 151 ? 65.71060 12.53697 46.94774 1.000 27.68686 151 HIS B N 1
ATOM 4913 C CA . HIS B 2 151 ? 65.71612 11.38529 47.84026 1.000 26.92891 151 HIS B CA 1
ATOM 4914 C C . HIS B 2 151 ? 64.81607 10.31953 47.23607 1.000 27.15511 151 HIS B C 1
ATOM 4915 O O . HIS B 2 151 ? 63.60088 10.51735 47.15112 1.000 24.02674 151 HIS B O 1
ATOM 4929 N N . ARG B 2 152 ? 65.39448 9.18273 46.85004 1.000 26.99813 152 ARG B N 1
ATOM 4930 C CA . ARG B 2 152 ? 64.62086 8.06665 46.29486 1.000 30.32649 152 ARG B CA 1
ATOM 4931 C C . ARG B 2 152 ? 63.70762 8.55269 45.16952 1.000 29.46927 152 ARG B C 1
ATOM 4932 O O . ARG B 2 152 ? 62.52655 8.19989 45.08212 1.000 31.18490 152 ARG B O 1
ATOM 4953 N N . GLY B 2 153 ? 64.27911 9.37174 44.29971 1.000 26.71504 153 GLY B N 1
ATOM 4954 C CA . GLY B 2 153 ? 63.58175 9.90034 43.14584 1.000 28.49413 153 GLY B CA 1
ATOM 4955 C C . GLY B 2 153 ? 62.76459 11.15308 43.37175 1.000 28.05014 153 GLY B C 1
ATOM 4956 O O . GLY B 2 153 ? 62.32991 11.77636 42.39589 1.000 23.90360 153 GLY B O 1
ATOM 4960 N N . PHE B 2 154 ? 62.44377 11.48904 44.60890 1.000 23.50513 154 PHE B N 1
ATOM 4961 C CA . PHE B 2 154 ? 61.67332 12.68895 44.91702 1.000 23.32330 154 PHE B CA 1
ATOM 4962 C C . PHE B 2 154 ? 62.60592 13.91325 44.92083 1.000 23.33918 154 PHE B C 1
ATOM 4963 O O . PHE B 2 154 ? 63.62374 13.91347 45.62157 1.000 25.11955 154 PHE B O 1
ATOM 4980 N N . ILE B 2 155 ? 62.32269 14.88700 44.05874 1.000 22.77744 155 ILE B N 1
ATOM 4981 C CA . ILE B 2 155 ? 63.18173 16.03539 43.80393 1.000 24.46751 155 ILE B CA 1
ATOM 4982 C C . ILE B 2 155 ? 62.59498 17.22314 44.55441 1.000 22.95712 155 ILE B C 1
ATOM 4983 O O . ILE B 2 155 ? 61.40242 17.51859 44.43693 1.000 22.50793 155 ILE B O 1
ATOM 4999 N N . PHE B 2 156 ? 63.43765 17.92854 45.28544 1.000 22.52533 156 PHE B N 1
ATOM 5000 C CA . PHE B 2 156 ? 63.06266 19.12961 46.00632 1.000 25.42512 156 PHE B CA 1
ATOM 5001 C C . PHE B 2 156 ? 64.00006 20.29071 45.68289 1.000 23.89296 156 PHE B C 1
ATOM 5002 O O . PHE B 2 156 ? 65.18489 20.09340 45.39722 1.000 24.38356 156 PHE B O 1
ATOM 5019 N N . VAL B 2 157 ? 63.49969 21.51175 45.77734 1.000 21.40211 157 VAL B N 1
ATOM 5020 C CA . VAL B 2 157 ? 64.35505 22.66463 45.54219 1.000 25.27559 157 VAL B CA 1
ATOM 5021 C C . VAL B 2 157 ? 64.12543 23.68402 46.65065 1.000 25.25296 157 VAL B C 1
ATOM 5022 O O . VAL B 2 157 ? 63.09868 23.68293 47.30916 1.000 23.77137 157 VAL B O 1
ATOM 5035 N N . LYS B 2 158 ? 65.08246 24.60141 46.81215 1.000 25.24452 158 LYS B N 1
ATOM 5036 C CA . LYS B 2 158 ? 64.92170 25.80230 47.64197 1.000 23.80104 158 LYS B CA 1
ATOM 5037 C C . LYS B 2 158 ? 65.41532 27.00082 46.83153 1.000 26.06071 158 LYS B C 1
ATOM 5038 O O . LYS B 2 158 ? 66.49993 26.94729 46.24664 1.000 25.10902 158 LYS B O 1
ATOM 5057 N N . ILE B 2 159 ? 64.60341 28.06787 46.76949 1.000 22.57685 159 ILE B N 1
ATOM 5058 C CA . ILE B 2 159 ? 64.93457 29.21833 45.92413 1.000 24.17777 159 ILE B CA 1
ATOM 5059 C C . ILE B 2 159 ? 66.11550 29.98773 46.50439 1.000 24.91900 159 ILE B C 1
ATOM 5060 O O . ILE B 2 159 ? 67.08485 30.30693 45.80294 1.000 24.16149 159 ILE B O 1
ATOM 5076 N N . SER B 2 160 ? 66.04055 30.33748 47.77595 1.000 24.18480 160 SER B N 1
ATOM 5077 C CA . SER B 2 160 ? 66.98719 31.27436 48.36388 1.000 26.51246 160 SER B CA 1
ATOM 5078 C C . SER B 2 160 ? 68.12619 30.56347 49.08852 1.000 28.02558 160 SER B C 1
ATOM 5079 O O . SER B 2 160 ? 68.17229 29.33795 49.21343 1.000 28.32798 160 SER B O 1
ATOM 5087 N N . ASP B 2 161 ? 69.08294 31.35742 49.55767 1.000 29.20687 161 ASP B N 1
ATOM 5088 C CA . ASP B 2 161 ? 70.17451 30.84752 50.37915 1.000 30.15129 161 ASP B CA 1
ATOM 5089 C C . ASP B 2 161 ? 69.80987 30.69674 51.85370 1.000 31.68217 161 ASP B C 1
ATOM 5090 O O . ASP B 2 161 ? 70.61555 30.14823 52.62076 1.000 31.16115 161 ASP B O 1
ATOM 5099 N N . ALA B 2 162 ? 68.64395 31.16493 52.27229 1.000 27.58867 162 ALA B N 1
ATOM 5100 C CA . ALA B 2 162 ? 68.28273 31.14542 53.68201 1.000 30.41639 162 ALA B CA 1
ATOM 5101 C C . ALA B 2 162 ? 67.68043 29.80084 54.08753 1.000 29.02037 162 ALA B C 1
ATOM 5102 O O . ALA B 2 162 ? 67.27218 28.99308 53.25766 1.000 28.94238 162 ALA B O 1
ATOM 5109 N N . GLY B 2 163 ? 67.57491 29.58876 55.38433 1.000 27.86258 163 GLY B N 1
ATOM 5110 C CA . GLY B 2 163 ? 66.94599 28.39342 55.90579 1.000 30.00704 163 GLY B CA 1
ATOM 5111 C C . GLY B 2 163 ? 67.86304 27.17325 55.96630 1.000 28.06629 163 GLY B C 1
ATOM 5112 O O . GLY B 2 163 ? 68.98048 27.17608 55.44247 1.000 27.69339 163 GLY B O 1
ATOM 5116 N N . PRO B 2 164 ? 67.40631 26.11426 56.64450 1.000 29.50789 164 PRO B N 1
ATOM 5117 C CA . PRO B 2 164 ? 68.18195 24.85873 56.66931 1.000 28.53041 164 PRO B CA 1
ATOM 5118 C C . PRO B 2 164 ? 68.45532 24.27345 55.28584 1.000 26.43523 164 PRO B C 1
ATOM 5119 O O . PRO B 2 164 ? 67.61933 24.32224 54.36573 1.000 26.71284 164 PRO B O 1
ATOM 5130 N N . ASP B 2 165 ? 69.63408 23.65256 55.16224 1.000 27.38722 165 ASP B N 1
ATOM 5131 C CA . ASP B 2 165 ? 69.92748 22.84981 53.97715 1.000 27.58662 165 ASP B CA 1
ATOM 5132 C C . ASP B 2 165 ? 69.11898 21.53790 54.03374 1.000 26.03536 165 ASP B C 1
ATOM 5133 O O . ASP B 2 165 ? 68.43201 21.22895 55.00937 1.000 28.34206 165 ASP B O 1
ATOM 5142 N N . PHE B 2 166 ? 69.14266 20.80984 52.92119 1.000 26.69373 166 PHE B N 1
ATOM 5143 C CA . PHE B 2 166 ? 68.19114 19.71646 52.70391 1.000 25.62751 166 PHE B CA 1
ATOM 5144 C C . PHE B 2 166 ? 68.21959 18.68087 53.80304 1.000 27.06947 166 PHE B C 1
ATOM 5145 O O . PHE B 2 166 ? 67.16345 18.25969 54.28562 1.000 24.05753 166 PHE B O 1
ATOM 5162 N N . ASP B 2 167 ? 69.40333 18.17618 54.13196 1.000 28.99823 167 ASP B N 1
ATOM 5163 C CA . ASP B 2 167 ? 69.48318 17.03879 55.04912 1.000 27.19214 167 ASP B CA 1
ATOM 5164 C C . ASP B 2 167 ? 68.92397 17.40555 56.42589 1.000 28.59366 167 ASP B C 1
ATOM 5165 O O . ASP B 2 167 ? 68.15785 16.63810 57.02205 1.000 28.87453 167 ASP B O 1
ATOM 5174 N N . ASP B 2 168 ? 69.28981 18.59505 56.93576 1.000 28.31138 168 ASP B N 1
ATOM 5175 C CA . ASP B 2 168 ? 68.76248 19.10906 58.20720 1.000 29.80861 168 ASP B CA 1
ATOM 5176 C C . ASP B 2 168 ? 67.28065 19.48036 58.09981 1.000 29.15928 168 ASP B C 1
ATOM 5177 O O . ASP B 2 168 ? 66.50870 19.35032 59.07219 1.000 29.97756 168 ASP B O 1
ATOM 5186 N N . TYR B 2 169 ? 66.86877 19.96367 56.94146 1.000 26.11398 169 TYR B N 1
ATOM 5187 C CA . TYR B 2 169 ? 65.48491 20.40864 56.82437 1.000 26.31813 169 TYR B CA 1
ATOM 5188 C C . TYR B 2 169 ? 64.54882 19.24717 57.06317 1.000 26.19749 169 TYR B C 1
ATOM 5189 O O . TYR B 2 169 ? 63.56054 19.36751 57.78510 1.000 23.99016 169 TYR B O 1
ATOM 5207 N N . PHE B 2 170 ? 64.83872 18.10440 56.43713 1.000 26.18091 170 PHE B N 1
ATOM 5208 C CA . PHE B 2 170 ? 63.93381 16.96472 56.49667 1.000 25.50063 170 PHE B CA 1
ATOM 5209 C C . PHE B 2 170 ? 64.29155 15.93142 57.54220 1.000 28.70075 170 PHE B C 1
ATOM 5210 O O . PHE B 2 170 ? 63.39007 15.23890 58.01306 1.000 27.10887 170 PHE B O 1
ATOM 5227 N N . GLY B 2 171 ? 65.55420 15.82523 57.94412 1.000 27.62107 171 GLY B N 1
ATOM 5228 C CA . GLY B 2 171 ? 65.97214 14.78683 58.88917 1.000 30.15984 171 GLY B CA 1
ATOM 5229 C C . GLY B 2 171 ? 65.49005 13.42541 58.48111 1.000 28.23996 171 GLY B C 1
ATOM 5230 O O . GLY B 2 171 ? 65.50289 13.07132 57.29760 1.000 30.87895 171 GLY B O 1
ATOM 5234 N N . ASP B 2 172 ? 65.02962 12.64869 59.45518 1.000 29.29392 172 ASP B N 1
ATOM 5235 C CA . ASP B 2 172 ? 64.61774 11.28030 59.18440 1.000 31.33107 172 ASP B CA 1
ATOM 5236 C C . ASP B 2 172 ? 63.19860 11.17172 58.62947 1.000 29.49241 172 ASP B C 1
ATOM 5237 O O . ASP B 2 172 ? 62.75164 10.05334 58.37198 1.000 28.52961 172 ASP B O 1
ATOM 5246 N N . SER B 2 173 ? 62.48489 12.28356 58.39742 1.000 27.56597 173 SER B N 1
ATOM 5247 C CA . SER B 2 173 ? 61.14228 12.18081 57.82745 1.000 24.68481 173 SER B CA 1
ATOM 5248 C C . SER B 2 173 ? 61.15643 11.57009 56.42371 1.000 26.67154 173 SER B C 1
ATOM 5249 O O . SER B 2 173 ? 60.11639 11.08033 55.94638 1.000 26.69370 173 SER B O 1
ATOM 5257 N N . LEU B 2 174 ? 62.31143 11.62221 55.74227 1.000 24.54317 174 LEU B N 1
ATOM 5258 C CA . LEU B 2 174 ? 62.44030 11.04581 54.42356 1.000 26.04369 174 LEU B CA 1
ATOM 5259 C C . LEU B 2 174 ? 62.22698 9.53097 54.43136 1.000 27.32237 174 LEU B C 1
ATOM 5260 O O . LEU B 2 174 ? 62.01236 8.96098 53.35020 1.000 26.19879 174 LEU B O 1
ATOM 5276 N N . SER B 2 175 ? 62.32909 8.86239 55.59650 1.000 25.47066 175 SER B N 1
ATOM 5277 C CA . SER B 2 175 ? 62.10701 7.41731 55.68881 1.000 27.62736 175 SER B CA 1
ATOM 5278 C C . SER B 2 175 ? 60.72854 6.99895 55.15707 1.000 26.20645 175 SER B C 1
ATOM 5279 O O . SER B 2 175 ? 60.58215 5.86360 54.66667 1.000 26.65811 175 SER B O 1
ATOM 5287 N N . SER B 2 176 ? 59.72086 7.89038 55.20835 1.000 25.74100 176 SER B N 1
ATOM 5288 C CA . SER B 2 176 ? 58.40116 7.55414 54.64893 1.000 24.23374 176 SER B CA 1
ATOM 5289 C C . SER B 2 176 ? 58.48488 7.33030 53.15099 1.000 24.87762 176 SER B C 1
ATOM 5290 O O . SER B 2 176 ? 57.88060 6.39274 52.61179 1.000 27.38152 176 SER B O 1
ATOM 5298 N N . ILE B 2 177 ? 59.24738 8.17242 52.46659 1.000 24.08250 177 ILE B N 1
ATOM 5299 C CA . ILE B 2 177 ? 59.51502 7.97880 51.03949 1.000 25.71175 177 ILE B CA 1
ATOM 5300 C C . IL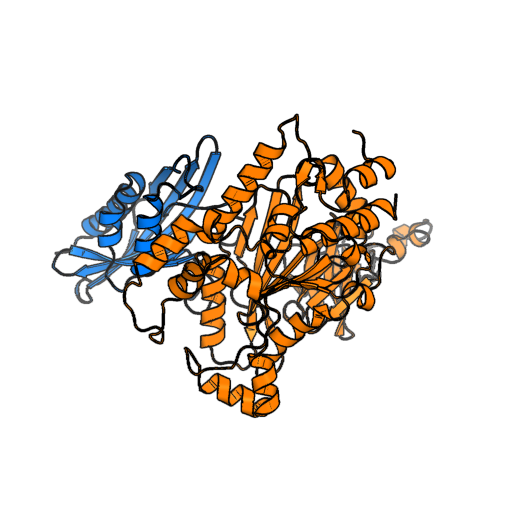E B 2 177 ? 60.23010 6.64232 50.79019 1.000 27.17343 177 ILE B C 1
ATOM 5301 O O . ILE B 2 177 ? 59.91178 5.90181 49.84472 1.000 27.61843 177 ILE B O 1
ATOM 5317 N N . ASP B 2 178 ? 61.26102 6.33911 51.57732 1.000 24.54912 178 ASP B N 1
ATOM 5318 C CA . ASP B 2 178 ? 61.93392 5.07292 51.38428 1.000 28.49694 178 ASP B CA 1
ATOM 5319 C C . ASP B 2 178 ? 60.96205 3.90675 51.50583 1.000 31.02271 178 ASP B C 1
ATOM 5320 O O . ASP B 2 178 ? 61.07406 2.92330 50.75987 1.000 29.49381 178 ASP B O 1
ATOM 5329 N N . ASN B 2 179 ? 60.02167 3.97989 52.45507 1.000 28.55134 179 ASN B N 1
ATOM 5330 C CA . ASN B 2 179 ? 59.09895 2.85963 52.64371 1.000 30.88648 179 ASN B CA 1
ATOM 5331 C C . ASN B 2 179 ? 58.20283 2.68332 51.42563 1.000 29.24507 179 ASN B C 1
ATOM 5332 O O . ASN B 2 179 ? 57.93560 1.55929 50.99291 1.000 29.81807 179 ASN B O 1
ATOM 5343 N N . MET B 2 180 ? 57.72443 3.79119 50.85968 1.000 26.83415 180 MET B N 1
ATOM 5344 C CA . MET B 2 180 ? 56.87155 3.67575 49.69309 1.000 24.47985 180 MET B CA 1
ATOM 5345 C C . MET B 2 180 ? 57.63657 3.04554 48.52866 1.000 27.80740 180 MET B C 1
ATOM 5346 O O . MET B 2 180 ? 57.10871 2.17415 47.83612 1.000 28.66471 180 MET B O 1
ATOM 5360 N N . ALA B 2 181 ? 58.87604 3.47326 48.28630 1.000 24.02032 181 ALA B N 1
ATOM 5361 C CA . ALA B 2 181 ? 59.67617 2.86500 47.19795 1.000 26.06939 181 ALA B CA 1
ATOM 5362 C C . ALA B 2 181 ? 60.08330 1.41820 47.50366 1.000 30.46424 181 ALA B C 1
ATOM 5363 O O . ALA B 2 181 ? 60.17337 0.57087 46.58520 1.000 27.04072 181 ALA B O 1
ATOM 5370 N N . ASP B 2 182 ? 60.34890 1.09796 48.77499 1.000 24.90494 182 ASP B N 1
ATOM 5371 C CA . ASP B 2 182 ? 60.69733 -0.27448 49.13265 1.000 28.39480 182 ASP B CA 1
ATOM 5372 C C . ASP B 2 182 ? 59.55146 -1.24300 48.85204 1.000 28.33333 182 ASP B C 1
ATOM 5373 O O . ASP B 2 182 ? 59.76388 -2.46035 48.80185 1.000 26.78357 182 ASP B O 1
ATOM 5382 N N . ARG B 2 183 ? 58.31932 -0.74000 48.79231 1.000 27.37748 183 ARG B N 1
ATOM 5383 C CA . ARG B 2 183 ? 57.19237 -1.60884 48.48608 1.000 26.86316 183 ARG B CA 1
ATOM 5384 C C . ARG B 2 183 ? 57.17187 -2.06176 47.03195 1.000 26.03719 183 ARG B C 1
ATOM 5385 O O . ARG B 2 183 ? 56.40584 -2.97367 46.69665 1.000 28.22586 183 ARG B O 1
ATOM 5406 N N . SER B 2 184 ? 58.03958 -1.51168 46.19151 1.000 28.66634 184 SER B N 1
ATOM 5407 C CA . SER B 2 184 ? 58.28116 -2.13372 44.89033 1.000 28.34896 184 SER B CA 1
ATOM 5408 C C . SER B 2 184 ? 59.24067 -3.30951 45.01369 1.000 29.34549 184 SER B C 1
ATOM 5409 O O . SER B 2 184 ? 60.29688 -3.18378 45.65794 1.000 27.58668 184 SER B O 1
ATOM 5417 N N . PRO B 2 185 ? 58.92467 -4.46805 44.41495 1.000 28.28573 185 PRO B N 1
ATOM 5418 C CA . PRO B 2 185 ? 59.88571 -5.58171 44.39592 1.000 33.41886 185 PRO B CA 1
ATOM 5419 C C . PRO B 2 185 ? 61.19020 -5.23868 43.67402 1.000 34.71552 185 PRO B C 1
ATOM 5420 O O . PRO B 2 185 ? 62.13305 -6.03892 43.72369 1.000 34.53400 185 PRO B O 1
ATOM 5431 N N . GLU B 2 186 ? 61.24575 -4.12420 42.95568 1.000 30.32531 186 GLU B N 1
ATOM 5432 C CA . GLU B 2 186 ? 62.47084 -3.65274 42.32417 1.000 33.16946 186 GLU B CA 1
ATOM 5433 C C . GLU B 2 186 ? 63.01879 -2.41926 43.01815 1.000 34.61522 186 GLU B C 1
ATOM 5434 O O . GLU B 2 186 ? 64.00552 -1.84817 42.55246 1.000 30.21703 186 GLU B O 1
ATOM 5446 N N . GLY B 2 187 ? 62.40933 -2.00223 44.12456 1.000 29.57681 187 GLY B N 1
ATOM 5447 C CA . GLY B 2 187 ? 62.80357 -0.78153 44.81161 1.000 27.91444 187 GLY B CA 1
ATOM 5448 C C . GLY B 2 187 ? 62.63504 0.51661 44.06979 1.000 31.36206 187 GLY B C 1
ATOM 5449 O O . GLY B 2 187 ? 63.16652 1.53271 44.51103 1.000 31.46779 187 GLY B O 1
ATOM 5453 N N . GLU B 2 188 ? 61.73668 0.57782 43.10592 1.000 29.79730 188 GLU B N 1
ATOM 5454 C CA . GLU B 2 188 ? 61.63226 1.72038 42.23869 1.000 28.82394 188 GLU B CA 1
ATOM 5455 C C . GLU B 2 188 ? 60.18651 2.07857 41.97773 1.000 26.10070 188 GLU B C 1
ATOM 5456 O O . GLU B 2 188 ? 59.36905 1.18818 41.72701 1.000 27.86354 188 GLU B O 1
ATOM 5468 N N . LEU B 2 189 ? 59.90930 3.38137 41.95467 1.000 27.83951 189 LEU B N 1
ATOM 5469 C CA . LEU B 2 189 ? 58.58592 3.94677 41.69753 1.000 28.60202 189 LEU B CA 1
ATOM 5470 C C . LEU B 2 189 ? 58.56917 4.59757 40.32545 1.000 29.42687 189 LEU B C 1
ATOM 5471 O O . LEU B 2 189 ? 59.57069 5.18633 39.89977 1.000 29.12738 189 LEU B O 1
ATOM 5487 N N . GLU B 2 190 ? 57.42908 4.54597 39.64016 1.000 25.47862 190 GLU B N 1
ATOM 5488 C CA . GLU B 2 190 ? 57.28610 5.37894 38.44587 1.000 25.38249 190 GLU B CA 1
ATOM 5489 C C . GLU B 2 190 ? 55.91199 6.04139 38.43104 1.000 28.20592 190 GLU B C 1
ATOM 5490 O O . GLU B 2 190 ? 54.90461 5.38393 38.66586 1.000 27.21059 190 GLU B O 1
ATOM 5502 N N . ILE B 2 191 ? 55.87862 7.33488 38.12286 1.000 25.31993 191 ILE B N 1
ATOM 5503 C CA . ILE B 2 191 ? 54.61334 8.06934 38.01462 1.000 22.55846 191 ILE B CA 1
ATOM 5504 C C . ILE B 2 191 ? 53.75009 7.38552 36.97006 1.000 29.17193 191 ILE B C 1
ATOM 5505 O O . ILE B 2 191 ? 54.24646 7.00267 35.90891 1.000 27.14067 191 ILE B O 1
ATOM 5521 N N . ALA B 2 192 ? 52.47724 7.14093 37.31067 1.000 27.14978 192 ALA B N 1
ATOM 5522 C CA . ALA B 2 192 ? 51.56092 6.39764 36.45236 1.000 29.13079 192 ALA B CA 1
ATOM 5523 C C . ALA B 2 192 ? 50.13350 6.69709 36.86930 1.000 30.47701 192 ALA B C 1
ATOM 5524 O O . ALA B 2 192 ? 49.86841 7.00190 38.03865 1.000 29.11663 192 ALA B O 1
ATOM 5531 N N . GLY B 2 193 ? 49.21877 6.59009 35.90262 1.000 28.63591 193 GLY B N 1
ATOM 5532 C CA . GLY B 2 193 ? 47.79949 6.56135 36.17630 1.000 26.98101 193 GLY B CA 1
ATOM 5533 C C . GLY B 2 193 ? 47.06876 7.88022 36.11682 1.000 27.57556 193 GLY B C 1
ATOM 5534 O O . GLY B 2 193 ? 45.84912 7.87421 36.28300 1.000 28.94355 193 GLY B O 1
ATOM 5538 N N . GLY B 2 194 ? 47.74398 8.99775 35.85083 1.000 23.97048 194 GLY B N 1
ATOM 5539 C CA . GLY B 2 194 ? 47.08962 10.28600 35.69415 1.000 25.87554 194 GLY B CA 1
ATOM 5540 C C . GLY B 2 194 ? 47.19320 11.14185 36.94845 1.000 25.21570 194 GLY B C 1
ATOM 5541 O O . GLY B 2 194 ? 47.57795 10.69117 38.02752 1.000 26.68329 194 GLY B O 1
ATOM 5545 N N . CYS B 2 195 ? 46.83524 12.41252 36.79318 1.000 23.46599 195 CYS B N 1
ATOM 5546 C CA . CYS B 2 195 ? 46.88048 13.38253 37.89054 1.000 23.63287 195 CYS B CA 1
ATOM 5547 C C . CYS B 2 195 ? 45.51885 14.03917 38.12284 1.000 22.36413 195 CYS B C 1
ATOM 5548 O O . CYS B 2 195 ? 45.01740 14.74449 37.24342 1.000 20.96365 195 CYS B O 1
ATOM 5556 N N . LEU B 2 196 ? 44.94355 13.84300 39.32335 1.000 23.34867 196 LEU B N 1
ATOM 5557 C CA . LEU B 2 196 ? 43.68428 14.50392 39.70104 1.000 22.48792 196 LEU B CA 1
ATOM 5558 C C . LEU B 2 196 ? 43.99023 15.90923 40.18565 1.000 24.31391 196 LEU B C 1
ATOM 5559 O O . LEU B 2 196 ? 44.69474 16.07911 41.18587 1.000 24.89229 196 LEU B O 1
ATOM 5575 N N . ARG B 2 197 ? 43.40994 16.90176 39.54748 1.000 20.79487 197 ARG B N 1
ATOM 5576 C CA . ARG B 2 197 ? 43.73352 18.31445 39.75797 1.000 19.18909 197 ARG B CA 1
ATOM 5577 C C . ARG B 2 197 ? 42.47308 18.99859 40.24651 1.000 21.50430 197 ARG B C 1
ATOM 5578 O O . ARG B 2 197 ? 41.53421 19.20294 39.47481 1.000 23.70638 197 ARG B O 1
ATOM 5599 N N . PHE B 2 198 ? 42.45486 19.35846 41.52497 1.000 21.42688 198 PHE B N 1
ATOM 5600 C CA . PHE B 2 198 ? 41.24966 19.75691 42.25963 1.000 19.99433 198 PHE B CA 1
ATOM 5601 C C . PHE B 2 198 ? 41.48316 21.14573 42.81554 1.000 21.28077 198 PHE B C 1
ATOM 5602 O O . PHE B 2 198 ? 42.27874 21.33751 43.72644 1.000 20.80261 198 PHE B O 1
ATOM 5619 N N . MET B 2 199 ? 40.88986 22.15031 42.20041 1.000 20.40101 199 MET B N 1
ATOM 5620 C CA . MET B 2 199 ? 40.95873 23.51877 42.71220 1.000 20.84742 199 MET B CA 1
ATOM 5621 C C . MET B 2 199 ? 40.15147 23.75701 43.96161 1.000 20.37098 199 MET B C 1
ATOM 5622 O O . MET B 2 199 ? 38.94796 23.47522 43.99962 1.000 21.60866 199 MET B O 1
ATOM 5636 N N . HIS B 2 200 ? 40.84381 24.23982 45.00004 1.000 20.45339 200 HIS B N 1
ATOM 5637 C CA . HIS B 2 200 ? 40.24954 24.53405 46.29671 1.000 21.54198 200 HIS B CA 1
ATOM 5638 C C . HIS B 2 200 ? 40.18158 26.03309 46.57450 1.000 21.70028 200 HIS B C 1
ATOM 5639 O O . HIS B 2 200 ? 41.18974 26.72881 46.47230 1.000 21.71688 200 HIS B O 1
ATOM 5653 N N . GLN B 2 201 ? 38.99912 26.53959 46.92244 1.000 20.74082 201 GLN B N 1
ATOM 5654 C CA . GLN B 2 201 ? 38.85646 27.97672 47.20599 1.000 22.65570 201 GLN B CA 1
ATOM 5655 C C . GLN B 2 201 ? 39.15741 28.26528 48.67690 1.000 21.76243 201 GLN B C 1
ATOM 5656 O O . GLN B 2 201 ? 38.30299 28.67338 49.46818 1.000 21.37428 201 GLN B O 1
ATOM 5670 N N . CYS B 2 202 ? 40.39137 27.94766 49.06712 1.000 22.13753 202 CYS B N 1
ATOM 5671 C CA . CYS B 2 202 ? 40.77557 28.22316 50.43834 1.000 19.73875 202 CYS B CA 1
ATOM 5672 C C . CYS B 2 202 ? 42.29166 28.41797 50.45355 1.000 25.43008 202 CYS B C 1
ATOM 5673 O O . CYS B 2 202 ? 43.01574 28.07701 49.51426 1.000 22.07178 202 CYS B O 1
ATOM 5681 N N . ASN B 2 203 ? 42.77525 28.86855 51.59502 1.000 20.52167 203 ASN B N 1
ATOM 5682 C CA . ASN B 2 203 ? 44.20228 28.99597 51.87304 1.000 22.35944 203 ASN B CA 1
ATOM 5683 C C . ASN B 2 203 ? 44.87113 27.64334 51.96437 1.000 21.84988 203 ASN B C 1
ATOM 5684 O O . ASN B 2 203 ? 44.30246 26.70164 52.51370 1.000 20.99825 203 ASN B O 1
ATOM 5695 N N . TRP B 2 204 ? 46.10546 27.57338 51.46911 1.000 19.86010 204 TRP B N 1
ATOM 5696 C CA . TRP B 2 204 ? 46.82666 26.31044 51.51476 1.000 22.91527 204 TRP B CA 1
ATOM 5697 C C . TRP B 2 204 ? 46.92342 25.73607 52.92722 1.000 20.82363 204 TRP B C 1
ATOM 5698 O O . TRP B 2 204 ? 46.93623 24.51237 53.07571 1.000 21.36127 204 TRP B O 1
ATOM 5719 N N . LYS B 2 205 ? 47.02998 26.57821 53.96013 1.000 19.92752 205 LYS B 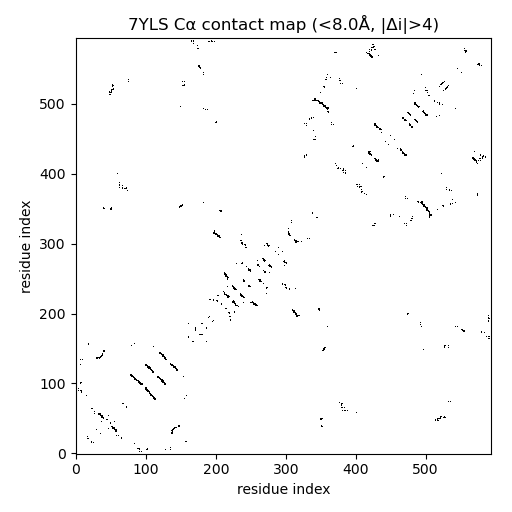N 1
ATOM 5720 C CA . LYS B 2 205 ? 47.20946 26.08664 55.31862 1.000 21.00433 205 LYS B CA 1
ATOM 5721 C C . LYS B 2 205 ? 46.04403 25.20382 55.74492 1.000 24.84039 205 LYS B C 1
ATOM 5722 O O . LYS B 2 205 ? 46.23063 24.30752 56.55938 1.000 22.90280 205 LYS B O 1
ATOM 5741 N N . MET B 2 206 ? 44.82329 25.46436 55.27100 1.000 22.40128 206 MET B N 1
ATOM 5742 C CA . MET B 2 206 ? 43.70310 24.64087 55.73054 1.000 24.02083 206 MET B CA 1
ATOM 5743 C C . MET B 2 206 ? 43.80696 23.21197 55.23069 1.000 22.35961 206 MET B C 1
ATOM 5744 O O . MET B 2 206 ? 43.54368 22.26744 55.98857 1.000 21.82464 206 MET B O 1
ATOM 5758 N N . PHE B 2 207 ? 44.29680 23.03175 54.00836 1.000 21.15671 207 PHE B N 1
ATOM 5759 C CA . PHE B 2 207 ? 44.53602 21.69863 53.49612 1.000 21.09536 207 PHE B CA 1
ATOM 5760 C C . PHE B 2 207 ? 45.62608 21.00426 54.28032 1.000 22.32912 207 PHE B C 1
ATOM 5761 O O . PHE B 2 207 ? 45.48095 19.84172 54.67833 1.000 22.25626 207 PHE B O 1
ATOM 5778 N N . VAL B 2 208 ? 46.71428 21.70900 54.56313 1.000 20.85358 208 VAL B N 1
ATOM 5779 C CA . VAL B 2 208 ? 47.82471 21.03620 55.23382 1.000 20.07710 208 VAL B CA 1
ATOM 5780 C C . VAL B 2 208 ? 47.47766 20.66887 56.68572 1.000 23.13147 208 VAL B C 1
ATOM 5781 O O . VAL B 2 208 ? 47.87947 19.61324 57.17528 1.000 22.47878 208 VAL B O 1
ATOM 5794 N N . GLU B 2 209 ? 46.79730 21.54941 57.41753 1.000 23.21159 209 GLU B N 1
ATOM 5795 C CA . GLU B 2 209 ? 46.38199 21.22486 58.77141 1.000 22.35510 209 GLU B CA 1
ATOM 5796 C C . GLU B 2 209 ? 45.49435 20.00350 58.78736 1.000 23.40070 209 GLU B C 1
ATOM 5797 O O . GLU B 2 209 ? 45.57762 19.18093 59.69962 1.000 24.00630 209 GLU B O 1
ATOM 5809 N N . ASN B 2 210 ? 44.59224 19.89935 57.81672 1.000 22.95572 210 ASN B N 1
ATOM 5810 C CA . ASN B 2 210 ? 43.62769 18.80748 57.79329 1.000 24.29608 210 ASN B CA 1
ATOM 5811 C C . ASN B 2 210 ? 44.30165 17.42812 57.75754 1.000 23.36838 210 ASN B C 1
ATOM 5812 O O . ASN B 2 210 ? 43.72193 16.44174 58.24092 1.000 24.44081 210 ASN B O 1
ATOM 5823 N N . LEU B 2 211 ? 45.51720 17.35216 57.16984 1.000 22.87725 211 LEU B N 1
ATOM 5824 C CA . LEU B 2 211 ? 46.28027 16.11092 57.07468 1.000 23.82899 211 LEU B CA 1
ATOM 5825 C C . LEU B 2 211 ? 46.62908 15.54181 58.44649 1.000 27.48603 211 LEU B C 1
ATOM 5826 O O . LEU B 2 211 ? 46.83575 14.33159 58.57226 1.000 27.70225 211 LEU B O 1
ATOM 5842 N N . ASN B 2 212 ? 46.71022 16.38725 59.48304 1.000 23.71464 212 ASN B N 1
ATOM 5843 C CA . ASN B 2 212 ? 46.97132 15.93367 60.84624 1.000 26.25071 212 ASN B CA 1
ATOM 5844 C C . ASN B 2 212 ? 45.74919 16.02628 61.74708 1.000 26.84581 212 ASN B C 1
ATOM 5845 O O . ASN B 2 212 ? 45.86959 15.87729 62.96812 1.000 29.79066 212 ASN B O 1
ATOM 5856 N N . ASP B 2 213 ? 44.57984 16.26338 61.18691 1.000 26.30882 213 ASP B N 1
ATOM 5857 C CA . ASP B 2 213 ? 43.39823 16.62159 61.97311 1.000 25.66698 213 ASP B CA 1
ATOM 5858 C C . ASP B 2 213 ? 42.52431 15.40375 62.21900 1.000 28.79449 213 ASP B C 1
ATOM 5859 O O . ASP B 2 213 ? 41.67547 15.06014 61.39554 1.000 26.87022 213 ASP B O 1
ATOM 5868 N N . THR B 2 214 ? 42.74581 14.72736 63.34690 1.000 25.30160 214 THR B N 1
ATOM 5869 C CA . THR B 2 214 ? 41.98333 13.53910 63.70617 1.000 23.67323 214 THR B CA 1
ATOM 5870 C C . THR B 2 214 ? 40.67010 13.85498 64.41052 1.000 27.53841 214 THR B C 1
ATOM 5871 O O . THR B 2 214 ? 39.94996 12.92137 64.77690 1.000 29.95478 214 THR B O 1
ATOM 5882 N N . MET B 2 215 ? 40.34693 15.12792 64.64778 1.000 25.54668 215 MET B N 1
ATOM 5883 C CA . MET B 2 215 ? 39.04915 15.44077 65.24704 1.000 25.67213 215 MET B CA 1
ATOM 5884 C C . MET B 2 215 ? 37.96870 15.72469 64.21604 1.000 27.91693 215 MET B C 1
ATOM 5885 O O . MET B 2 215 ? 36.79419 15.88519 64.60347 1.000 30.20232 215 MET B O 1
ATOM 5899 N N . HIS B 2 216 ? 38.33800 15.83258 62.92599 1.000 27.20218 216 HIS B N 1
ATOM 5900 C CA . HIS B 2 216 ? 37.34653 16.15365 61.91497 1.000 27.48716 216 HIS B CA 1
ATOM 5901 C C . HIS B 2 216 ? 36.62852 14.98772 61.26784 1.000 26.71837 216 HIS B C 1
ATOM 5902 O O . HIS B 2 216 ? 35.48069 15.15081 60.84007 1.000 27.42601 216 HIS B O 1
ATOM 5916 N N . PRO B 2 217 ? 37.22854 13.80958 61.14593 1.000 26.15907 217 PRO B N 1
ATOM 5917 C CA . PRO B 2 217 ? 36.59403 12.82441 60.25441 1.000 27.26858 217 PRO B CA 1
ATOM 5918 C C . PRO B 2 217 ? 35.21299 12.38694 60.71684 1.000 28.02229 217 PRO B C 1
ATOM 5919 O O . PRO B 2 217 ? 34.32369 12.19697 59.88755 1.000 28.85347 217 PRO B O 1
ATOM 5930 N N . MET B 2 218 ? 34.99494 12.20913 62.01056 1.000 26.88555 218 MET B N 1
ATOM 5931 C CA . MET B 2 218 ? 33.70493 11.74832 62.50356 1.000 27.80942 218 MET B CA 1
ATOM 5932 C C . MET B 2 218 ? 32.63857 12.82427 62.45349 1.000 30.80773 218 MET B C 1
ATOM 5933 O O . MET B 2 218 ? 31.47982 12.54657 62.78265 1.000 30.48667 218 MET B O 1
ATOM 5947 N N . VAL B 2 219 ? 33.02397 14.04445 62.11314 1.000 30.71461 219 VAL B N 1
ATOM 5948 C CA . VAL B 2 219 ? 32.10053 15.16256 61.99079 1.000 26.72473 219 VAL B CA 1
ATOM 5949 C C . VAL B 2 219 ? 31.91672 15.52643 60.53362 1.000 27.06514 219 VAL B C 1
ATOM 5950 O O . VAL B 2 219 ? 30.82193 15.38661 59.98536 1.000 26.79195 219 VAL B O 1
ATOM 5963 N N . ALA B 2 220 ? 33.00036 15.94228 59.86884 1.000 25.75126 220 ALA B N 1
ATOM 5964 C CA . ALA B 2 220 ? 32.94469 16.45714 58.51436 1.000 27.23541 220 ALA B CA 1
ATOM 5965 C C . ALA B 2 220 ? 32.63344 15.37168 57.48873 1.000 27.56181 220 ALA B C 1
ATOM 5966 O O . ALA B 2 220 ? 32.08050 15.69163 56.43127 1.000 25.55581 220 ALA B O 1
ATOM 5973 N N . HIS B 2 221 ? 32.92170 14.09956 57.80432 1.000 25.91169 221 HIS B N 1
ATOM 5974 C CA . HIS B 2 221 ? 32.66783 12.96777 56.91141 1.000 27.34584 221 HIS B CA 1
ATOM 5975 C C . HIS B 2 221 ? 31.52166 12.08500 57.39895 1.000 29.47516 221 HIS B C 1
ATOM 5976 O O . HIS B 2 221 ? 31.32493 10.97088 56.89360 1.000 29.26241 221 HIS B O 1
ATOM 5990 N N . GLU B 2 222 ? 30.71597 12.58321 58.33987 1.000 29.30557 222 GLU B N 1
ATOM 5991 C CA . GLU B 2 222 ? 29.66638 11.74129 58.89945 1.000 31.80647 222 GLU B CA 1
ATOM 5992 C C . GLU B 2 222 ? 28.69258 11.26056 57.82909 1.000 30.64649 222 GLU B C 1
ATOM 5993 O O . GLU B 2 222 ? 28.30098 10.08740 57.82836 1.000 32.39181 222 GLU B O 1
ATOM 6005 N N . SER B 2 223 ? 28.22760 12.16801 56.94751 1.000 28.82268 223 SER B N 1
ATOM 6006 C CA . SER B 2 223 ? 27.24198 11.74304 55.94730 1.000 33.88953 223 SER B CA 1
ATOM 6007 C C . SER B 2 223 ? 27.84031 10.71893 54.97762 1.000 32.93014 223 SER B C 1
ATOM 6008 O O . SER B 2 223 ? 27.18575 9.72568 54.63201 1.000 36.11710 223 SER B O 1
ATOM 6016 N N . SER B 2 224 ? 29.09469 10.90778 54.59561 1.000 29.47574 224 SER B N 1
ATOM 6017 C CA . SER B 2 224 ? 29.75575 9.97507 53.68497 1.000 28.10441 224 SER B CA 1
ATOM 6018 C C . SER B 2 224 ? 30.04551 8.64740 54.36695 1.000 32.10724 224 SER B C 1
ATOM 6019 O O . SER B 2 224 ? 29.68805 7.57564 53.85614 1.000 36.02929 224 SER B O 1
ATOM 6027 N N . ALA B 2 225 ? 30.67687 8.69702 55.53603 1.000 33.38967 225 ALA B N 1
ATOM 6028 C CA . ALA B 2 225 ? 31.01925 7.46654 56.25320 1.000 34.18321 225 ALA B CA 1
ATOM 6029 C C . ALA B 2 225 ? 29.79839 6.74226 56.81672 1.000 35.78761 225 ALA B C 1
ATOM 6030 O O . ALA B 2 225 ? 29.74727 5.49944 56.79517 1.000 36.38044 225 ALA B O 1
ATOM 6037 N N . GLY B 2 226 ? 28.83852 7.47533 57.40081 1.000 34.36509 226 GLY B N 1
ATOM 6038 C CA . GLY B 2 226 ? 27.65498 6.82831 57.93157 1.000 33.92578 226 GLY B CA 1
ATOM 6039 C C . GLY B 2 226 ? 26.87917 6.11859 56.84589 1.000 39.25568 226 GLY B C 1
ATOM 6040 O O . GLY B 2 226 ? 26.37507 5.00880 57.04242 1.000 38.25392 226 GLY B O 1
ATOM 6044 N N . THR B 2 227 ? 26.80856 6.73091 55.67130 1.000 34.52246 227 THR B N 1
ATOM 6045 C CA . THR B 2 227 ? 26.15958 6.07754 54.54257 1.000 37.71562 227 THR B CA 1
ATOM 6046 C C . THR B 2 227 ? 26.90987 4.81164 54.14866 1.000 37.68964 227 THR B C 1
ATOM 6047 O O . THR B 2 227 ? 26.29784 3.75085 53.99151 1.000 41.15520 227 THR B O 1
ATOM 6058 N N . ALA B 2 228 ? 28.24140 4.89307 54.03278 1.000 36.01050 228 ALA B N 1
ATOM 6059 C CA . ALA B 2 228 ? 29.02823 3.70136 53.69782 1.000 39.16446 228 ALA B CA 1
ATOM 6060 C C . ALA B 2 228 ? 28.80075 2.58100 54.70566 1.000 42.51838 228 ALA B C 1
ATOM 6061 O O . ALA B 2 228 ? 28.60696 1.42139 54.32246 1.000 45.10181 228 ALA B O 1
ATOM 6068 N N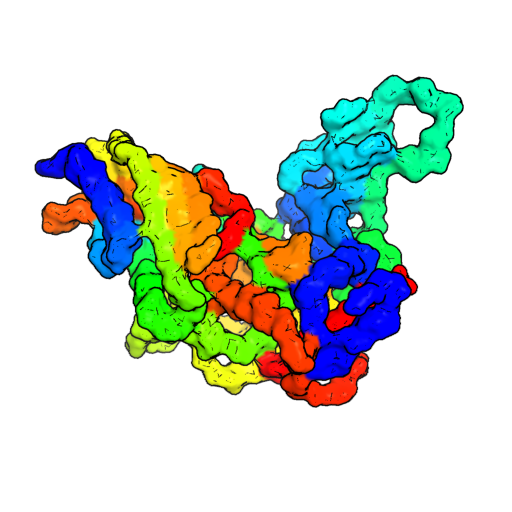 . LYS B 2 229 ? 28.85097 2.90759 56.00707 1.000 39.34261 229 LYS B N 1
ATOM 6069 C CA . LYS B 2 229 ? 28.64954 1.91131 57.05599 1.000 40.30793 229 LYS B CA 1
ATOM 6070 C C . LYS B 2 229 ? 27.28970 1.23960 56.93009 1.000 45.98958 229 LYS B C 1
ATOM 6071 O O . LYS B 2 229 ? 27.13373 0.05747 57.25622 1.000 47.28189 229 LYS B O 1
ATOM 6090 N N . ARG B 2 230 ? 26.28313 1.98272 56.48874 1.000 44.45091 230 ARG B N 1
ATOM 6091 C CA . ARG B 2 230 ? 24.92572 1.44964 56.47268 1.000 46.61380 230 ARG B CA 1
ATOM 6092 C C . ARG B 2 230 ? 24.74289 0.42422 55.36438 1.000 50.03081 230 ARG B C 1
ATOM 6093 O O . ARG B 2 230 ? 23.93954 -0.51102 55.50956 1.000 51.79236 230 ARG B O 1
ATOM 6114 N N . MET B 2 231 ? 25.49365 0.56677 54.27534 1.000 51.44411 231 MET B N 1
ATOM 6115 C CA . MET B 2 231 ? 25.49016 -0.38108 53.17081 1.000 52.51992 231 MET B CA 1
ATOM 6116 C C . MET B 2 231 ? 26.53211 -1.47039 53.31626 1.000 53.00722 231 MET B C 1
ATOM 6117 O O . MET B 2 231 ? 26.91989 -2.09745 52.31796 1.000 55.61760 231 MET B O 1
ATOM 6131 N N . TRP B 2 232 ? 27.02684 -1.68437 54.51884 1.000 48.53878 232 TRP B N 1
ATOM 6132 C CA . TRP B 2 232 ? 27.87988 -2.82520 54.78751 1.000 48.86406 232 TRP B CA 1
ATOM 6133 C C . TRP B 2 232 ? 27.54347 -3.39176 56.14642 1.000 50.36704 232 TRP B C 1
ATOM 6134 O O . TRP B 2 232 ? 28.41926 -3.61985 56.97843 1.000 55.27907 232 TRP B O 1
ATOM 6155 N N . ALA B 2 233 ? 26.26169 -3.62554 56.38690 1.000 54.47657 233 ALA B N 1
ATOM 6156 C CA . ALA B 2 233 ? 25.79672 -3.98509 57.72234 1.000 58.05198 233 ALA B CA 1
ATOM 6157 C C . ALA B 2 233 ? 25.78463 -5.49700 57.93675 1.000 60.63377 233 ALA B C 1
ATOM 6158 O O . ALA B 2 233 ? 25.38140 -6.26127 57.05239 1.000 62.32152 233 ALA B O 1
ATOM 6165 N N . ASP B 2 234 ? 26.25874 -5.91483 59.12223 1.000 60.75773 234 ASP B N 1
ATOM 6166 C CA . ASP B 2 234 ? 26.24423 -7.31142 59.59311 1.000 60.80871 234 ASP B CA 1
ATOM 6167 C C . ASP B 2 234 ? 26.97142 -8.24520 58.62534 1.000 61.22062 234 ASP B C 1
ATOM 6168 O O . ASP B 2 234 ? 26.43107 -9.25454 58.15342 1.000 62.57925 234 ASP B O 1
ATOM 6177 N N . LYS B 2 235 ? 28.25083 -7.88953 58.36148 1.000 56.48268 235 LYS B N 1
ATOM 6178 C CA . LYS B 2 235 ? 29.16569 -8.65503 57.53993 1.000 55.33286 235 LYS B CA 1
ATOM 6179 C C . LYS B 2 235 ? 30.27745 -9.25364 58.39399 1.000 54.63756 235 LYS B C 1
ATOM 6180 O O . LYS B 2 235 ? 30.70095 -8.65157 59.38747 1.000 56.91401 235 LYS B O 1
ATOM 6199 N N . PRO B 2 236 ? 30.78961 -10.42589 58.03831 1.000 54.43666 236 PRO B N 1
ATOM 6200 C CA . PRO B 2 236 ? 31.99462 -10.91148 58.72319 1.000 52.29213 236 PRO B CA 1
ATOM 6201 C C . PRO B 2 236 ? 33.10348 -9.87605 58.62605 1.000 51.95437 236 PRO B C 1
ATOM 6202 O O . PRO B 2 236 ? 33.26890 -9.21206 57.59889 1.000 47.46476 236 PRO B O 1
ATOM 6213 N N . GLU B 2 237 ? 33.86196 -9.72557 59.71411 1.000 50.42640 237 GLU B N 1
ATOM 6214 C CA . GLU B 2 237 ? 34.91564 -8.71184 59.71307 1.000 57.48472 237 GLU B CA 1
ATOM 6215 C C . GLU B 2 237 ? 35.99483 -9.01562 58.67787 1.000 53.77995 237 GLU B C 1
ATOM 6216 O O . GLU B 2 237 ? 36.63291 -8.09253 58.16053 1.000 53.80022 237 GLU B O 1
ATOM 6228 N N . ASP B 2 238 ? 36.22805 -10.29432 58.37621 1.000 48.10134 238 ASP B N 1
ATOM 6229 C CA . ASP B 2 238 ? 37.26436 -10.66562 57.42193 1.000 54.66137 238 ASP B CA 1
ATOM 6230 C C . ASP B 2 238 ? 36.73557 -10.83155 55.99544 1.000 53.77903 238 ASP B C 1
ATOM 6231 O O . ASP B 2 238 ? 37.52140 -11.15095 55.09892 1.000 52.32174 238 ASP B O 1
ATOM 6240 N N . GLU B 2 239 ? 35.44182 -10.61164 55.76404 1.000 52.44274 239 GLU B N 1
ATOM 6241 C CA . GLU B 2 239 ? 34.91778 -10.59684 54.39859 1.000 49.79588 239 GLU B CA 1
ATOM 6242 C C . GLU B 2 239 ? 35.43544 -9.37635 53.64685 1.000 52.21632 239 GLU B C 1
ATOM 6243 O O . GLU B 2 239 ? 35.30038 -8.24688 54.13799 1.000 47.76062 239 GLU B O 1
ATOM 6255 N N . PRO B 2 240 ? 36.02031 -9.55396 52.46463 1.000 48.99616 240 PRO B N 1
ATOM 6256 C CA . PRO B 2 240 ? 36.62172 -8.40538 51.77453 1.000 45.53149 240 PRO B CA 1
ATOM 6257 C C . PRO B 2 240 ? 35.60424 -7.29519 51.53650 1.000 45.03156 240 PRO B C 1
ATOM 6258 O O . PRO B 2 240 ? 34.48253 -7.53172 51.08203 1.000 50.13254 240 PRO B O 1
ATOM 6269 N N . LYS B 2 241 ? 35.97832 -6.12316 51.88924 1.000 42.25111 241 LYS B N 1
ATOM 6270 C CA . LYS B 2 241 ? 35.05511 -4.99710 51.79150 1.000 43.01031 241 LYS B CA 1
ATOM 6271 C C . LYS B 2 241 ? 35.25171 -4.25478 50.46896 1.000 43.01958 241 LYS B C 1
ATOM 6272 O O . LYS B 2 241 ? 36.37580 -4.17563 49.96797 1.000 40.46615 241 LYS B O 1
ATOM 6291 N N . PRO B 2 242 ? 34.19918 -3.66127 49.89280 1.000 41.69728 242 PRO B N 1
ATOM 6292 C CA . PRO B 2 242 ? 34.41097 -2.63348 48.85437 1.000 38.81579 242 PRO B CA 1
ATOM 6293 C C . PRO B 2 242 ? 35.33619 -1.55603 49.37694 1.000 35.54090 242 PRO B C 1
ATOM 6294 O O . PRO B 2 242 ? 35.24030 -1.15052 50.53417 1.000 34.63630 242 PRO B O 1
ATOM 6305 N N . MET B 2 243 ? 36.18697 -1.01601 48.49856 1.000 35.96659 243 MET B N 1
ATOM 6306 C CA . MET B 2 243 ? 37.17628 -0.08190 49.01222 1.000 33.69769 243 MET B CA 1
ATOM 6307 C C . MET B 2 243 ? 36.49646 1.16539 49.59996 1.000 36.38262 243 MET B C 1
ATOM 6308 O O . MET B 2 243 ? 36.98878 1.75332 50.56477 1.000 36.42070 243 MET B O 1
ATOM 6322 N N . ALA B 2 244 ? 35.37640 1.59948 49.03000 1.000 38.08637 244 ALA B N 1
ATOM 6323 C CA . ALA B 2 244 ? 34.67140 2.74153 49.60929 1.000 38.23203 244 ALA B CA 1
ATOM 6324 C C . ALA B 2 244 ? 34.27894 2.48045 51.06381 1.000 35.44714 244 ALA B C 1
ATOM 6325 O O . ALA B 2 244 ? 34.38128 3.37638 51.90791 1.000 35.24420 244 ALA B O 1
ATOM 6332 N N . VAL B 2 245 ? 33.77987 1.28268 51.36300 1.000 34.09894 245 VAL B N 1
ATOM 6333 C CA . VAL B 2 245 ? 33.45436 0.93098 52.74567 1.000 40.24610 245 VAL B CA 1
ATOM 6334 C C . VAL B 2 245 ? 34.72067 0.85735 53.58868 1.000 39.78067 245 VAL B C 1
ATOM 6335 O O . VAL B 2 245 ? 34.75777 1.34879 54.72469 1.000 37.10187 245 VAL B O 1
ATOM 6348 N N . GLU B 2 246 ? 35.75779 0.19089 53.06001 1.000 37.35452 246 GLU B N 1
ATOM 6349 C CA . GLU B 2 246 ? 37.04405 0.07244 53.74834 1.000 42.34631 246 GLU B CA 1
ATOM 6350 C C . GLU B 2 246 ? 37.58599 1.41975 54.18696 1.000 38.06175 246 GLU B C 1
ATOM 6351 O O . GLU B 2 246 ? 38.04586 1.57200 55.32919 1.000 38.92175 246 GLU B O 1
ATOM 6362 N N . GLN B 2 247 ? 37.55562 2.40828 53.27512 1.000 36.04727 247 GLN B N 1
ATOM 6363 C CA . GLN B 2 247 ? 38.19306 3.69656 53.50509 1.000 37.73370 247 GLN B CA 1
ATOM 6364 C C . GLN B 2 247 ? 37.29252 4.68013 54.23495 1.000 39.85350 247 GLN B C 1
ATOM 6365 O O . GLN B 2 247 ? 37.78851 5.45816 55.05789 1.000 39.50148 247 GLN B O 1
ATOM 6379 N N . PHE B 2 248 ? 35.98574 4.64099 53.97133 1.000 34.98748 248 PHE B N 1
ATOM 6380 C CA . PHE B 2 248 ? 35.08285 5.63090 54.56794 1.000 35.40626 248 PHE B CA 1
ATOM 6381 C C . PHE B 2 248 ? 34.69594 5.25103 55.99636 1.000 39.02962 248 PHE B C 1
ATOM 6382 O O . PHE B 2 248 ? 34.69548 6.11357 56.88439 1.000 37.28037 248 PHE B O 1
ATOM 6399 N N . ALA B 2 249 ? 34.34988 3.97388 56.23943 1.000 35.41893 249 ALA B N 1
ATOM 6400 C CA . ALA B 2 249 ? 33.76546 3.59789 57.52647 1.000 36.86997 249 ALA B CA 1
ATOM 6401 C C . ALA B 2 249 ? 34.65287 3.96141 58.71384 1.000 37.10130 249 ALA B C 1
ATOM 6402 O O . ALA B 2 249 ? 34.10793 4.38760 59.75090 1.000 37.10088 249 ALA B O 1
ATOM 6409 N N . PRO B 2 250 ? 35.98579 3.82451 58.64555 1.000 38.11492 250 PRO B N 1
ATOM 6410 C CA . PRO B 2 250 ? 36.82461 4.19006 59.80608 1.000 39.06807 250 PRO B CA 1
ATOM 6411 C C . PRO B 2 250 ? 36.79538 5.67781 60.15770 1.000 37.04066 250 PRO B C 1
ATOM 6412 O O . PRO B 2 250 ? 37.31618 6.05319 61.22049 1.000 38.07823 250 PRO B O 1
ATOM 6423 N N . PHE B 2 251 ? 36.26168 6.54603 59.28897 1.000 33.12338 251 PHE B N 1
ATOM 6424 C CA . PHE B 2 251 ? 36.13746 7.94949 59.68255 1.000 33.29948 251 PHE B CA 1
ATOM 6425 C C . PHE B 2 251 ? 35.29442 8.08543 60.94054 1.000 35.74133 251 PHE B C 1
ATOM 6426 O O . PHE B 2 251 ? 35.44714 9.05056 61.69928 1.000 35.80819 251 PHE B O 1
ATOM 6443 N N . MET B 2 252 ? 34.38918 7.13692 61.16793 1.000 36.10863 252 MET B N 1
ATOM 6444 C CA . MET B 2 252 ? 33.51746 7.17122 62.32438 1.000 38.04131 252 MET B CA 1
ATOM 6445 C C . MET B 2 252 ? 34.08175 6.40801 63.51365 1.000 40.95888 252 MET B C 1
ATOM 6446 O O . MET B 2 252 ? 33.32173 6.10739 64.41794 1.000 38.60140 252 MET B O 1
ATOM 6460 N N . SER B 2 253 ? 35.37567 6.09088 63.53986 1.000 38.36909 253 SER B N 1
ATOM 6461 C CA . SER B 2 253 ? 35.93879 5.37178 64.67937 1.000 40.14264 253 SER B CA 1
ATOM 6462 C C . SER B 2 253 ? 35.87687 6.23875 65.93727 1.000 44.23847 253 SER B C 1
ATOM 6463 O O . SER B 2 253 ? 35.79854 7.46499 65.87246 1.000 44.65180 253 SER B O 1
ATOM 6471 N N . ASP B 2 254 ? 35.86633 5.58089 67.09039 1.000 41.74485 254 ASP B N 1
ATOM 6472 C CA . ASP B 2 254 ? 35.94530 6.27919 68.36618 1.000 40.43235 254 ASP B CA 1
ATOM 6473 C C . ASP B 2 254 ? 37.16279 7.19252 68.39086 1.000 39.33644 254 ASP B C 1
ATOM 6474 O O . ASP B 2 254 ? 38.17896 6.92815 67.74038 1.000 38.73115 254 ASP B O 1
ATOM 6483 N N . TYR B 2 255 ? 37.08834 8.24416 69.20595 1.000 34.95480 255 TYR B N 1
ATOM 6484 C CA . TYR B 2 255 ? 38.26115 9.09768 69.38228 1.000 32.85500 255 TYR B CA 1
ATOM 6485 C C . TYR B 2 255 ? 39.48915 8.31124 69.83850 1.000 31.61364 255 TYR B C 1
ATOM 6486 O O . TYR B 2 255 ? 40.61903 8.69811 69.50901 1.000 36.49534 255 TYR B O 1
ATOM 6504 N N . LYS B 2 256 ? 39.29714 7.23088 70.60902 1.000 37.98593 256 LYS B N 1
ATOM 6505 C CA . LYS B 2 256 ? 40.44145 6.47189 71.13646 1.000 36.66165 256 LYS B CA 1
ATOM 6506 C C . LYS B 2 256 ? 41.29861 5.87641 70.02054 1.000 35.02996 256 LYS B C 1
ATOM 6507 O O . LYS B 2 256 ? 42.52875 5.76152 70.15323 1.000 41.67795 256 LYS B O 1
ATOM 6526 N N . PHE B 2 257 ? 40.64603 5.42455 68.95239 1.000 35.80961 257 PHE B N 1
ATOM 6527 C CA . PHE B 2 257 ? 41.32841 4.89780 67.77483 1.000 35.35326 257 PHE B CA 1
ATOM 6528 C C . PHE B 2 257 ? 42.28069 5.94089 67.18690 1.000 40.38470 257 PHE B C 1
ATOM 6529 O O . PHE B 2 257 ? 43.41782 5.63037 66.80964 1.000 32.39563 257 PHE B O 1
ATOM 6546 N N . PHE B 2 258 ? 41.81629 7.18283 67.06889 1.000 32.89835 258 PHE B N 1
ATOM 6547 C CA . PHE B 2 258 ? 42.65565 8.21284 66.47498 1.000 32.28239 258 PHE B CA 1
ATOM 6548 C C . PHE B 2 258 ? 43.72943 8.65793 67.44064 1.000 31.50121 258 PHE B C 1
ATOM 6549 O O . PHE B 2 258 ? 44.86682 8.90850 67.02595 1.000 34.61760 258 PHE B O 1
ATOM 6566 N N . GLU B 2 259 ? 43.40108 8.71584 68.73230 1.000 32.67253 259 GLU B N 1
ATOM 6567 C CA . GLU B 2 259 ? 44.40175 9.05326 69.73696 1.000 31.55395 259 GLU B CA 1
ATOM 6568 C C . GLU B 2 259 ? 45.53798 8.04179 69.71525 1.000 33.94614 259 GLU B C 1
ATOM 6569 O O . GLU B 2 259 ? 46.71077 8.42167 69.65689 1.000 33.88375 259 GLU B O 1
ATOM 6581 N N . ASP B 2 260 ? 45.20124 6.75172 69.66494 1.000 33.16102 260 ASP B N 1
ATOM 6582 C CA . ASP B 2 260 ? 46.17990 5.66394 69.75851 1.000 33.94249 260 ASP B CA 1
ATOM 6583 C C . ASP B 2 260 ? 47.08729 5.59345 68.55467 1.000 37.11342 260 ASP B C 1
ATOM 6584 O O . ASP B 2 260 ? 48.20970 5.08855 68.66705 1.000 36.67688 260 ASP B O 1
ATOM 6593 N N . MET B 2 261 ? 46.61592 6.11145 67.42366 1.000 33.76077 261 MET B N 1
ATOM 6594 C CA . MET B 2 261 ? 47.36835 6.04042 66.18839 1.000 34.84593 261 MET B CA 1
ATOM 6595 C C . MET B 2 261 ? 48.67831 6.80860 66.30344 1.000 31.60334 261 MET B C 1
ATOM 6596 O O . MET B 2 261 ? 49.67963 6.40617 65.70293 1.000 32.31784 261 MET B O 1
ATOM 6610 N N . GLY B 2 262 ? 48.66876 7.95572 66.97369 1.000 29.88035 262 GLY B N 1
ATOM 6611 C CA . GLY B 2 262 ? 49.87072 8.70521 67.23025 1.000 30.09053 262 GLY B CA 1
ATOM 6612 C C . GLY B 2 262 ? 50.27796 9.58407 66.06188 1.000 34.09588 262 GLY B C 1
ATOM 6613 O O . GLY B 2 262 ? 49.92420 9.36261 64.89578 1.000 30.09342 262 GLY B O 1
ATOM 6617 N N . ILE B 2 263 ? 51.01583 10.62840 66.40432 1.000 25.60689 263 ILE B N 1
ATOM 6618 C CA . ILE B 2 263 ? 51.68785 11.49535 65.44985 1.000 25.48659 263 ILE B CA 1
ATOM 6619 C C . ILE B 2 263 ? 53.14972 11.62186 65.82214 1.000 29.91683 263 ILE 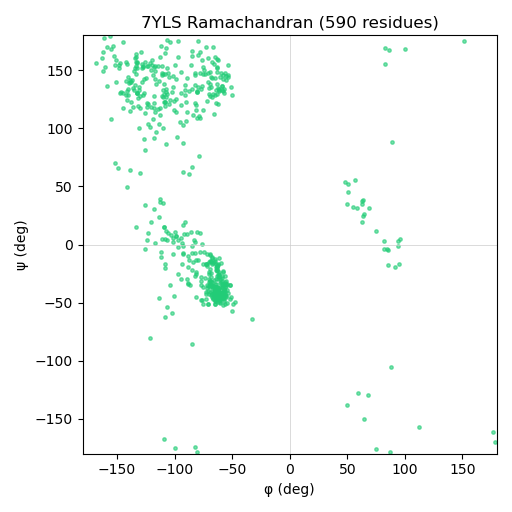B C 1
ATOM 6620 O O . ILE B 2 263 ? 53.49195 11.78164 66.99970 1.000 30.54399 263 ILE B O 1
ATOM 6636 N N . ARG B 2 264 ? 54.00974 11.61252 64.81390 1.000 27.08618 264 ARG B N 1
ATOM 6637 C CA . ARG B 2 264 ? 55.40052 12.01726 64.99197 1.000 29.52425 264 ARG B CA 1
ATOM 6638 C C . ARG B 2 264 ? 55.56975 13.36698 64.32005 1.000 28.37769 264 ARG B C 1
ATOM 6639 O O . ARG B 2 264 ? 55.13563 13.54250 63.16829 1.000 26.34930 264 ARG B O 1
ATOM 6660 N N . THR B 2 265 ? 56.22722 14.30355 65.00217 1.000 28.93811 265 THR B N 1
ATOM 6661 C CA . THR B 2 265 ? 56.55745 15.61225 64.43140 1.000 27.43506 265 THR B CA 1
ATOM 6662 C C . THR B 2 265 ? 58.07793 15.77741 64.36946 1.000 28.80828 265 THR B C 1
ATOM 6663 O O . THR B 2 265 ? 58.82634 15.19098 65.16313 1.000 30.23274 265 THR B O 1
ATOM 6674 N N . TYR B 2 266 ? 58.50220 16.61045 63.41761 1.000 27.64782 266 TYR B N 1
ATOM 6675 C CA . TYR B 2 266 ? 59.89044 16.92367 63.15103 1.000 27.45616 266 TYR B CA 1
ATOM 6676 C C . TYR B 2 266 ? 60.06241 18.43172 63.18541 1.000 29.41933 266 TYR B C 1
ATOM 6677 O O . TYR B 2 266 ? 59.14041 19.19269 62.85681 1.000 27.27553 266 TYR B O 1
ATOM 6695 N N . ASP B 2 267 ? 61.30151 18.84831 63.42646 1.000 29.09767 267 ASP B N 1
ATOM 6696 C CA . ASP B 2 267 ? 61.68075 20.22413 63.13577 1.000 30.05972 267 ASP B CA 1
ATOM 6697 C C . ASP B 2 267 ? 61.33677 20.56895 61.68675 1.000 25.65980 267 ASP B C 1
ATOM 6698 O O . ASP B 2 267 ? 61.46538 19.74019 60.77396 1.000 26.88336 267 ASP B O 1
ATOM 6707 N N . ASN B 2 268 ? 60.95869 21.82724 61.47374 1.000 24.47487 268 ASN B N 1
ATOM 6708 C CA . ASN B 2 268 ? 60.59851 22.40307 60.17754 1.000 27.10063 268 ASN B CA 1
ATOM 6709 C C . ASN B 2 268 ? 59.21892 21.94830 59.72947 1.000 24.05093 268 ASN B C 1
ATOM 6710 O O . ASN B 2 268 ? 58.81751 22.27559 58.58503 1.000 25.39437 268 ASN B O 1
ATOM 6721 N N . GLY B 2 269 ? 58.44430 21.32585 60.61863 1.000 25.49913 269 GLY B N 1
ATOM 6722 C CA . GLY B 2 269 ? 57.02101 21.13216 60.43953 1.000 25.28425 269 GLY B CA 1
ATOM 6723 C C . GLY B 2 269 ? 56.59590 19.82087 59.81739 1.000 27.52550 269 GLY B C 1
ATOM 6724 O O . GLY B 2 269 ? 55.39952 19.63361 59.61019 1.000 25.89895 269 GLY B O 1
ATOM 6728 N N . HIS B 2 270 ? 57.51833 18.90953 59.52555 1.000 24.71083 270 HIS B N 1
ATOM 6729 C CA . HIS B 2 270 ? 57.13643 17.62627 58.96242 1.000 22.75480 270 HIS B CA 1
ATOM 6730 C C . HIS B 2 270 ? 56.45195 16.77751 60.01327 1.000 24.88738 270 HIS B C 1
ATOM 6731 O O . HIS B 2 270 ? 56.54592 17.02217 61.22794 1.000 25.04159 270 HIS B O 1
ATOM 6745 N N . SER B 2 271 ? 55.71595 15.78316 59.53193 1.000 24.80161 271 SER B N 1
ATOM 6746 C CA . SER B 2 271 ? 54.97062 14.90708 60.43435 1.000 24.27819 271 SER B CA 1
ATOM 6747 C C . SER B 2 271 ? 54.58079 13.61901 59.72749 1.000 26.04606 271 SER B C 1
ATOM 6748 O O . SER B 2 271 ? 54.56381 13.52636 58.49951 1.000 26.42139 271 SER B O 1
ATOM 6756 N N . PHE B 2 272 ? 54.17051 12.64737 60.53410 1.000 25.90347 272 PHE B N 1
ATOM 6757 C CA . PHE B 2 272 ? 53.41438 11.52910 59.99481 1.000 28.85278 272 PHE B CA 1
ATOM 6758 C C . PHE B 2 272 ? 52.44905 11.02996 61.04947 1.000 28.37097 272 PHE B C 1
ATOM 6759 O O . PHE B 2 272 ? 52.64601 11.22026 62.25284 1.000 27.77137 272 PHE B O 1
ATOM 6776 N N . THR B 2 273 ? 51.35105 10.46744 60.57866 1.000 26.46418 273 THR B N 1
ATOM 6777 C CA . THR B 2 273 ? 50.34646 9.86211 61.45832 1.000 27.93074 273 THR B CA 1
ATOM 6778 C C . THR B 2 273 ? 50.45767 8.34770 61.37609 1.000 23.57142 273 THR B C 1
ATOM 6779 O O . THR B 2 273 ? 50.73467 7.80549 60.29813 1.000 30.01164 273 THR B O 1
ATOM 6790 N N . GLY B 2 274 ? 50.23350 7.65231 62.50696 1.000 26.85596 274 GLY B N 1
ATOM 6791 C CA . GLY B 2 274 ? 50.41658 6.20047 62.55293 1.000 30.57271 274 GLY B CA 1
ATOM 6792 C C . GLY B 2 274 ? 51.83113 5.80533 62.92184 1.000 32.04817 274 GLY B C 1
ATOM 6793 O O . GLY B 2 274 ? 52.65264 5.57031 62.03418 1.000 31.84338 274 GLY B O 1
ATOM 6797 N N . VAL B 2 275 ? 52.12878 5.68163 64.22042 1.000 26.70251 275 VAL B N 1
ATOM 6798 C CA . VAL B 2 275 ? 53.49816 5.49115 64.69465 1.000 29.03302 275 VAL B CA 1
ATOM 6799 C C . VAL B 2 275 ? 53.82138 4.02047 64.99085 1.000 30.01341 275 VAL B C 1
ATOM 6800 O O . VAL B 2 275 ? 54.85931 3.71698 65.57584 1.000 32.34781 275 VAL B O 1
ATOM 6813 N N . HIS B 2 276 ? 52.91457 3.12086 64.65973 1.000 31.76661 276 HIS B N 1
ATOM 6814 C CA . HIS B 2 276 ? 53.02311 1.73062 65.04244 1.000 31.62926 276 HIS B CA 1
ATOM 6815 C C . HIS B 2 276 ? 53.36939 0.85816 63.85549 1.000 37.79359 276 HIS B C 1
ATOM 6816 O O . HIS B 2 276 ? 53.31507 1.27618 62.70783 1.000 40.96220 276 HIS B O 1
ATOM 6830 N N . PHE B 2 277 ? 53.71169 -0.38301 64.15756 1.000 34.11127 277 PHE B N 1
ATOM 6831 C CA . PHE B 2 277 ? 53.95118 -1.37319 63.12895 1.000 39.75301 277 PHE B CA 1
ATOM 6832 C C . PHE B 2 277 ? 52.72846 -2.26110 63.01515 1.000 46.41818 277 PHE B C 1
ATOM 6833 O O . PHE B 2 277 ? 52.11692 -2.62565 64.02464 1.000 43.37983 277 PHE B O 1
ATOM 6850 N N . SER B 2 278 ? 52.31600 -2.53119 61.78698 1.000 40.25251 278 SER B N 1
ATOM 6851 C CA . SER B 2 278 ? 51.19170 -3.41754 61.55395 1.000 41.36878 278 SER B CA 1
ATOM 6852 C C . SER B 2 278 ? 51.72259 -4.80193 61.19945 1.000 41.54988 278 SER B C 1
ATOM 6853 O O . SER B 2 278 ? 52.72536 -4.93694 60.49042 1.000 45.97420 278 SER B O 1
ATOM 6861 N N . ILE B 2 279 ? 51.04508 -5.82478 61.66909 1.000 46.98539 279 ILE B N 1
ATOM 6862 C CA . ILE B 2 279 ? 51.38987 -7.18614 61.27166 1.000 48.98471 279 ILE B CA 1
ATOM 6863 C C . ILE B 2 279 ? 50.78232 -7.47912 59.90496 1.000 52.25003 279 ILE B C 1
ATOM 6864 O O . ILE B 2 279 ? 49.61975 -7.17042 59.63781 1.000 52.71328 279 ILE B O 1
ATOM 6880 N N . HIS B 2 280 ? 51.58240 -8.00836 58.99852 1.000 55.38887 280 HIS B N 1
ATOM 6881 C CA . HIS B 2 280 ? 51.04698 -8.27395 57.66655 1.000 59.78057 280 HIS B CA 1
ATOM 6882 C C . HIS B 2 280 ? 50.15106 -9.50417 57.72360 1.000 59.13900 280 HIS B C 1
ATOM 6883 O O . HIS B 2 280 ? 50.62566 -10.61872 57.97072 1.000 61.55132 280 HIS B O 1
ATOM 6897 N N . SER B 2 281 ? 48.86317 -9.31111 57.44993 1.000 64.31753 281 SER B N 1
ATOM 6898 C CA . SER B 2 281 ? 47.88929 -10.38804 57.51788 1.000 64.11971 281 SER B CA 1
ATOM 6899 C C . SER B 2 281 ? 47.51179 -10.87228 56.10468 1.000 63.45026 281 SER B C 1
ATOM 6900 O O . SER B 2 281 ? 47.90795 -10.29295 55.08202 1.000 63.01255 281 SER B O 1
ATOM 6908 N N . LYS B 2 282 ? 46.70352 -11.95005 56.05029 1.000 62.10899 282 LYS B N 1
ATOM 6909 C CA . LYS B 2 282 ? 46.18327 -12.47048 54.78339 1.000 56.60731 282 LYS B CA 1
ATOM 6910 C C . LYS B 2 282 ? 45.00450 -11.65645 54.24122 1.000 58.79984 282 LYS B C 1
ATOM 6911 O O . LYS B 2 282 ? 44.53826 -11.92907 53.12469 1.000 57.07231 282 LYS B O 1
ATOM 6915 N N . TYR B 2 283 B 44.50098 -10.68108 54.99780 1.000 56.30704 283 TYR B N 1
ATOM 6916 C CA . TYR B 2 283 B 43.32913 -9.92402 54.55934 1.000 55.69932 283 TYR B CA 1
ATOM 6917 C C . TYR B 2 283 B 43.68077 -9.10245 53.31873 1.000 55.90356 283 TYR B C 1
ATOM 6918 O O . TYR B 2 283 B 44.45849 -8.14609 53.40057 1.000 60.73312 283 TYR B O 1
ATOM 6936 N N . LYS B 2 284 ? 43.08899 -9.45924 52.17477 1.000 54.41576 284 LYS B N 1
ATOM 6937 C CA . LYS B 2 284 ? 43.31025 -8.77282 50.89778 1.000 48.28184 284 LYS B CA 1
ATOM 6938 C C . LYS B 2 284 ? 44.76582 -8.87375 50.42557 1.000 55.48744 284 LYS B C 1
ATOM 6939 O O . LYS B 2 284 ? 45.29977 -7.94383 49.80280 1.000 56.18666 284 LYS B O 1
ATOM 6958 N N . ALA B 2 285 ? 45.41177 -10.00803 50.70897 1.000 50.99055 285 ALA B N 1
ATOM 6959 C CA . ALA B 2 285 ? 46.77464 -10.23439 50.24940 1.000 50.64326 285 ALA B CA 1
ATOM 6960 C C . ALA B 2 285 ? 46.80076 -10.62163 48.77259 1.000 51.92301 285 ALA B C 1
ATOM 6961 O O . ALA B 2 285 ? 45.88867 -11.28075 48.25307 1.000 51.59266 285 ALA B O 1
ATOM 6968 N N . ILE B 2 286 ? 47.86858 -10.20859 48.09886 1.000 49.62924 286 ILE B N 1
ATOM 6969 C CA . ILE B 2 286 ? 48.09276 -10.59669 46.70928 1.000 43.83983 286 ILE B CA 1
ATOM 6970 C C . ILE B 2 286 ? 49.28424 -11.54830 46.67871 1.000 47.33925 286 ILE B C 1
ATOM 6971 O O . ILE B 2 286 ? 50.43870 -11.08080 46.71409 1.000 41.60095 286 ILE B O 1
ATOM 6987 N N . PRO B 2 287 ? 49.05749 -12.87335 46.58766 1.000 49.82635 287 PRO B N 1
ATOM 6988 C CA . PRO B 2 287 ? 50.16815 -13.83036 46.76300 1.000 46.19874 287 PRO B CA 1
ATOM 6989 C C . PRO B 2 287 ? 51.35453 -13.59042 45.84867 1.000 46.14779 287 PRO B C 1
ATOM 6990 O O . PRO B 2 287 ? 52.50377 -13.76080 46.27994 1.000 43.83670 287 PRO B O 1
ATOM 7001 N N . ALA B 2 288 ? 51.11135 -13.22789 44.58675 1.000 44.53925 288 ALA B N 1
ATOM 7002 C CA . ALA B 2 288 ? 52.21825 -13.04230 43.65650 1.000 46.63846 288 ALA B CA 1
ATOM 7003 C C . ALA B 2 288 ? 53.08776 -11.86439 44.08654 1.000 43.65596 288 ALA B C 1
ATOM 7004 O O . ALA B 2 288 ? 54.30058 -11.83291 43.81977 1.000 39.21549 288 ALA B O 1
ATOM 7011 N N . TYR B 2 289 ? 52.46695 -10.87928 44.72049 1.000 36.97188 289 TYR B N 1
ATOM 7012 C CA . TYR B 2 289 ? 53.19468 -9.70034 45.18146 1.000 34.85045 289 TYR B CA 1
ATOM 7013 C C . TYR B 2 289 ? 53.99448 -10.02686 46.42856 1.000 38.28874 289 TYR B C 1
ATOM 7014 O O . TYR B 2 289 ? 55.17481 -9.68407 46.52294 1.000 33.71154 289 TYR B O 1
ATOM 7032 N N . ASP B 2 290 ? 53.34881 -10.69162 47.40149 1.000 36.50747 290 ASP B N 1
ATOM 7033 C CA . ASP B 2 290 ? 54.04997 -11.15780 48.60141 1.000 39.74680 290 ASP B CA 1
ATOM 7034 C C . ASP B 2 290 ? 55.23694 -12.04934 48.23781 1.000 37.53866 290 ASP B C 1
ATOM 7035 O O . ASP B 2 290 ? 56.33047 -11.91126 48.81293 1.000 36.12419 290 ASP B O 1
ATOM 7044 N N . ASP B 2 291 ? 55.04394 -12.95909 47.27321 1.000 37.88429 291 ASP B N 1
ATOM 7045 C CA . ASP B 2 291 ? 56.12870 -13.80829 46.79629 1.000 41.50347 291 ASP B CA 1
ATOM 7046 C C . ASP B 2 291 ? 57.24988 -12.99016 46.17228 1.000 37.07747 291 ASP B C 1
ATOM 7047 O O . ASP B 2 291 ? 58.43120 -13.28297 46.39756 1.000 34.88256 291 ASP B O 1
ATOM 7056 N N . ALA B 2 292 ? 56.89634 -12.00872 45.32814 1.000 33.10621 292 ALA B N 1
ATOM 7057 C CA . ALA B 2 292 ? 57.90369 -11.17928 44.67567 1.000 35.31750 292 ALA B CA 1
ATOM 7058 C C . ALA B 2 292 ? 58.68737 -10.37006 45.69841 1.000 38.64948 292 ALA B C 1
ATOM 7059 O O . ALA B 2 292 ? 59.89519 -10.15618 45.53642 1.000 31.97563 292 ALA B O 1
ATOM 7066 N N . MET B 2 293 ? 58.01586 -9.90828 46.75443 1.000 32.22446 293 MET B N 1
ATOM 7067 C CA . MET B 2 293 ? 58.69509 -9.15503 47.80530 1.000 31.07967 293 MET B CA 1
ATOM 7068 C C . MET B 2 293 ? 59.69756 -10.05544 48.52404 1.000 31.92647 293 MET B C 1
ATOM 7069 O O . MET B 2 293 ? 60.85387 -9.68314 48.72305 1.000 31.83223 293 MET B O 1
ATOM 7083 N N . LYS B 2 294 ? 59.26644 -11.25049 48.92050 1.000 32.81498 294 LYS B N 1
ATOM 7084 C CA . LYS B 2 294 ? 60.19068 -12.15774 49.59118 1.000 33.69890 294 LYS B CA 1
ATOM 7085 C C . LYS B 2 294 ? 61.36852 -12.48804 48.67872 1.000 36.79810 294 LYS B C 1
ATOM 7086 O O . LYS B 2 294 ? 62.53122 -12.53777 49.13272 1.000 34.35482 294 LYS B O 1
ATOM 7105 N N . ALA B 2 295 ? 61.08836 -12.71696 47.39029 1.000 34.19814 295 ALA B N 1
ATOM 7106 C CA . ALA B 2 295 ? 62.15819 -13.07914 46.47088 1.000 36.40500 295 ALA B CA 1
ATOM 7107 C C . ALA B 2 295 ? 63.22836 -11.99397 46.44761 1.000 33.98819 295 ALA B C 1
ATOM 7108 O O . ALA B 2 295 ? 64.42790 -12.30783 46.46898 1.000 34.48828 295 ALA B O 1
ATOM 7115 N N . ARG B 2 296 ? 62.80700 -10.72456 46.45142 1.000 32.91449 296 ARG B N 1
ATOM 7116 C CA . ARG B 2 296 ? 63.73326 -9.60275 46.37487 1.000 32.26257 296 ARG B CA 1
ATOM 7117 C C . ARG B 2 296 ? 64.41397 -9.34114 47.72009 1.000 35.92317 296 ARG B C 1
ATOM 7118 O O . ARG B 2 296 ? 65.63515 -9.19744 47.77684 1.000 36.67440 296 ARG B O 1
ATOM 7139 N N . TYR B 2 297 ? 63.64048 -9.28258 48.81278 1.000 32.07332 297 TYR B N 1
ATOM 7140 C CA . TYR B 2 297 ? 64.13978 -8.77715 50.08901 1.000 31.89975 297 TYR B CA 1
ATOM 7141 C C . TYR B 2 297 ? 64.35905 -9.79564 51.19663 1.000 32.77356 297 TYR B C 1
ATOM 7142 O O . TYR B 2 297 ? 65.01953 -9.45935 52.19330 1.000 34.75773 297 TYR B O 1
ATOM 7160 N N . GLY B 2 298 ? 63.79006 -11.00221 51.10259 1.000 33.53804 298 GLY B N 1
ATOM 7161 C CA . GLY B 2 298 ? 63.82186 -11.95687 52.18056 1.000 38.89716 298 GLY B CA 1
ATOM 7162 C C . GLY B 2 298 ? 62.67730 -11.71010 53.14260 1.000 36.59299 298 GLY B C 1
ATOM 7163 O O . GLY B 2 298 ? 61.99661 -10.67836 53.10826 1.000 33.69405 298 GLY B O 1
ATOM 7167 N N . GLU B 2 299 ? 62.47439 -12.70006 54.00660 1.000 36.64917 299 GLU B N 1
ATOM 7168 C CA . GLU B 2 299 ? 61.30210 -12.69640 54.87664 1.000 38.41282 299 GLU B CA 1
ATOM 7169 C C . GLU B 2 299 ? 61.36304 -11.56054 55.88860 1.000 37.66368 299 GLU B C 1
ATOM 7170 O O . GLU B 2 299 ? 60.38201 -10.83025 56.07767 1.000 34.91129 299 GLU B O 1
ATOM 7182 N N . ALA B 2 300 ? 62.50261 -11.38271 56.54970 1.000 36.80362 300 ALA B N 1
ATOM 7183 C CA . ALA B 2 300 ? 62.51284 -10.40250 57.64150 1.000 40.67870 300 ALA B CA 1
ATOM 7184 C C . ALA B 2 300 ? 62.34371 -8.99148 57.09870 1.000 33.86145 300 ALA B C 1
ATOM 7185 O O . ALA B 2 300 ? 61.55106 -8.18213 57.62942 1.000 35.68917 300 ALA B O 1
ATOM 7192 N N . LYS B 2 301 ? 63.07478 -8.66120 56.03485 1.000 33.87569 301 LYS B N 1
ATOM 7193 C CA . LYS B 2 301 ? 62.97053 -7.31511 55.49507 1.000 33.26944 301 LYS B CA 1
ATOM 7194 C C . LYS B 2 301 ? 61.59487 -7.06535 54.88988 1.000 33.49309 301 LYS B C 1
ATOM 7195 O O . LYS B 2 301 ? 61.05950 -5.95937 55.01225 1.000 31.05297 301 LYS B O 1
ATOM 7214 N N . THR B 2 302 ? 60.98332 -8.07944 54.27010 1.000 31.32570 302 THR B N 1
ATOM 7215 C CA . THR B 2 302 ? 59.62773 -7.89885 53.75057 1.000 31.81865 302 THR B CA 1
ATOM 7216 C C . THR B 2 302 ? 58.65268 -7.54531 54.85192 1.000 32.88028 302 THR B C 1
ATOM 7217 O O . THR B 2 302 ? 57.82219 -6.63815 54.68676 1.000 30.10836 302 THR B O 1
ATOM 7228 N N . ALA B 2 303 ? 58.70775 -8.25866 55.96615 1.000 31.83096 303 ALA B N 1
ATOM 7229 C CA . ALA B 2 303 ? 57.82796 -7.92702 57.08186 1.000 35.17422 303 ALA B CA 1
ATOM 7230 C C . ALA B 2 303 ? 58.06610 -6.51057 57.58440 1.000 31.32727 303 ALA B C 1
ATOM 7231 O O . ALA B 2 303 ? 57.11967 -5.81522 57.97680 1.000 32.95925 303 ALA B O 1
ATOM 7238 N N . GLN B 2 304 ? 59.32670 -6.09233 57.66800 1.000 33.23444 304 GLN B N 1
ATOM 7239 C CA . GLN B 2 304 ? 59.60578 -4.71193 58.06543 1.000 31.27704 304 GLN B CA 1
ATOM 7240 C C . GLN B 2 304 ? 58.98959 -3.71387 57.09333 1.000 34.89762 304 GLN B C 1
ATOM 7241 O O . GLN B 2 304 ? 58.43727 -2.69482 57.50683 1.000 30.96424 304 GLN B O 1
ATOM 7255 N N . ILE B 2 305 ? 59.14280 -3.94600 55.79070 1.000 29.89352 305 ILE B N 1
ATOM 7256 C CA . ILE B 2 305 ? 58.63152 -2.99552 54.79658 1.000 29.06753 305 ILE B CA 1
ATOM 7257 C C . ILE B 2 305 ? 57.11734 -2.92114 54.85792 1.000 32.22376 305 ILE B C 1
ATOM 7258 O O . ILE B 2 305 ? 56.52586 -1.83883 54.86040 1.000 29.08525 305 ILE B O 1
ATOM 7274 N N . LEU B 2 306 ? 56.46406 -4.07887 54.80627 1.000 30.99968 306 LEU B N 1
ATOM 7275 C CA . LEU B 2 306 ? 55.01526 -4.08870 54.78109 1.000 32.05212 306 LEU B CA 1
ATOM 7276 C C . LEU B 2 306 ? 54.43997 -3.69208 56.12833 1.000 36.39478 306 LEU B C 1
ATOM 7277 O O . LEU B 2 306 ? 53.27913 -3.30347 56.18376 1.000 37.31346 306 LEU B O 1
ATOM 7293 N N . GLY B 2 307 ? 55.22639 -3.75434 57.20785 1.000 33.84783 307 GLY B N 1
ATOM 7294 C CA . GLY B 2 307 ? 54.68449 -3.45810 58.52904 1.000 37.73328 307 GLY B CA 1
ATOM 7295 C C . GLY B 2 307 ? 54.66185 -1.98644 58.87519 1.000 38.47996 307 GLY B C 1
ATOM 7296 O O . GLY B 2 307 ? 53.92888 -1.56898 59.78202 1.000 36.74298 307 GLY B O 1
ATOM 7300 N N . MET B 2 308 ? 55.38920 -1.16842 58.13425 1.000 35.03512 308 MET B N 1
ATOM 7301 C CA . MET B 2 308 ? 55.30374 0.25220 58.40008 1.000 35.94038 308 MET B CA 1
ATOM 7302 C C . MET B 2 308 ? 53.89955 0.75612 58.04153 1.000 37.57358 308 MET B C 1
ATOM 7303 O O . MET B 2 308 ? 53.35349 0.45706 56.97529 1.000 37.56491 308 MET B O 1
ATOM 7317 N N . ALA B 2 309 ? 53.28928 1.47353 58.96853 1.000 36.88483 309 ALA B N 1
ATOM 7318 C CA . ALA B 2 309 ? 51.88353 1.84876 58.86003 1.000 35.38114 309 ALA B CA 1
ATOM 7319 C C . ALA B 2 309 ? 51.74328 3.34753 59.11479 1.000 35.58089 309 ALA B C 1
ATOM 7320 O O . ALA B 2 309 ? 51.07014 3.79967 60.04584 1.000 36.36986 309 ALA B O 1
ATOM 7327 N N . ARG B 2 310 ? 52.38604 4.13754 58.26027 1.000 28.94475 310 ARG B N 1
ATOM 7328 C CA . ARG B 2 310 ? 52.24938 5.58318 58.35236 1.000 27.78198 310 ARG B CA 1
ATOM 7329 C C . ARG B 2 310 ? 51.15697 6.03709 57.38735 1.000 33.50732 310 ARG B C 1
ATOM 7330 O O . ARG B 2 310 ? 51.35403 6.06177 56.16805 1.000 42.15060 310 ARG B O 1
ATOM 7351 N N . HIS B 2 311 ? 49.99131 6.38568 57.95663 1.000 30.11000 311 HIS B N 1
ATOM 7352 C CA . HIS B 2 311 ? 48.81767 6.70247 57.15642 1.000 26.13816 311 HIS B CA 1
ATOM 7353 C C . HIS B 2 311 ? 49.06460 7.86965 56.24210 1.000 29.44923 311 HIS B C 1
ATOM 7354 O O . HIS B 2 311 ? 48.65713 7.83850 55.08015 1.000 33.12301 311 HIS B O 1
ATOM 7368 N N . ASN B 2 312 ? 49.71976 8.91360 56.73267 1.000 28.70047 312 ASN B N 1
ATOM 7369 C CA . ASN B 2 312 ? 50.18703 9.96278 55.83519 1.000 30.34389 312 ASN B CA 1
ATOM 7370 C C . ASN B 2 312 ? 51.43894 10.58198 56.43432 1.000 32.27891 312 ASN B C 1
ATOM 7371 O O . ASN B 2 312 ? 51.79150 10.35010 57.59763 1.000 34.45675 312 ASN B O 1
ATOM 7382 N N . THR B 2 313 ? 52.19701 11.21396 55.56276 1.000 25.47372 313 THR B N 1
ATOM 7383 C CA . THR B 2 313 ? 53.41253 11.92439 55.91629 1.000 24.66335 313 THR B CA 1
ATOM 7384 C C . THR B 2 313 ? 53.32886 13.31139 55.27376 1.000 24.54165 313 THR B C 1
ATOM 7385 O O . THR B 2 313 ? 52.88412 13.44136 54.13121 1.000 24.18473 313 THR B O 1
ATOM 7396 N N . VAL B 2 314 ? 53.68760 14.34915 56.02469 1.000 22.44735 314 VAL B N 1
ATOM 7397 C CA . VAL B 2 314 ? 53.70157 15.72999 55.54405 1.000 21.12620 314 VAL B CA 1
ATOM 7398 C C . VAL B 2 314 ? 55.14908 16.19918 55.38824 1.000 23.26665 314 VAL B C 1
ATOM 7399 O O . VAL B 2 314 ? 55.92520 16.18624 56.35977 1.000 22.08932 314 VAL B O 1
ATOM 7412 N N . TYR B 2 315 ? 55.50679 16.62101 54.17362 1.000 22.91889 315 TYR B N 1
ATOM 7413 C CA . TYR B 2 315 ? 56.80200 17.18569 53.81145 1.000 23.10953 315 TYR B CA 1
ATOM 7414 C C . TYR B 2 315 ? 56.53528 18.67250 53.61467 1.000 21.50495 315 TYR B C 1
ATOM 7415 O O . TYR B 2 315 ? 56.18597 19.14151 52.53749 1.000 22.96733 315 TYR B O 1
ATOM 7433 N N . TYR B 2 316 ? 56.60938 19.38137 54.71586 1.000 21.98566 316 TYR B N 1
ATOM 7434 C CA . TYR B 2 316 ? 56.12949 20.73812 54.78863 1.000 23.24476 316 TYR B CA 1
ATOM 7435 C C . TYR B 2 316 ? 57.01015 21.64666 53.94464 1.000 23.43923 316 TYR B C 1
ATOM 7436 O O . TYR B 2 316 ? 58.24128 21.56356 54.02524 1.000 22.26341 316 TYR B O 1
ATOM 7454 N N . PRO B 2 317 ? 56.41958 22.55497 53.15657 1.000 22.28338 317 PRO B N 1
ATOM 7455 C CA . PRO B 2 317 ? 54.99218 22.89751 53.16350 1.000 20.97995 317 PRO B CA 1
ATOM 7456 C C . PRO B 2 317 ? 54.17069 22.29037 52.04728 1.000 23.51096 317 PRO B C 1
ATOM 7457 O O . PRO B 2 317 ? 52.95988 22.41779 52.14765 1.000 22.46156 317 PRO B O 1
ATOM 7468 N N . ASN B 2 318 ? 54.69493 21.63349 51.01821 1.000 20.33751 318 ASN B N 1
ATOM 7469 C CA . ASN B 2 318 ? 53.88452 21.46275 49.81425 1.000 23.22823 318 ASN B CA 1
ATOM 7470 C C . ASN B 2 318 ? 53.68613 20.03345 49.37534 1.000 24.26608 318 ASN B C 1
ATOM 7471 O O . ASN B 2 318 ? 53.10259 19.83173 48.31367 1.000 21.63920 318 ASN B O 1
ATOM 7482 N N . LEU B 2 319 ? 54.05392 19.03804 50.16621 1.000 22.14063 319 LEU B N 1
ATOM 7483 C CA . LEU B 2 319 ? 53.88314 17.64425 49.74155 1.000 20.30990 319 LEU B CA 1
ATOM 7484 C C . LEU B 2 319 ? 53.36142 16.77079 50.87022 1.000 21.94232 319 LEU B C 1
ATOM 7485 O O . LEU B 2 319 ? 53.85077 16.83349 52.00266 1.000 23.23405 319 LEU B O 1
ATOM 7501 N N . THR B 2 320 ? 52.44230 15.86747 50.52756 1.000 22.23322 320 THR B N 1
ATOM 7502 C CA . THR B 2 320 ? 52.07397 14.79015 51.43546 1.000 22.55536 320 THR B CA 1
ATOM 7503 C C . THR B 2 320 ? 52.04660 13.47199 50.69364 1.000 23.47604 320 THR B C 1
ATOM 7504 O O . THR B 2 320 ? 51.68868 13.44042 49.51427 1.000 22.18699 320 THR B O 1
ATOM 7515 N N . ILE B 2 321 ? 52.40413 12.38745 51.36861 1.000 22.17896 321 ILE B N 1
ATOM 7516 C CA . ILE B 2 321 ? 52.42956 11.06847 50.73107 1.000 22.47587 321 ILE B CA 1
ATOM 7517 C C . ILE B 2 321 ? 51.73865 10.04757 51.63513 1.000 25.55012 321 ILE B C 1
ATOM 7518 O O . ILE B 2 321 ? 51.64621 10.24731 52.84814 1.000 26.89491 321 ILE B O 1
ATOM 7534 N N . LYS B 2 322 ? 51.25466 8.95406 51.04318 1.000 22.36965 322 LYS B N 1
ATOM 7535 C CA . LYS B 2 322 ? 50.61817 7.82673 51.75066 1.000 24.47800 322 LYS B CA 1
ATOM 7536 C C . LYS B 2 322 ? 51.35290 6.58012 51.29643 1.000 32.08156 322 LYS B C 1
ATOM 7537 O O . LYS B 2 322 ? 51.02644 5.96935 50.26578 1.000 41.19556 322 LYS B O 1
ATOM 7556 N N . GLY B 2 323 ? 52.36946 6.23670 52.01462 1.000 26.71152 323 GLY B N 1
ATOM 7557 C CA . GLY B 2 323 ? 53.07384 4.96180 51.71658 1.000 33.00034 323 GLY B CA 1
ATOM 7558 C C . GLY B 2 323 ? 52.44868 3.65925 51.17808 1.000 34.97399 323 GLY B C 1
ATOM 7559 O O . GLY B 2 323 ? 52.87679 3.12169 50.13592 1.000 29.33558 323 GLY B O 1
ATOM 7563 N N . ALA B 2 324 ? 51.55486 3.03031 51.94429 1.000 31.40093 324 ALA B N 1
ATOM 7564 C CA . ALA B 2 324 ? 50.96663 1.75625 51.55228 1.000 30.86998 324 ALA B CA 1
ATOM 7565 C C . ALA B 2 324 ? 50.03638 1.85446 50.33736 1.000 34.33148 324 ALA B C 1
ATOM 7566 O O . ALA B 2 324 ? 49.73290 0.82924 49.72064 1.000 30.62439 324 ALA B O 1
ATOM 7573 N N . ILE B 2 325 ? 49.60520 3.02818 49.92237 1.000 32.75791 325 ILE B N 1
ATOM 7574 C CA . ILE B 2 325 ? 48.76607 3.13735 48.72058 1.000 27.10928 325 ILE B CA 1
ATOM 7575 C C . ILE B 2 325 ? 49.44161 3.85029 47.50297 1.000 31.08900 325 ILE B C 1
ATOM 7576 O O . ILE B 2 325 ? 48.89682 3.80649 46.38394 1.000 36.00879 325 ILE B O 1
ATOM 7592 N N . GLN B 2 326 ? 50.62167 4.40475 47.65770 1.000 32.86917 326 GLN B N 1
ATOM 7593 C CA . GLN B 2 326 ? 51.40289 4.99920 46.55366 1.000 27.08498 326 GLN B CA 1
ATOM 7594 C C . GLN B 2 326 ? 50.69373 6.19339 45.93114 1.000 27.80412 326 GLN B C 1
ATOM 7595 O O . GLN B 2 326 ? 50.75723 6.41244 44.71278 1.000 25.47135 326 GLN B O 1
ATOM 7609 N N . ALA B 2 327 ? 50.04453 6.98310 46.76600 1.000 22.88778 327 ALA B N 1
ATOM 7610 C CA . ALA B 2 327 ? 49.44428 8.24903 46.36962 1.000 22.46028 327 ALA B CA 1
ATOM 7611 C C . ALA B 2 327 ? 50.16384 9.41287 47.05252 1.000 24.98661 327 ALA B C 1
ATOM 7612 O O . ALA B 2 327 ? 50.56294 9.30321 48.22865 1.000 24.87720 327 ALA B O 1
ATOM 7619 N N . ILE B 2 328 ? 50.35218 10.50775 46.30848 1.000 22.39325 328 ILE B N 1
ATOM 7620 C CA . ILE B 2 328 ? 50.88235 11.76731 46.82654 1.000 21.78733 328 ILE B CA 1
ATOM 7621 C C . ILE B 2 328 ? 49.95352 12.90780 46.43036 1.000 24.42201 328 ILE B C 1
ATOM 7622 O O . ILE B 2 328 ? 49.25643 12.85649 45.41089 1.000 24.63725 328 ILE B O 1
ATOM 7638 N N . ARG B 2 329 ? 49.99898 13.98017 47.22478 1.000 21.76101 329 ARG B N 1
ATOM 7639 C CA . ARG B 2 329 ? 49.25686 15.20310 46.97469 1.000 21.54186 329 ARG B CA 1
ATOM 7640 C C . ARG B 2 329 ? 50.22121 16.38977 47.08789 1.000 22.84637 329 ARG B C 1
ATOM 7641 O O . ARG B 2 329 ? 51.01827 16.48234 48.04448 1.000 21.39514 329 ARG B O 1
ATOM 7662 N N . VAL B 2 330 ? 50.21882 17.22290 46.04226 1.000 19.07543 330 VAL B N 1
ATOM 7663 C CA . VAL B 2 330 ? 51.06375 18.41128 45.94626 1.000 21.05549 330 VAL B CA 1
ATOM 7664 C C . VAL B 2 330 ? 50.19954 19.66362 46.11824 1.000 23.25733 330 VAL B C 1
ATOM 7665 O O . VAL B 2 330 ? 49.15507 19.81748 45.45816 1.000 21.46344 330 VAL B O 1
ATOM 7678 N N . VAL B 2 331 ? 50.66172 20.55448 46.99465 1.000 20.96666 331 VAL B N 1
ATOM 7679 C CA . VAL B 2 331 ? 49.98277 21.79978 47.32714 1.000 20.18177 331 VAL B CA 1
ATOM 7680 C C . VAL B 2 331 ? 50.55689 22.90452 46.45024 1.000 22.69071 331 VAL B C 1
ATOM 7681 O O . VAL B 2 331 ? 51.73149 23.26949 46.58756 1.000 23.26671 331 VAL B O 1
ATOM 7694 N N . LYS B 2 332 ? 49.68586 23.53564 45.64670 1.000 20.49532 332 LYS B N 1
ATOM 7695 C CA . LYS B 2 332 ? 50.08275 24.61976 44.74307 1.000 20.37182 332 LYS B CA 1
ATOM 7696 C C . LYS B 2 332 ? 49.33547 25.88368 45.14996 1.000 23.00512 332 LYS B C 1
ATOM 7697 O O . LYS B 2 332 ? 48.20558 26.12360 44.69129 1.000 21.34244 332 LYS B O 1
ATOM 7716 N N . PRO B 2 333 ? 49.91377 26.71668 46.01645 1.000 21.24934 333 PRO B N 1
ATOM 7717 C CA . PRO B 2 333 ? 49.19114 27.91128 46.44446 1.000 22.42714 333 PRO B CA 1
ATOM 7718 C C . PRO B 2 333 ? 49.07898 28.89296 45.30117 1.000 25.58748 333 PRO B C 1
ATOM 7719 O O . PRO B 2 333 ? 50.02550 29.09772 44.53925 1.000 22.86194 333 PRO B O 1
ATOM 7730 N N . ILE B 2 334 ? 47.88889 29.49428 45.17403 1.000 21.88879 334 ILE B N 1
ATOM 7731 C CA . ILE B 2 334 ? 47.61379 30.46033 44.13085 1.000 22.53790 334 ILE B CA 1
ATOM 7732 C C . ILE B 2 334 ? 47.38011 31.85473 44.69304 1.000 24.50077 334 ILE B C 1
ATOM 7733 O O . ILE B 2 334 ? 47.85780 32.84441 44.12475 1.000 20.72214 334 ILE B O 1
ATOM 7749 N N . SER B 2 335 ? 46.57713 31.97865 45.74739 1.000 21.89831 335 SER B N 1
ATOM 7750 C CA . SER B 2 335 ? 46.31059 33.24962 46.41521 1.000 21.43662 335 SER B CA 1
ATOM 7751 C C . SER B 2 335 ? 45.88898 32.93713 47.84767 1.000 21.00472 335 SER B C 1
ATOM 7752 O O . SER B 2 335 ? 45.83347 31.77166 48.26448 1.000 20.02324 335 SER B O 1
ATOM 7760 N N . ALA B 2 336 ? 45.60939 33.99355 48.62044 1.000 21.58416 336 ALA B N 1
ATOM 7761 C CA . ALA B 2 336 ? 45.19728 33.76653 49.99952 1.000 22.77474 336 ALA B CA 1
ATOM 7762 C C . ALA B 2 336 ? 43.97682 32.85840 50.08454 1.000 21.82280 336 ALA B C 1
ATOM 7763 O O . ALA B 2 336 ? 43.83922 32.13648 51.07640 1.000 22.36815 336 ALA B O 1
ATOM 7770 N N . ASP B 2 337 ? 43.04889 32.90050 49.09093 1.000 21.33907 337 ASP B N 1
ATOM 7771 C CA . ASP B 2 337 ? 41.87542 32.02449 49.08991 1.000 21.95581 337 ASP B CA 1
ATOM 7772 C C . ASP B 2 337 ? 41.80042 31.08009 47.90426 1.000 20.60189 337 ASP B C 1
ATOM 7773 O O . ASP B 2 337 ? 40.71005 30.62186 47.53945 1.000 20.25762 337 ASP B O 1
ATOM 7782 N N . ARG B 2 338 ? 42.95113 30.66622 47.36541 1.000 20.59469 338 ARG B N 1
ATOM 7783 C CA . ARG B 2 338 ? 42.92676 29.71054 46.26770 1.000 19.74688 338 ARG B CA 1
ATOM 7784 C C . ARG B 2 338 ? 44.13934 28.79958 46.32266 1.000 19.15632 338 ARG B C 1
ATOM 7785 O O . ARG B 2 338 ? 45.26666 29.29443 46.41704 1.000 22.26939 338 ARG B O 1
ATOM 7806 N N . THR B 2 339 ? 43.90947 27.49680 46.23750 1.000 20.72368 339 THR B N 1
ATOM 7807 C CA . THR B 2 339 ? 44.97147 26.47758 46.27067 1.000 21.89392 339 THR B CA 1
ATOM 7808 C C . THR B 2 339 ? 44.63033 25.36868 45.29261 1.000 20.74073 339 THR B C 1
ATOM 7809 O O . THR B 2 339 ? 43.55569 24.78778 45.39044 1.000 22.34300 339 THR B O 1
ATOM 7820 N N . LEU B 2 340 ? 45.50662 25.05816 44.35693 1.000 21.89592 340 LEU B N 1
ATOM 7821 C CA . LEU B 2 340 ? 45.33364 23.83610 43.56784 1.000 19.61478 340 LEU B CA 1
ATOM 7822 C C . LEU B 2 340 ? 45.98541 22.65233 44.28778 1.000 20.10793 340 LEU B C 1
ATOM 7823 O O . LEU B 2 340 ? 47.13809 22.74753 44.71316 1.000 19.44522 340 LEU B O 1
ATOM 7839 N N . ILE B 2 341 ? 45.26501 21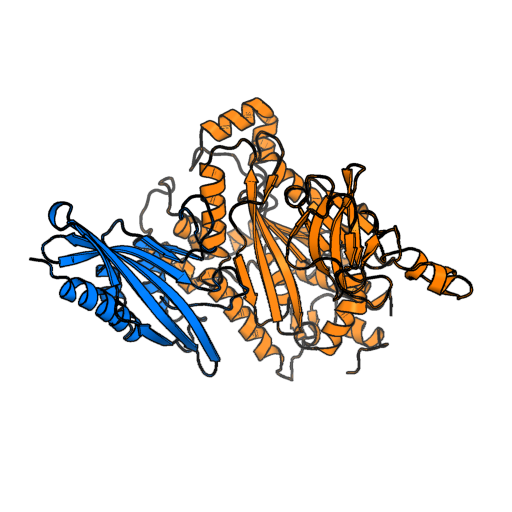.52709 44.39913 1.000 19.60937 341 ILE B N 1
ATOM 7840 C CA . ILE B 2 341 ? 45.82054 20.24707 44.88651 1.000 19.98314 341 ILE B CA 1
ATOM 7841 C C . ILE B 2 341 ? 45.93902 19.29776 43.70506 1.000 22.33082 341 ILE B C 1
ATOM 7842 O O . ILE B 2 341 ? 44.95804 19.05880 42.99117 1.000 24.33616 341 ILE B O 1
ATOM 7858 N N . GLU B 2 342 ? 47.14205 18.81578 43.44700 1.000 21.32064 342 GLU B N 1
ATOM 7859 C CA . GLU B 2 342 ? 47.41075 17.87187 42.37661 1.000 19.99767 342 GLU B CA 1
ATOM 7860 C C . GLU B 2 342 ? 47.69606 16.52424 43.01882 1.000 26.59027 342 GLU B C 1
ATOM 7861 O O . GLU B 2 342 ? 48.64105 16.39848 43.80397 1.000 24.13457 342 GLU B O 1
ATOM 7873 N N . SER B 2 343 ? 46.89467 15.50943 42.70854 1.000 21.05283 343 SER B N 1
ATOM 7874 C CA . SER B 2 343 ? 47.09481 14.20081 43.32796 1.000 22.06102 343 SER B CA 1
ATOM 7875 C C . SER B 2 343 ? 47.55795 13.16462 42.32311 1.000 23.38024 343 SER B C 1
ATOM 7876 O O . SER B 2 343 ? 46.82720 12.82468 41.39153 1.000 23.47094 343 SER B O 1
ATOM 7884 N N . TRP B 2 344 ? 48.76635 12.63979 42.53503 1.000 22.14397 344 TRP B N 1
ATOM 7885 C CA . TRP B 2 344 ? 49.47148 11.73534 41.63131 1.000 23.92734 344 TRP B CA 1
ATOM 7886 C C . TRP B 2 344 ? 49.59425 10.35291 42.26649 1.000 24.39006 344 TRP B C 1
ATOM 7887 O O . TRP B 2 344 ? 49.52393 10.18022 43.49880 1.000 23.80387 344 TRP B O 1
ATOM 7908 N N . THR B 2 345 ? 49.86358 9.34613 41.43428 1.000 21.73484 345 THR B N 1
ATOM 7909 C CA . THR B 2 345 ? 50.13973 8.00881 41.94670 1.000 23.18046 345 THR B CA 1
ATOM 7910 C C . THR B 2 345 ? 51.35489 7.40842 41.26202 1.000 26.18324 345 THR B C 1
ATOM 7911 O O . THR B 2 345 ? 51.78856 7.85532 40.20186 1.000 25.65934 345 THR B O 1
ATOM 7922 N N . PHE B 2 346 ? 51.91618 6.41220 41.92192 1.000 23.87639 346 PHE B N 1
ATOM 7923 C CA . PHE B 2 346 ? 53.04084 5.65914 41.40639 1.000 26.76637 346 PHE B CA 1
ATOM 7924 C C . PHE B 2 346 ? 52.70101 4.18726 41.19227 1.000 27.40561 346 PHE B C 1
ATOM 7925 O O . PHE B 2 346 ? 52.05837 3.54960 42.03864 1.000 27.92637 346 PHE B O 1
ATOM 7942 N N . ARG B 2 347 ? 53.23760 3.63033 40.11301 1.000 26.06852 347 ARG B N 1
ATOM 7943 C CA . ARG B 2 347 ? 53.37054 2.19328 39.95622 1.000 28.54460 347 ARG B CA 1
ATOM 7944 C C . ARG B 2 347 ? 54.57731 1.69595 40.74131 1.000 27.93116 347 ARG B C 1
ATOM 7945 O O . ARG B 2 347 ? 55.65005 2.31417 40.73097 1.000 27.90845 347 ARG B O 1
ATOM 7966 N N . LEU B 2 348 ? 54.37858 0.60049 41.45070 1.000 26.12883 348 LEU B N 1
ATOM 7967 C CA . LEU B 2 348 ? 55.45673 -0.13239 42.08641 1.000 25.57169 348 LEU B CA 1
ATOM 7968 C C . LEU B 2 348 ? 56.08974 -0.97742 40.99135 1.000 28.68914 348 LEU B C 1
ATOM 7969 O O . LEU B 2 348 ? 55.46541 -1.93203 40.51747 1.000 30.35708 348 LEU B O 1
ATOM 7985 N N . LYS B 2 349 ? 57.29897 -0.63175 40.55437 1.000 25.64853 349 LYS B N 1
ATOM 7986 C CA . LYS B 2 349 ? 57.91665 -1.38782 39.46978 1.000 30.07337 349 LYS B CA 1
ATOM 7987 C C . LYS B 2 349 ? 58.05743 -2.85048 39.85551 1.000 31.97706 349 LYS B C 1
ATOM 7988 O O . LYS B 2 349 ? 58.50764 -3.18391 40.95750 1.000 30.43372 349 LYS B O 1
ATOM 8007 N N . GLY B 2 350 ? 57.66636 -3.73161 38.94142 1.000 29.24258 350 GLY B N 1
ATOM 8008 C CA . GLY B 2 350 ? 57.74857 -5.15261 39.15708 1.000 31.38154 350 GLY B CA 1
ATOM 8009 C C . GLY B 2 350 ? 56.59149 -5.77723 39.90160 1.000 33.67071 350 GLY B C 1
ATOM 8010 O O . GLY B 2 350 ? 56.59417 -7.00105 40.07794 1.000 34.42039 350 GLY B O 1
ATOM 8014 N N . ALA B 2 351 ? 55.61395 -4.97581 40.37810 1.000 31.96564 351 ALA B N 1
ATOM 8015 C CA . ALA B 2 351 ? 54.48241 -5.52634 41.10588 1.000 33.64365 351 ALA B CA 1
ATOM 8016 C C . ALA B 2 351 ? 53.41017 -5.95531 40.10943 1.000 37.66172 351 ALA B C 1
ATOM 8017 O O . ALA B 2 351 ? 53.33873 -5.42030 39.00025 1.000 33.16862 351 ALA B O 1
ATOM 8024 N N . PRO B 2 352 ? 52.56701 -6.91104 40.48436 1.000 35.15599 352 PRO B N 1
ATOM 8025 C CA . PRO B 2 352 ? 51.45247 -7.27538 39.62166 1.000 34.23524 352 PRO B CA 1
ATOM 8026 C C . PRO B 2 352 ? 50.49370 -6.11112 39.42930 1.000 34.95432 352 PRO B C 1
ATOM 8027 O O . PRO B 2 352 ? 50.45393 -5.14826 40.21910 1.000 30.96825 352 PRO B O 1
ATOM 8038 N N . PRO B 2 353 ? 49.69913 -6.16064 38.36612 1.000 35.55446 353 PRO B N 1
ATOM 8039 C CA . PRO B 2 353 ? 48.88273 -4.98816 38.02159 1.000 33.38199 353 PRO B CA 1
ATOM 8040 C C . PRO B 2 353 ? 47.85042 -4.64210 39.07353 1.000 33.86175 353 PRO B C 1
ATOM 8041 O O . PRO B 2 353 ? 47.36160 -3.50668 39.09685 1.000 33.08990 353 PRO B O 1
ATOM 8052 N N . GLU B 2 354 ? 47.47074 -5.58364 39.92212 1.000 34.05774 354 GLU B N 1
ATOM 8053 C CA . GLU B 2 354 ? 46.47362 -5.27740 40.94925 1.000 34.77495 354 GLU B CA 1
ATOM 8054 C C . GLU B 2 354 ? 46.91036 -4.14736 41.87186 1.000 33.16335 354 GLU B C 1
ATOM 8055 O O . GLU B 2 354 ? 46.06575 -3.42429 42.41566 1.000 32.22095 354 GLU B O 1
ATOM 8067 N N . LEU B 2 355 ? 48.20715 -4.00372 42.12285 1.000 29.00863 355 LEU B N 1
ATOM 8068 C CA . LEU B 2 355 ? 48.61982 -2.95197 43.05845 1.000 26.84986 355 LEU B CA 1
ATOM 8069 C C . LEU B 2 355 ? 48.28279 -1.56998 42.51006 1.000 28.82229 355 LEU B C 1
ATOM 8070 O O . LEU B 2 355 ? 47.75194 -0.72016 43.23468 1.000 26.00892 355 LEU B O 1
ATOM 8086 N N . LEU B 2 356 ? 48.59512 -1.30307 41.23235 1.000 28.94958 356 LEU B N 1
ATOM 8087 C CA . LEU B 2 356 ? 48.24851 0.00559 40.67464 1.000 27.90421 356 LEU B CA 1
ATOM 8088 C C . LEU B 2 356 ? 46.73868 0.15838 40.53711 1.000 27.90803 356 LEU B C 1
ATOM 8089 O O . LEU B 2 356 ? 46.21104 1.27506 40.60965 1.000 28.10774 356 LEU B O 1
ATOM 8105 N N . GLN B 2 357 ? 46.02444 -0.95266 40.35166 1.000 29.48169 357 GLN B N 1
ATOM 8106 C CA . GLN B 2 357 ? 44.56695 -0.87566 40.31824 1.000 28.11279 357 GLN B CA 1
ATOM 8107 C C . GLN B 2 357 ? 44.02707 -0.34646 41.64049 1.000 27.59823 357 GLN B C 1
ATOM 8108 O O . GLN B 2 357 ? 43.14878 0.53281 41.65959 1.000 27.70031 357 GLN B O 1
ATOM 8122 N N . ARG B 2 358 ? 44.56317 -0.85366 42.75805 1.000 29.97111 358 ARG B N 1
ATOM 8123 C CA . ARG B 2 358 ? 44.08896 -0.40268 44.06493 1.000 30.17831 358 ARG B CA 1
ATOM 8124 C C . ARG B 2 358 ? 44.44614 1.04670 44.32762 1.000 29.25856 358 ARG B C 1
ATOM 8125 O O . ARG B 2 358 ? 43.62071 1.82280 44.83506 1.000 28.44354 358 ARG B O 1
ATOM 8146 N N . THR B 2 359 ? 45.66245 1.44933 43.92808 1.000 28.39220 359 THR B N 1
ATOM 8147 C CA . THR B 2 359 ? 46.13558 2.80838 44.16389 1.000 24.44715 359 THR B CA 1
ATOM 8148 C C . THR B 2 359 ? 45.34672 3.80419 43.32913 1.000 26.60139 359 THR B C 1
ATOM 8149 O O . THR B 2 359 ? 44.95556 4.86261 43.82782 1.000 25.13931 359 THR B O 1
ATOM 8160 N N . THR B 2 360 ? 45.09320 3.48435 42.05203 1.000 27.46695 360 THR B N 1
ATOM 8161 C CA . THR B 2 360 ? 44.32720 4.42035 41.22565 1.000 26.09916 360 THR B CA 1
ATOM 8162 C C . THR B 2 360 ? 42.87532 4.48435 41.68398 1.000 25.77909 360 THR B C 1
ATOM 8163 O O . THR B 2 360 ? 42.23304 5.54106 41.60139 1.000 27.70301 360 THR B O 1
ATOM 8174 N N . MET B 2 361 ? 42.34980 3.39092 42.20268 1.000 25.92648 361 MET B N 1
ATOM 8175 C CA . MET B 2 361 ? 41.00281 3.44283 42.75259 1.000 27.05682 361 MET B CA 1
ATOM 8176 C C . MET B 2 361 ? 40.94621 4.35349 43.96316 1.000 26.15434 361 MET B C 1
ATOM 8177 O O . MET B 2 361 ? 39.99903 5.13515 44.11759 1.000 26.85834 361 MET B O 1
ATOM 8191 N N . TYR B 2 362 ? 41.95087 4.25807 44.83778 1.000 28.14335 362 TYR B N 1
ATOM 8192 C CA . TYR B 2 362 ? 42.00499 5.11668 46.01976 1.000 28.43701 362 TYR B CA 1
ATOM 8193 C C . TYR B 2 362 ? 42.06854 6.57429 45.62214 1.000 27.95014 362 TYR B C 1
ATOM 8194 O O . TYR B 2 362 ? 41.33276 7.43229 46.15422 1.000 24.43084 362 TYR B O 1
ATOM 8212 N N . ASN B 2 363 ? 42.95880 6.88093 44.67012 1.000 22.94690 363 ASN B N 1
ATOM 8213 C CA . ASN B 2 363 ? 43.12811 8.24727 44.23188 1.000 23.20272 363 ASN B CA 1
ATOM 8214 C C . ASN B 2 363 ? 41.79334 8.82441 43.76406 1.000 25.49421 363 ASN B C 1
ATOM 8215 O O . ASN B 2 363 ? 41.43003 9.93317 44.15799 1.000 23.78846 363 ASN B O 1
ATOM 8226 N N . ARG B 2 364 ? 41.01435 8.05388 42.98190 1.000 24.14252 364 ARG B N 1
ATOM 8227 C CA . ARG B 2 364 ? 39.69471 8.52042 42.53754 1.000 24.46753 364 ARG B CA 1
ATOM 8228 C C . ARG B 2 364 ? 38.76271 8.74576 43.72196 1.000 25.18704 364 ARG B C 1
ATOM 8229 O O . ARG B 2 364 ? 38.12765 9.80359 43.85394 1.000 25.49865 364 ARG B O 1
ATOM 8250 N N . LEU B 2 365 ? 38.68632 7.75213 44.59729 1.000 24.24861 365 LEU B N 1
ATOM 8251 C CA . LEU B 2 365 ? 37.69649 7.76722 45.66955 1.000 25.35487 365 LEU B CA 1
ATOM 8252 C C . LEU B 2 365 ? 37.89063 8.92519 46.62847 1.000 28.51899 365 LEU B C 1
ATOM 8253 O O . LEU B 2 365 ? 36.90510 9.42751 47.17607 1.000 28.03091 365 LEU B O 1
ATOM 8269 N N . ILE B 2 366 ? 39.13511 9.29322 46.91974 1.000 23.26674 366 ILE B N 1
ATOM 8270 C CA . ILE B 2 366 ? 39.43124 10.27209 47.95070 1.000 25.74119 366 ILE B CA 1
ATOM 8271 C C . ILE B 2 366 ? 39.81269 11.63329 47.37379 1.000 27.77680 366 ILE B C 1
ATOM 8272 O O . ILE B 2 366 ? 39.51934 12.66979 47.99306 1.000 26.50204 366 ILE B O 1
ATOM 8288 N N . ASN B 2 367 ? 40.49796 11.68320 46.23556 1.000 25.43830 367 ASN B N 1
ATOM 8289 C CA . ASN B 2 367 ? 41.17485 12.90606 45.85824 1.000 26.26708 367 ASN B CA 1
ATOM 8290 C C . ASN B 2 367 ? 40.67466 13.56226 44.57408 1.000 24.97862 367 ASN B C 1
ATOM 8291 O O . ASN B 2 367 ? 41.21867 14.59695 44.17834 1.000 24.04927 367 ASN B O 1
ATOM 8302 N N . SER B 2 368 ? 39.68553 13.02433 43.91194 1.000 22.55866 368 SER B N 1
ATOM 8303 C CA . SER B 2 368 ? 39.13407 13.65354 42.70377 1.000 21.39824 368 SER B CA 1
ATOM 8304 C C . SER B 2 368 ? 38.25988 14.86381 43.06477 1.000 22.90388 368 SER B C 1
ATOM 8305 O O . SER B 2 368 ? 37.65583 14.88328 44.12304 1.000 24.70235 368 SER B O 1
ATOM 8313 N N . PRO B 2 369 ? 38.13029 15.84648 42.17094 1.000 22.15013 369 PRO B N 1
ATOM 8314 C CA . PRO B 2 369 ? 37.09730 16.89329 42.35722 1.000 22.08205 369 PRO B CA 1
ATOM 8315 C C . PRO B 2 369 ? 35.69525 16.35260 42.41878 1.000 23.31501 369 PRO B C 1
ATOM 8316 O O . PRO B 2 369 ? 34.79755 17.11498 42.81948 1.000 25.21023 369 PRO B O 1
ATOM 8327 N N . PHE B 2 370 ? 35.47694 15.09716 41.99321 1.000 23.43934 370 PHE B N 1
ATOM 8328 C CA . PHE B 2 370 ? 34.18409 14.41680 42.10170 1.000 23.28862 370 PHE B CA 1
ATOM 8329 C C . PHE B 2 370 ? 34.02141 13.59138 43.38281 1.000 25.23225 370 PHE B C 1
ATOM 8330 O O . PHE B 2 370 ? 32.98235 12.93128 43.55469 1.000 25.21703 370 PHE B O 1
ATOM 8347 N N . SER B 2 371 ? 35.04558 13.53455 44.25287 1.000 23.87688 371 SER B N 1
ATOM 8348 C CA . SER B 2 371 ? 34.99226 12.69160 45.44687 1.000 24.59575 371 SER B CA 1
ATOM 8349 C C . SER B 2 371 ? 34.12264 13.32058 46.53234 1.000 22.24968 371 SER B C 1
ATOM 8350 O O . SER B 2 371 ? 34.32407 14.48265 46.88868 1.000 24.32810 371 SER B O 1
ATOM 8358 N N . VAL B 2 372 ? 33.23977 12.51958 47.14477 1.000 25.23033 372 VAL B N 1
ATOM 8359 C CA . VAL B 2 372 ? 32.41699 13.08612 48.22756 1.000 23.18468 372 VAL B CA 1
ATOM 8360 C C . VAL B 2 372 ? 33.26711 13.39745 49.45715 1.000 28.34066 372 VAL B C 1
ATOM 8361 O O . VAL B 2 372 ? 32.95744 14.31239 50.22329 1.000 25.45115 372 VAL B O 1
ATOM 8374 N N . VAL B 2 373 ? 34.32660 12.62991 49.69419 1.000 24.41536 373 VAL B N 1
ATOM 8375 C CA . VAL B 2 373 ? 35.21498 12.92069 50.81216 1.000 23.26905 373 VAL B CA 1
ATOM 8376 C C . VAL B 2 373 ? 35.93098 14.23978 50.58635 1.000 25.39775 373 VAL B C 1
ATOM 8377 O O . VAL B 2 373 ? 36.06694 15.07582 51.50086 1.000 25.85611 373 VAL B O 1
ATOM 8390 N N . GLY B 2 374 ? 36.38595 14.46221 49.35469 1.000 25.35738 374 GLY B N 1
ATOM 8391 C CA . GLY B 2 374 ? 36.97571 15.73772 49.00743 1.000 24.98879 374 GLY B CA 1
ATOM 8392 C C . GLY B 2 374 ? 35.99334 16.89943 49.13676 1.000 21.88892 374 GLY B C 1
ATOM 8393 O O . GLY B 2 374 ? 36.36440 17.99748 49.57521 1.000 22.99498 374 GLY B O 1
ATOM 8397 N N . HIS B 2 375 ? 34.72991 16.67775 48.74831 1.000 22.27923 375 HIS B N 1
ATOM 8398 C CA . HIS B 2 375 ? 33.69453 17.71465 48.89802 1.000 21.99311 375 HIS B CA 1
ATOM 8399 C C . HIS B 2 375 ? 33.52177 18.04777 50.36869 1.000 24.84640 375 HIS B C 1
ATOM 8400 O O . HIS B 2 375 ? 33.36534 19.21710 50.73681 1.000 23.15522 375 HIS B O 1
ATOM 8414 N N . ASP B 2 376 ? 33.50320 16.99111 51.22086 1.000 23.75985 376 ASP B N 1
ATOM 8415 C CA . ASP B 2 376 ? 33.35680 17.14574 52.66518 1.000 25.59528 376 ASP B CA 1
ATOM 8416 C C . ASP B 2 376 ? 34.41679 18.09534 53.21444 1.000 27.82791 376 ASP B C 1
ATOM 8417 O O . ASP B 2 376 ? 34.10800 19.01480 53.99940 1.000 26.16027 376 ASP B O 1
ATOM 8426 N N . ASP B 2 377 ? 35.68287 17.85815 52.86174 1.000 23.28147 377 ASP B N 1
ATOM 8427 C CA . ASP B 2 377 ? 36.73483 18.66443 53.47435 1.000 24.95940 377 ASP B CA 1
ATOM 8428 C C . ASP B 2 377 ? 36.81984 20.05170 52.86000 1.000 24.50002 377 ASP B C 1
ATOM 8429 O O . ASP B 2 377 ? 37.02615 21.04736 53.57402 1.000 23.60456 377 ASP B O 1
ATOM 8438 N N . LEU B 2 378 ? 36.56527 20.15085 51.55071 1.000 22.54315 378 LEU B N 1
ATOM 8439 C CA . LEU B 2 378 ? 36.55423 21.47372 50.92081 1.000 22.52818 378 LEU B CA 1
ATOM 8440 C C . LEU B 2 378 ? 35.44689 22.34051 51.52671 1.000 24.52594 378 LEU B C 1
ATOM 8441 O O . LEU B 2 378 ? 35.61583 23.54501 51.71656 1.000 22.41557 378 LEU B O 1
ATOM 8457 N N . GLN B 2 379 ? 34.28871 21.74921 51.80199 1.000 23.04616 379 GLN B N 1
ATOM 8458 C CA . GLN B 2 379 ? 33.22685 22.49996 52.45026 1.000 24.28248 379 GLN B CA 1
ATOM 8459 C C . GLN B 2 379 ? 33.67692 23.07754 53.78677 1.000 24.09611 379 GLN B C 1
ATOM 8460 O O . GLN B 2 379 ? 33.38366 24.24782 54.09966 1.000 24.07941 379 GLN B O 1
ATOM 8474 N N . ALA B 2 380 ? 34.39880 22.28041 54.57416 1.000 24.32873 380 ALA B N 1
ATOM 8475 C CA . ALA B 2 380 ? 34.90100 22.75348 55.85873 1.000 23.64541 380 ALA B CA 1
ATOM 8476 C C . ALA B 2 380 ? 35.89774 23.88819 55.64260 1.000 23.25913 380 ALA B C 1
ATOM 8477 O O . ALA B 2 380 ? 35.84850 24.90639 56.34856 1.000 23.35478 380 ALA B O 1
ATOM 8484 N N . TYR B 2 381 ? 36.81410 23.73338 54.66764 1.000 21.08253 381 TYR B N 1
ATOM 8485 C CA . TYR B 2 381 ? 37.78787 24.79744 54.42153 1.000 21.73606 381 TYR B CA 1
ATOM 8486 C C . TYR B 2 381 ? 37.09691 26.08569 53.99050 1.000 21.42101 381 TYR B C 1
ATOM 8487 O O . TYR B 2 381 ? 37.49515 27.19175 54.39737 1.000 22.22306 381 TYR B O 1
ATOM 8505 N N . ARG B 2 382 ? 36.11172 25.98225 53.09376 1.000 20.89522 382 ARG B N 1
ATOM 8506 C CA . ARG B 2 382 ? 35.44797 27.21708 52.64057 1.000 21.90589 382 ARG B CA 1
ATOM 8507 C C . ARG B 2 382 ? 34.64916 27.86390 53.75683 1.000 22.63528 382 ARG B C 1
ATOM 8508 O O . ARG B 2 382 ? 34.53732 29.10647 53.83953 1.000 23.04302 382 ARG B O 1
ATOM 8529 N N . GLY B 2 383 ? 34.11446 27.04086 54.64280 1.000 22.00304 383 GLY B N 1
ATOM 8530 C CA . GLY B 2 383 ? 33.44607 27.56599 55.81972 1.000 24.15822 383 GLY B CA 1
ATOM 8531 C C . GLY B 2 383 ? 34.35984 28.36959 56.72648 1.000 22.88877 383 GLY B C 1
ATOM 8532 O O . GLY B 2 383 ? 33.94628 29.39350 57.27149 1.000 23.56208 383 GLY B O 1
ATOM 8536 N N . MET B 2 384 ? 35.59153 27.89419 56.94631 1.000 22.64675 384 MET B N 1
ATOM 8537 C CA . MET B 2 384 ? 36.56165 28.70711 57.66931 1.000 21.69601 384 MET B CA 1
ATOM 8538 C C . MET B 2 384 ? 37.03180 29.88794 56.85659 1.000 22.60535 384 MET B C 1
ATOM 8539 O O . MET B 2 384 ? 37.27923 30.95103 57.42871 1.000 22.57019 384 MET B O 1
ATOM 8553 N N . GLN B 2 385 ? 37.26675 29.70618 55.54534 1.000 22.83598 385 GLN B N 1
ATOM 8554 C CA . GLN B 2 385 ? 37.73106 30.83848 54.74178 1.000 23.05653 385 GLN B CA 1
ATOM 8555 C C . GLN B 2 385 ? 36.76384 32.01688 54.84647 1.000 27.65277 385 GLN B C 1
ATOM 8556 O O . GLN B 2 385 ? 37.18305 33.18260 54.84158 1.000 24.10713 385 GLN B O 1
ATOM 8570 N N . ALA B 2 386 ? 35.46414 31.74163 54.84466 1.000 23.62812 386 ALA B N 1
ATOM 8571 C CA . ALA B 2 386 ? 34.46223 32.78777 55.04463 1.000 23.00798 386 ALA B CA 1
ATOM 8572 C C . ALA B 2 386 ? 34.36760 33.23370 56.50251 1.000 24.12217 386 ALA B C 1
ATOM 8573 O O . ALA B 2 386 ? 34.33034 34.44096 56.80242 1.000 22.90654 386 ALA B O 1
ATOM 8580 N N . GLY B 2 387 ? 34.21779 32.26942 57.41446 1.000 21.55745 387 GLY B N 1
ATOM 8581 C CA . GLY B 2 387 ? 34.00609 32.60290 58.82121 1.000 20.59156 387 GLY B CA 1
ATOM 8582 C C . GLY B 2 387 ? 35.10424 33.45104 59.42191 1.000 19.47036 387 GLY B C 1
ATOM 8583 O O . GLY B 2 387 ? 34.82220 34.35365 60.20258 1.000 21.62530 387 GLY B O 1
ATOM 8587 N N . LEU B 2 388 ? 36.36794 33.21027 59.03545 1.000 20.13525 388 LEU B N 1
ATOM 8588 C CA . LEU B 2 388 ? 37.47757 33.91268 59.68339 1.000 22.03231 388 LEU B CA 1
ATOM 8589 C C . LEU B 2 388 ? 37.49613 35.40838 59.39402 1.000 22.32338 388 LEU B C 1
ATOM 8590 O O . LEU B 2 388 ? 38.21194 36.13867 60.09521 1.000 22.31320 388 LEU B O 1
ATOM 8606 N N . HIS B 2 389 ? 36.69547 35.89704 58.45468 1.000 22.26632 389 HIS B N 1
ATOM 8607 C CA . HIS B 2 389 ? 36.55021 37.34217 58.31932 1.000 21.67573 389 HIS B CA 1
ATOM 8608 C C . HIS B 2 389 ? 35.80459 38.00685 59.46911 1.000 27.09451 389 HIS B C 1
ATOM 8609 O O . HIS B 2 389 ? 35.80571 39.23759 59.55414 1.000 25.30817 389 HIS B O 1
ATOM 8623 N N . ALA B 2 390 ? 35.22205 37.25390 60.38345 1.000 23.09269 390 ALA B N 1
ATOM 8624 C CA . ALA B 2 390 ? 34.54996 37.83592 61.53061 1.000 22.76053 390 ALA B CA 1
ATOM 8625 C C . ALA B 2 390 ? 35.54493 38.59333 62.40038 1.000 27.76739 390 ALA B C 1
ATOM 8626 O O . ALA B 2 390 ? 36.73137 38.26518 62.45583 1.000 24.38093 390 ALA B O 1
ATOM 8633 N N . SER B 2 391 ? 35.05200 39.59453 63.10373 1.000 25.45737 391 SER B N 1
ATOM 8634 C CA . SER B 2 391 ? 35.81585 40.33365 64.09652 1.000 24.94665 391 SER B CA 1
ATOM 8635 C C . SER B 2 391 ? 35.46317 39.81816 65.49605 1.000 26.50522 391 SER B C 1
ATOM 8636 O O . SER B 2 391 ? 34.66650 38.88406 65.66048 1.000 27.96951 391 SER B O 1
ATOM 8644 N N . GLY B 2 392 ? 36.00921 40.46732 66.51825 1.000 26.80773 392 GLY B N 1
ATOM 8645 C CA . GLY B 2 392 ? 35.88868 39.99900 67.89079 1.000 29.00544 392 GLY B CA 1
ATOM 8646 C C . GLY B 2 392 ? 37.03309 39.03109 68.16439 1.000 34.21303 392 GLY B C 1
ATOM 8647 O O . GLY B 2 392 ? 38.18814 39.45718 68.30618 1.000 28.81519 392 GLY B O 1
ATOM 8651 N N . ASN B 2 393 ? 36.73130 37.73894 68.20502 1.000 29.42729 393 ASN B N 1
ATOM 8652 C CA . ASN B 2 393 ? 37.77570 36.73761 68.37166 1.000 27.67309 393 ASN B CA 1
ATOM 8653 C C . ASN B 2 393 ? 38.43169 36.55731 67.00787 1.000 24.80439 393 ASN B C 1
ATOM 8654 O O . ASN B 2 393 ? 37.83784 35.99274 66.08515 1.000 26.98591 393 ASN B O 1
ATOM 8665 N N . GLU B 2 394 ? 39.68489 36.99965 66.88075 1.000 25.19948 394 GLU B N 1
ATOM 8666 C CA . GLU B 2 394 ? 40.40164 36.86244 65.61909 1.000 24.79518 394 GLU B CA 1
ATOM 8667 C C . GLU B 2 394 ? 41.43083 35.72773 65.61227 1.000 26.91841 394 GLU B C 1
ATOM 8668 O O . GLU B 2 394 ? 42.18872 35.62943 64.65261 1.000 26.55779 394 GLU B O 1
ATOM 8680 N N . TRP B 2 395 ? 41.46617 34.88790 66.65618 1.000 25.60480 395 TRP B N 1
ATOM 8681 C CA . TRP B 2 395 ? 42.48023 33.85604 66.83888 1.000 29.08477 395 TRP B CA 1
ATOM 8682 C C . TRP B 2 395 ? 41.94358 32.48529 66.43911 1.000 27.83866 395 TRP B C 1
ATOM 8683 O O . TRP B 2 395 ? 40.74439 32.18488 66.60948 1.000 27.82292 395 TRP B O 1
ATOM 8704 N N . VAL B 2 396 ? 42.83505 31.68276 65.87099 1.000 28.26999 396 VAL B N 1
ATOM 8705 C CA . VAL B 2 396 ? 42.60360 30.27915 65.57373 1.000 24.76668 396 VAL B CA 1
ATOM 8706 C C . VAL B 2 396 ? 43.25850 29.49536 66.70675 1.000 26.19697 396 VAL B C 1
ATOM 8707 O O . VAL B 2 396 ? 44.47087 29.58720 66.93129 1.000 25.70658 396 VAL B O 1
ATOM 8720 N N . SER B 2 397 ? 42.43272 28.82014 67.50061 1.000 26.36551 397 SER B N 1
ATOM 8721 C CA . SER B 2 397 ? 42.91442 28.03570 68.62673 1.000 25.37519 397 SER B CA 1
ATOM 8722 C C . SER B 2 397 ? 43.70773 26.83335 68.15644 1.000 26.65787 397 SER B C 1
ATOM 8723 O O . SER B 2 397 ? 43.18380 25.99078 67.42761 1.000 26.59268 397 SER B O 1
ATOM 8731 N N . LEU B 2 398 ? 44.93020 26.69188 68.68526 1.000 23.63343 398 LEU B N 1
ATOM 8732 C CA . LEU B 2 398 ? 45.71389 25.48560 68.46132 1.000 28.50385 398 LEU B CA 1
ATOM 8733 C C . LEU B 2 398 ? 46.13843 24.88616 69.78897 1.000 28.70538 398 LEU B C 1
ATOM 8734 O O . LEU B 2 398 ? 47.22425 24.32628 69.90881 1.000 28.72663 398 LEU B O 1
ATOM 8750 N N . HIS B 2 399 ? 45.28629 25.01887 70.79903 1.000 28.59367 399 HIS B N 1
ATOM 8751 C CA . HIS B 2 399 ? 45.68213 24.71323 72.15589 1.000 28.37655 399 HIS B CA 1
ATOM 8752 C C . HIS B 2 399 ? 45.67900 23.23486 72.50586 1.000 31.47997 399 HIS B C 1
ATOM 8753 O O . HIS B 2 399 ? 46.11834 22.91234 73.60929 1.000 33.15188 399 HIS B O 1
ATOM 8767 N N . ARG B 2 400 ? 45.07945 22.35580 71.69863 1.000 29.93396 400 ARG B N 1
ATOM 8768 C CA . ARG B 2 400 ? 44.80748 20.99177 72.15770 1.000 29.64236 400 ARG B CA 1
ATOM 8769 C C . ARG B 2 400 ? 46.11832 20.27447 72.48345 1.000 29.22455 400 ARG B C 1
ATOM 8770 O O . ARG B 2 400 ? 47.00971 20.14702 71.63324 1.000 29.49108 400 ARG B O 1
ATOM 8791 N N . ASN B 2 401 ? 46.22969 19.84290 73.73356 1.000 30.30271 401 ASN B N 1
ATOM 8792 C CA . ASN B 2 401 ? 47.37682 19.11159 74.26728 1.000 35.23928 401 ASN B CA 1
ATOM 8793 C C . ASN B 2 401 ? 48.67342 19.91944 74.23711 1.000 33.49207 401 ASN B C 1
ATOM 8794 O O . ASN B 2 401 ? 49.75727 19.34046 74.32183 1.000 33.31534 401 ASN B O 1
ATOM 8805 N N . TYR B 2 402 ? 48.59620 21.24228 74.14007 1.000 32.36925 402 TYR B N 1
ATOM 8806 C CA . TYR B 2 402 ? 49.78107 22.08127 74.24232 1.000 32.03416 402 TYR B CA 1
ATOM 8807 C C . TYR B 2 402 ? 50.49289 21.83820 75.56897 1.000 37.29221 402 TYR B C 1
ATOM 8808 O O . TYR B 2 402 ? 49.86557 21.78233 76.63032 1.000 34.26834 402 TYR B O 1
ATOM 8826 N N . ASP B 2 403 ? 51.81227 21.68461 75.50694 1.000 32.68003 403 ASP B N 1
ATOM 8827 C CA . ASP B 2 403 ? 52.62278 21.56377 76.70921 1.000 38.27827 403 ASP B CA 1
ATOM 8828 C C . ASP B 2 403 ? 53.93467 22.27294 76.38702 1.000 40.32743 403 ASP B C 1
ATOM 8829 O O . ASP B 2 403 ? 54.54833 21.95724 75.36233 1.000 37.00767 403 ASP B O 1
ATOM 8838 N N . PRO B 2 404 ? 54.42348 23.17791 77.23525 1.000 44.83428 404 PRO B N 1
ATOM 8839 C CA . PRO B 2 404 ? 55.65050 23.92166 76.87213 1.000 42.28909 404 PRO B CA 1
ATOM 8840 C C . PRO B 2 404 ? 56.88394 23.04210 76.70662 1.000 42.19520 404 PRO B C 1
ATOM 8841 O O . PRO B 2 404 ? 57.85885 23.48552 76.08986 1.000 44.40052 404 PRO B O 1
ATOM 8852 N N . SER B 2 405 ? 56.88380 21.81733 77.23339 1.000 40.51500 405 SER B N 1
ATOM 8853 C CA . SER B 2 405 ? 57.99119 20.90261 76.98265 1.000 43.32235 405 SER B CA 1
ATOM 8854 C C . SER B 2 405 ? 58.18534 20.66228 75.49256 1.000 42.90090 405 SER B C 1
ATOM 8855 O O . SER B 2 405 ? 59.28189 20.27310 75.05712 1.000 39.59500 405 SER B O 1
ATOM 8863 N N . GLU B 2 406 ? 57.13814 20.88217 74.69435 1.000 38.57705 406 GLU B N 1
ATOM 8864 C CA . GLU B 2 406 ? 57.27909 20.65611 73.26255 1.000 36.18296 406 GLU B CA 1
ATOM 8865 C C . GLU B 2 406 ? 58.16596 21.68600 72.58885 1.000 36.99244 406 GLU B C 1
ATOM 8866 O O . GLU B 2 406 ? 58.57380 21.45711 71.44798 1.000 33.61008 406 GLU B O 1
ATOM 8878 N N . LEU B 2 407 ? 58.44785 22.81333 73.24931 1.000 36.36410 407 LEU B N 1
ATOM 8879 C CA . LEU B 2 407 ? 59.17445 23.91815 72.62953 1.000 39.82719 407 LEU B CA 1
ATOM 8880 C C . LEU B 2 407 ? 60.62316 23.55314 72.32773 1.000 40.49774 407 LEU B C 1
ATOM 8881 O O . LEU B 2 407 ? 61.24966 24.20679 71.47842 1.000 45.01480 407 LEU B O 1
ATOM 8897 N N . LYS B 2 408 ? 61.12965 22.47951 72.93790 1.000 38.43644 408 LYS B N 1
ATOM 8898 C CA . LYS B 2 408 ? 62.45299 21.95134 72.64281 1.000 41.15435 408 LYS B CA 1
ATOM 8899 C C . LYS B 2 408 ? 62.56081 21.46876 71.20625 1.000 41.31882 408 LYS B C 1
ATOM 8900 O O . LYS B 2 408 ? 63.66769 21.34533 70.68765 1.000 38.55654 408 LYS B O 1
ATOM 8904 N N . GLY B 2 409 ? 61.43428 21.20801 70.54293 1.000 40.02788 409 GLY B N 1
ATOM 8905 C CA . GLY B 2 409 ? 61.49558 20.70277 69.19266 1.000 38.14494 409 GLY B CA 1
ATOM 8906 C C . GLY B 2 409 ? 62.14614 19.33052 69.15891 1.000 35.43240 409 GLY B C 1
ATOM 8907 O O . GLY B 2 409 ? 62.09871 18.55050 70.12319 1.000 38.57902 409 GLY B O 1
ATOM 8911 N N . GLY B 2 410 ? 62.79580 19.04279 68.03687 1.000 36.93244 410 GLY B N 1
ATOM 8912 C CA . GLY B 2 410 ? 63.26242 17.69549 67.77703 1.000 37.90162 410 GLY B CA 1
ATOM 8913 C C . GLY B 2 410 ? 62.13329 16.76069 67.38428 1.000 36.67771 410 GLY B C 1
ATOM 8914 O O . GLY B 2 410 ? 60.97452 17.14701 67.19542 1.000 33.29355 410 GLY B O 1
ATOM 8918 N N . GLU B 2 411 ? 62.49186 15.49379 67.21410 1.000 32.38077 411 GLU B N 1
ATOM 8919 C CA . GLU B 2 411 ? 61.47584 14.48435 66.92893 1.000 33.17178 411 GLU B CA 1
ATOM 8920 C C . GLU B 2 411 ? 60.63670 14.25877 68.17208 1.000 32.88780 411 GLU B C 1
ATOM 8921 O O . GLU B 2 411 ? 61.17290 14.06191 69.26486 1.000 36.13866 411 GLU B O 1
ATOM 8933 N N . ILE B 2 412 ? 59.31911 14.31055 68.01319 1.000 30.69665 412 ILE B N 1
ATOM 8934 C CA . ILE B 2 412 ? 58.39713 14.09849 69.11332 1.000 33.56919 412 ILE B CA 1
ATOM 8935 C C . ILE B 2 412 ? 57.32999 13.12480 68.66236 1.000 33.76242 412 ILE B C 1
ATOM 8936 O O . ILE B 2 412 ? 56.73559 13.30104 67.59313 1.000 33.95229 412 ILE B O 1
ATOM 8952 N N . THR B 2 413 ? 57.09324 12.09343 69.47289 1.000 30.75925 413 THR B N 1
ATOM 8953 C CA . THR B 2 413 ? 55.98632 11.17165 69.24091 1.000 32.38512 413 THR B CA 1
ATOM 8954 C C . THR B 2 413 ? 54.89971 11.42634 70.26931 1.000 33.69770 413 THR B C 1
ATOM 8955 O O . THR B 2 413 ? 55.17124 11.43127 71.47040 1.000 33.48132 413 THR B O 1
ATOM 8966 N N . THR B 2 414 ? 53.67526 11.63745 69.80384 1.000 31.27248 414 THR B N 1
ATOM 8967 C CA . THR B 2 414 ? 52.63944 12.14329 70.67696 1.000 30.59964 414 THR B CA 1
ATOM 8968 C C . THR B 2 414 ? 51.30788 11.51324 70.29627 1.000 32.23638 414 THR B C 1
ATOM 8969 O O . THR B 2 414 ? 51.21434 10.73493 69.34743 1.000 30.97720 414 THR B O 1
ATOM 8980 N N . GLY B 2 415 ? 50.29073 11.80900 71.10285 1.000 32.29878 415 GLY B N 1
ATOM 8981 C CA . GLY B 2 415 ? 48.95835 11.32412 70.82355 1.000 31.79992 415 GLY B CA 1
ATOM 8982 C C . GLY B 2 415 ? 48.38632 11.86266 69.52175 1.000 29.61820 415 GLY B C 1
ATOM 8983 O O . GLY B 2 415 ? 48.70789 12.95950 69.05222 1.000 30.31877 415 GLY B O 1
ATOM 8987 N N . GLY B 2 416 ? 47.49404 11.06255 68.94055 1.000 29.63822 416 GLY B N 1
ATOM 8988 C CA . GLY B 2 416 ? 47.00297 11.34270 67.60833 1.000 32.08657 416 GLY B CA 1
ATOM 8989 C C . GLY B 2 416 ? 46.05950 12.52501 67.49940 1.000 31.32179 416 GLY B C 1
ATOM 8990 O O . GLY B 2 416 ? 45.81366 12.98106 66.38304 1.000 28.60362 416 GLY B O 1
ATOM 8994 N N . THR B 2 417 ? 45.47981 12.99708 68.61013 1.000 29.56698 417 THR B N 1
ATOM 8995 C CA . THR B 2 417 ? 44.61087 14.17597 68.56347 1.000 29.44270 417 THR B CA 1
ATOM 8996 C C . THR B 2 417 ? 45.34428 15.45959 68.94439 1.000 33.13197 417 THR B C 1
ATOM 8997 O O . THR B 2 417 ? 44.76279 16.54404 68.82588 1.000 30.42765 417 THR B O 1
ATOM 9008 N N . ASN B 2 418 ? 46.63233 15.36832 69.30222 1.000 29.95268 418 ASN B N 1
ATOM 9009 C CA . ASN B 2 418 ? 47.42512 16.54324 69.66714 1.000 28.34393 418 ASN B CA 1
ATOM 9010 C C . ASN B 2 418 ? 47.56839 17.50374 68.48711 1.000 29.36086 418 ASN B C 1
ATOM 9011 O O . ASN B 2 418 ? 47.94037 17.09476 67.38654 1.000 28.09867 418 ASN B O 1
ATOM 9022 N N . GLU B 2 419 ? 47.26798 18.79292 68.70431 1.000 28.97914 419 GLU B N 1
ATOM 9023 C CA . GLU B 2 419 ? 47.44520 19.80702 67.64617 1.000 26.18330 419 GLU B CA 1
ATOM 9024 C C . GLU B 2 419 ? 48.91861 20.25385 67.45580 1.000 27.59917 419 GLU B C 1
ATOM 9025 O O . GLU B 2 419 ? 49.20955 21.13666 66.61931 1.000 25.98618 419 GLU B O 1
ATOM 9037 N N . LEU B 2 420 ? 49.85862 19.55782 68.09601 1.000 27.60143 420 LEU B N 1
ATOM 9038 C CA . LEU B 2 420 ? 51.28751 19.86230 67.96076 1.000 27.69378 420 LEU B CA 1
ATOM 9039 C C . LEU B 2 420 ? 51.78419 20.05368 66.54251 1.000 23.10212 420 LEU B C 1
ATOM 9040 O O . LEU B 2 420 ? 52.56344 20.99654 66.31541 1.000 25.80432 420 LEU B O 1
ATOM 9056 N N . PRO B 2 421 ? 51.50808 19.16139 65.58351 1.000 24.30278 421 PRO B N 1
ATOM 9057 C CA . PRO B 2 421 ? 52.06422 19.37660 64.24312 1.000 25.93578 421 PRO B CA 1
ATOM 9058 C C . PRO B 2 421 ? 51.67545 20.73545 63.69394 1.000 26.85390 421 PRO B C 1
ATOM 9059 O O . PRO B 2 421 ? 52.45323 21.33696 62.95900 1.000 23.08540 421 PRO B O 1
ATOM 9070 N N . MET B 2 422 ? 50.46850 21.23350 63.98637 1.000 24.70099 422 MET B N 1
ATOM 9071 C CA . MET B 2 422 ? 50.06403 22.53671 63.45453 1.000 25.06914 422 MET B CA 1
ATOM 9072 C C . MET B 2 422 ? 50.80723 23.66805 64.15303 1.000 24.72273 422 MET B C 1
ATOM 9073 O O . MET B 2 422 ? 51.29672 24.59398 63.48662 1.000 24.58227 422 MET B O 1
ATOM 9087 N N . ARG B 2 423 ? 50.98174 23.56058 65.47319 1.000 24.97939 423 ARG B N 1
ATOM 9088 C CA . ARG B 2 423 ? 51.74484 24.56414 66.21835 1.000 26.21365 423 ARG B CA 1
ATOM 9089 C C . ARG B 2 423 ? 53.18571 24.60323 65.73439 1.000 28.26013 423 ARG B C 1
ATOM 9090 O O . ARG B 2 423 ? 53.78054 25.67576 65.59560 1.000 27.78093 423 ARG B O 1
ATOM 9111 N N . ASN B 2 424 ? 53.76899 23.43163 65.53288 1.000 25.73175 424 ASN B N 1
ATOM 9112 C CA . ASN B 2 424 ? 55.12850 23.29766 65.04106 1.000 29.69188 424 ASN B CA 1
ATOM 9113 C C . ASN B 2 424 ? 55.26342 23.94989 63.67478 1.000 28.95350 424 ASN B C 1
ATOM 9114 O O . ASN B 2 424 ? 56.23890 24.65118 63.41294 1.000 27.94591 424 ASN B O 1
ATOM 9125 N N . GLN B 2 425 ? 54.30068 23.70654 62.78607 1.000 24.59217 425 GLN B N 1
ATOM 9126 C CA . GLN B 2 425 ? 54.33998 24.30283 61.44043 1.000 25.59485 425 GLN B CA 1
ATOM 9127 C C . GLN B 2 425 ? 54.40400 25.82458 61.48256 1.000 24.39509 425 GLN B C 1
ATOM 9128 O O . GLN B 2 425 ? 55.13060 26.44598 60.68248 1.000 26.04790 425 GLN B O 1
ATOM 9142 N N . TYR B 2 426 ? 53.63503 26.46722 62.39799 1.000 24.02801 426 TYR B N 1
ATOM 9143 C CA . TYR B 2 426 ? 53.62250 27.93560 62.38883 1.000 25.01434 426 TYR B CA 1
ATOM 9144 C C . TYR B 2 426 ? 54.83714 28.50144 63.11203 1.000 27.10232 426 TYR B C 1
ATOM 9145 O O . TYR B 2 426 ? 55.24928 29.62537 62.80043 1.000 25.13181 426 TYR B O 1
ATOM 9163 N N . ARG B 2 427 ? 55.45220 27.73756 64.02976 1.000 25.48604 427 ARG B N 1
ATOM 9164 C CA . ARG B 2 427 ? 56.77365 28.12879 64.52013 1.000 26.56244 427 ARG B CA 1
ATOM 9165 C C . ARG B 2 427 ? 57.78624 28.14914 63.38253 1.000 27.35579 427 ARG B C 1
ATOM 9166 O O . ARG B 2 427 ? 58.59541 29.08543 63.27672 1.000 28.43942 427 ARG B O 1
ATOM 9187 N N . ALA B 2 428 ? 57.76616 27.11945 62.52533 1.000 25.87333 428 ALA B N 1
ATOM 9188 C CA . ALA B 2 428 ? 58.64508 27.12849 61.35592 1.000 24.46034 428 ALA B CA 1
ATOM 9189 C C . ALA B 2 428 ? 58.28386 28.26123 60.40997 1.000 26.73133 428 ALA B C 1
ATOM 9190 O O . ALA B 2 428 ? 59.17039 28.98106 59.92291 1.000 26.96889 428 ALA B O 1
ATOM 9197 N N . TRP B 2 429 ? 56.98054 28.46436 60.16560 1.000 24.31324 429 TRP B N 1
ATOM 9198 C CA . TRP B 2 429 ? 56.53708 29.54144 59.28661 1.000 23.53548 429 TRP B CA 1
ATOM 9199 C C . TRP B 2 429 ? 57.05924 30.89830 59.74417 1.000 24.81554 429 TRP B C 1
ATOM 9200 O O . TRP B 2 429 ? 57.58202 31.66297 58.93023 1.000 24.33950 429 TRP B O 1
ATOM 9221 N N . VAL B 2 430 ? 57.00649 31.19207 61.05034 1.000 27.41196 430 VAL B N 1
ATOM 9222 C CA . VAL B 2 430 ? 57.45865 32.51158 61.51138 1.000 26.82322 430 VAL B CA 1
ATOM 9223 C C . VAL B 2 430 ? 58.94470 32.70029 61.26293 1.000 28.09972 430 VAL B C 1
ATOM 9224 O O . VAL B 2 430 ? 59.40026 33.79831 60.90316 1.000 29.89163 430 VAL B O 1
ATOM 9237 N N . GLN B 2 431 ? 59.72330 31.65886 61.51452 1.000 26.46888 431 GLN B N 1
ATOM 9238 C CA . GLN B 2 431 ? 61.16455 31.73827 61.33879 1.000 30.49405 431 GLN B CA 1
ATOM 9239 C C . GLN B 2 431 ? 61.51928 31.98090 59.87954 1.000 30.11529 431 GLN B C 1
ATOM 9240 O O . GLN B 2 431 ? 62.38221 32.81687 59.56298 1.000 30.43689 431 GLN B O 1
ATOM 9254 N N . ARG B 2 432 ? 60.91233 31.17940 58.98320 1.000 26.56874 432 ARG B N 1
ATOM 9255 C CA . ARG B 2 432 ? 61.20813 31.25651 57.55945 1.000 24.08159 432 ARG B CA 1
ATOM 9256 C C . ARG B 2 432 ? 60.69715 32.56893 56.97286 1.000 27.82121 432 ARG B C 1
ATOM 9257 O O . ARG B 2 432 ? 61.27050 33.06572 56.00336 1.000 27.75541 432 ARG B O 1
ATOM 9278 N N . MET B 2 433 ? 59.58023 33.10127 57.50076 1.000 23.03296 433 MET B N 1
ATOM 9279 C CA . MET B 2 433 ? 59.07325 34.41029 57.08167 1.000 24.61849 433 MET B CA 1
ATOM 9280 C C . MET B 2 433 ? 60.02153 35.52788 57.43526 1.000 28.46515 433 MET B C 1
ATOM 9281 O O . MET B 2 433 ? 60.35178 36.35448 56.58234 1.000 28.31549 433 MET B O 1
ATOM 9295 N N . THR B 2 434 ? 60.44472 35.58552 58.69436 1.000 27.59526 434 THR B N 1
ATOM 9296 C CA . THR B 2 434 ? 61.10381 36.77135 59.21414 1.000 33.44932 434 THR B CA 1
ATOM 9297 C C . THR B 2 434 ? 62.61764 36.77627 59.00718 1.000 31.65700 434 THR B C 1
ATOM 9298 O O . THR B 2 434 ? 63.21012 37.86326 59.03501 1.000 35.85191 434 THR B O 1
ATOM 9309 N N . GLU B 2 435 ? 63.24989 35.61298 58.76733 1.000 31.02286 435 GLU B N 1
ATOM 9310 C CA . GLU B 2 435 ? 64.70929 35.57414 58.69331 1.000 32.16244 435 GLU B CA 1
ATOM 9311 C C . GLU B 2 435 ? 65.24744 36.41034 57.53330 1.000 30.70041 435 GLU B C 1
ATOM 9312 O O . GLU B 2 435 ? 66.37428 36.89880 57.61303 1.000 34.17867 435 GLU B O 1
ATOM 9324 N N . THR B 2 436 ? 64.47576 36.59176 56.46078 1.000 28.77335 436 THR B N 1
ATOM 9325 C CA . THR B 2 436 ? 64.91683 37.38994 55.32452 1.000 29.99303 436 THR B CA 1
ATOM 9326 C C . THR B 2 436 ? 64.24793 38.75550 55.25158 1.000 33.55115 436 THR B C 1
ATOM 9327 O O . THR B 2 436 ? 64.38323 39.44325 54.22603 1.000 31.99252 436 THR B O 1
ATOM 9338 N N . MET B 2 437 ? 63.52016 39.14553 56.29788 1.000 36.50319 437 MET B N 1
ATOM 9339 C CA . MET B 2 437 ? 63.01402 40.51266 56.42364 1.000 37.62750 437 MET B CA 1
ATOM 9340 C C . MET B 2 437 ? 63.83818 41.49980 57.24523 1.000 41.60099 437 MET B C 1
ATOM 9341 O O . MET B 2 437 ? 64.89020 41.15226 57.71563 1.000 43.30187 437 MET B O 1
#

Secondary structure (DSSP, 8-state):
---HHHHHHHHHHHHHHHHTT-HHHHHHTEEEEEEEEEESSTT---SSSS-EEEEE-HHHHHHHHHHTT-TT-GGGSSPPEEEEEEPPPEEEEEETTTTEEEEEEEEEEEEEETTEEEEEEEEEEEEEEEETTEEEEEEEEEEETTTTS-B----S--/---TT-HHHHHHTB-SSEEETHHHH-HHHHHHHHHTGGGSS-EEEEEGGGS-STTEEEEEEETTEEEEEEE-TTS-EEEEESS-TTT---S--SSEEE-TTEEE-TTT--EEETTSBEEE-TTGGGGTTSGGGGSGGGGBS-B-SEEEEETTEEEEESSS-S--HHHHHGGGGHHHHHHHHTSTTS-EEE-S--EEEEESS-HHHHHHHTT-TTSHHHHTHHHHHHHHHTT-S--TTSPPPHHHHHHGGGG--HHHHHHH-EEE-GGG-EEE--SBPP--STT--HHHHHHHHHHH-HHHHHHHHHB--SEEEETTTEEEETTTTEEEEEEEEETTEEEEEEEEEEETTS-HHHHHHHHHHHHHHHSTT-HHHHHHHHHHHHHHHHTT-SS--EEE--TT--GGGGG-S-EEE-TT--HHHHHHHHHHHHHHHTT-

Sequence (594 aa):
EVTRQDLIDFVVNEAHLLDTRRYEEWNALFTDDAFYWVPLVPDQEDGLNHTSHLYEDKLLRELRIERLKSPRAFSQQPPSRCHHLLQVPVVEQFDAEGNRFVLRTGFHYTESQGDELQFYVGTFFHHLTVRDGALRMTLKRVNLLNCDAALPAVQLFITSYRDNPDAIRALVQDDRVHRDLYTSQELFELEQEHFFANTWNYVGHESQLPKPGDWISNEIAGRPLIVARHSDGSVRAMMNRCAHKGSRLVNGPCGNTGKFFRCPYHAWTFKTDGSLLAIPLKTGYENTALHECESAKGLTTLRYVRSHRGFIFVKISDAGPDFDDYFGDSLSSIDNMADRSPEGELEIAGGCLRFMHQCNWKMFVENLNDTMHPMVAHESSAGTAKRMWADKPEDEPKPMAVEQFAPFMSDYKFFEDMGIRTYDNGHSFTGVHFSIHSKYKAIPAYDDAMKARYGEAKTAQILGMARHNTVYYPNLTIKGAIQAIRVVKPISADRTLIESWTFRLKGAPPELLQRTTMYNRLINSPFSVVGHDDLQAYRGMQAGLHASGNEWVSLHRNYDPSELKGGEITTGGTNELPMRNQYRAWVQRMTETM

InterPro domains:
  IPR000391 Ring-hydroxylating dioxygenase beta subunit [PF00866] (18-151)
  IPR000391 Ring-hydroxylating dioxygenase beta subunit [PTHR41534] (9-161)
  IPR000391 Ring-hydroxylating dioxygenase beta subunit [cd00667] (7-151)
  IPR032710 NTF2-like domain superfamily [SSF54427] (6-161)